Protein AF-0000000071019722 (afdb_homodimer)

Foldseek 3Di:
DVVVVVVVVVVVLLVVLCVLQVLAQLPPFFFDFDALFDKAFAPDAFFWQFEWEADPQAKIKTWGLAQDFQANLLFAPVSVVTFTWIWIAGPVCNVDHIHTAAEDPVCRVFFRWAAKYWDADPPPRWIWMWTWGDGPPFIWIFIWTADPVRSYTHTDDIDDDPPRQAWHYWYDDDSQKIKTKHQAHDRHPCGVVCSSSVWQAIFMWIDPNDDIDTQGGRHHQWAEWDAFLVRQWIWIDRFSQQKTWIWGADPPPRHTHTDDIDRQSFGWHYWDQDNPQRKIKTKTFSRNNQLSVCRRPVVRFGKIWMKIWHFPDDPVCGNPDTDIDTNGIDRRPRHGAWHTWDDDDQKMWTIHGTGTIMIGGRDD/DVVVVVVVVVVVLLVVLCVLQVLAQLPPFFFDFDALFDKAFAPDAFFWQFEWEADPQAKIKTWGLAQDAQANLLFAPVSVVTATWIWIAGPVCNVDHIHTAAEDPVCRVFFRWAAKEWDADPPPRWIWMWTWGDGPPFIWIFIWTADPVRSYTHTDDIDDDPPRQAWHYWYDDDSQKIKTKHQAHDRHPCVVVCSSSVWQAIFMWIDPNDDIDTQGGRHHQWAEWDAFLVRQWIWIDRFSQQKTWIWGADPPPRHTHTDDIDRQSFGWHYWDQDNPQRKIKTKTFSRNNQLSVCRRPVVRFGKIWMKIWHFDDDPVCGNPDTDIDINGIDRRPRHGAWHGWDDDDQKMWTIHGTGTIMIGGRDD

Organism: Stichopus japonicus (NCBI:txid307972)

Sequence (728 aa):
MILKATVLLIALFALQRVWQLSPGFGIHSKGYIHRPGPCRTVKPIQTGSEDITLTDNGIAFISSGLRLNLCKQLFDKKIQQFTGRIYKFNFNDPGHAAVEVALPRELEKDFNPHGVSHWKDASSDELWLFVVNHRKDNDNVEVMKYNHELNSLSLVRSVQSTMFTSVNDILAVGPNSFYASNDGYFHGCLRPLEVVVGLALGSVVFFDGVTASLVVQRQSDLNSMALSKDGTRLFLTKTFEQQINIFNISKENGNLMFDRAIDVGVSIDNIYADPVSDDLWLGAHSSMFLLSQHMTNLDVKAPSKVVRVHPLGLETDRFESYELHSPFGDDGRLISGSSSAVYYQEKMLVGSISDTLVFCDIIVMILKATVLLIALFALQRVWQLSPGFGIHSKGYIHRPGPCRTVKPIQTGSEDITLTDNGIAFISSGLRLNLCKQLFDKKIQQFTGRIYKFNFNDPGHAAVEVALPRELEKDFNPHGVSHWKDASSDELWLFVVNHRKDNDNVEVMKYNHELNSLSLVRSVQSTMFTSVNDILAVGPNSFYASNDGYFHGCLRPLEVVVGLALGSVVFFDGVTASLVVQRQSDLNSMALSKDGTRLFLTKTFEQQINIFNISKENGNLMFDRAIDVGVSIDNIYADPVSDDLWLGAHSSMFLLSQHMTNLDVKAPSKVVRVHPLGLETDRFESYELHSPFGDDGRLISGSSSAVYYQEKMLVGSISDTLVFCDIIV

InterPro domains:
  IPR002640 Arylesterase [PF01731] (168-249)
  IPR002640 Arylesterase [PR01785] (44-58)
  IPR002640 Arylesterase [PR01785] (133-146)
  IPR002640 Arylesterase [PR01785] (174-186)
  IPR002640 Arylesterase [PR01785] (269-290)
  IPR011042 Six-bladed beta-propeller, TolB-like [G3DSA:2.120.10.30] (21-362)
  IPR051288 Serum paraoxonase/arylesterase [PTHR11799] (5-361)

Secondary structure (DSSP, 8-state):
-HHHHHHHHHHHHHHHHHHHHHHHH-TT----BB-SS-EEE-TT--S---EEEE-TTSEEEEEE-----TTGGGS-GGGGG---EEEEEETTSTTSPPEEPBPPGGGTTS--EEEEEEEE-TTT--EEEEEEEE-SS-EEEEEEEEETTTTEEEEEEEE--TT-SSEEEEEE-SSS-EEEEE--S--STTHHHHHHHT---EEEEEE-SS-EEEEEEEESSEEEEEE-TTSSEEEEEETTTTEEEEEEEPTTT--EEEEEEEE-SSEEEEEEE-TTT--EEEEEES-HHHHHHHHH-TTS---EEEEEEEE-S-GGGTTSSEEEEEEEEE-SSS-SSEEEEEEETTEEEEEESSS--EEEE---/-HHHHHHHHHHHHHHHHHHHHHHHH-TT----BB-SS-EEE-TT--S---EEEE-TTSEEEEEE-PPP-TTGGGS-GGGGG---EEEEEETTSTTSPPEEPBPPGGGTTS--EEEEEEEE-TTT--EEEEEEEE-SS-EEEEEEEEETTTTEEEEEEEE--TT-SSEEEEEE-SSS-EEEEE--S--STTHHHHHHHT---EEEEEE-SS-EEEEEEEESSEEEEEE-TTSSEEEEEETTTTEEEEEEEPTTT--EEEEEEEE-SSEEEEEEE-TTT--EEEEEES-HHHHHHHHH-TTS---EEEEEEEE-S-GGGTTSSEEEEEEEEE-SSS-SSEEEEEE-SSEEEEEESSS--EEEE---

Nearest PDB structures (foldseek):
  6h0a-assembly1_A  TM=9.339E-01  e=4.690E-33  Homo sapiens
  3sre-assembly1_A  TM=9.383E-01  e=6.853E-33  synthetic construct
  1v04-assembly1_A  TM=9.369E-01  e=2.381E-32  Homo sapiens
  3srg-assembly1_A  TM=9.135E-01  e=5.518E-33  synthetic construct
  4hho-assembly1_A  TM=9.364E-01  e=1.276E-31  synthetic construct

Solvent-accessible surface area (backbone atoms only — not comparable to full-atom values): 35302 Å² total; per-residue (Å²): 108,67,62,59,50,48,52,49,50,50,49,51,50,49,50,50,42,48,61,70,44,47,74,41,30,19,81,67,50,61,38,39,32,35,54,32,34,66,66,44,75,38,44,81,46,57,46,11,20,34,22,66,28,71,48,96,87,39,45,31,42,29,23,15,10,41,51,71,66,63,32,48,85,66,38,26,70,69,42,73,67,44,64,39,43,41,33,35,38,47,65,89,49,65,90,56,62,48,40,75,43,44,68,33,78,89,40,68,87,60,42,25,30,41,15,39,20,56,34,70,40,86,87,78,67,46,41,34,40,39,30,30,27,54,36,96,87,45,46,31,39,40,33,25,38,53,39,79,90,74,43,30,37,41,78,72,47,77,46,72,52,91,81,46,48,32,64,41,19,35,36,48,77,42,96,55,23,33,39,34,21,14,35,27,53,54,75,28,75,54,35,64,50,32,64,69,70,61,49,38,51,5,34,29,34,38,32,73,62,82,55,75,42,78,44,41,69,64,32,56,43,34,35,20,46,35,53,41,78,86,63,48,33,38,40,35,24,19,22,69,78,12,29,37,38,34,22,41,50,38,88,86,78,65,38,53,42,82,72,52,70,45,81,67,57,44,27,36,41,28,52,32,53,37,76,82,79,63,30,37,27,22,3,16,30,55,16,43,46,41,36,53,47,17,49,42,33,73,85,42,59,8,22,17,29,34,40,34,40,40,58,70,32,52,87,92,42,36,75,78,35,68,45,50,28,36,58,34,31,23,52,15,85,87,39,31,31,24,16,16,28,48,73,57,94,56,28,35,42,38,18,4,48,60,20,32,28,35,41,31,42,45,76,88,110,68,63,58,51,47,52,48,48,50,48,50,49,48,50,52,42,47,60,70,44,46,73,42,29,19,80,66,49,61,38,40,32,33,56,31,34,66,65,44,76,37,46,80,47,57,46,10,21,33,21,67,27,71,48,97,86,38,43,30,42,29,23,16,11,42,52,74,67,57,38,48,84,64,37,27,70,69,42,73,67,44,63,38,43,40,33,35,40,47,65,88,49,65,90,55,61,47,40,75,43,43,68,35,79,91,38,67,86,59,42,26,29,42,16,39,20,56,36,70,41,87,85,78,67,45,39,33,38,38,30,31,27,54,37,97,87,46,45,31,39,40,33,25,40,54,38,79,92,75,43,30,37,41,76,73,46,76,47,72,52,92,82,46,48,34,63,41,19,35,36,47,77,42,97,56,23,30,39,34,22,16,36,28,52,55,77,20,75,53,36,63,48,32,63,70,71,60,50,39,50,5,35,29,35,39,31,73,61,83,54,77,42,79,43,43,69,64,33,55,42,34,35,19,46,34,54,42,78,85,64,50,32,39,40,36,25,20,22,69,78,11,29,36,38,33,22,39,49,38,88,87,78,64,39,53,43,82,72,53,70,46,81,67,57,46,28,34,38,27,50,31,53,38,75,82,81,63,29,36,26,24,3,17,30,54,18,44,44,41,36,53,48,17,49,41,34,73,86,42,59,8,23,17,29,33,37,34,40,39,58,67,32,51,88,94,42,37,72,78,36,65,47,51,28,37,59,33,30,23,50,14,85,86,39,28,30,24,16,15,29,48,76,57,94,57,28,34,42,38,18,4,48,60,21,32,28,35,40,30,42,46,78,88

Radius of gyration: 28.53 Å; Cα contacts (8 Å, |Δi|>4): 2039; chains: 2; bounding box: 51×84×80 Å

pLDDT: mean 92.15, std 9.33, range [60.06, 98.94]

Structure (mmCIF, N/CA/C/O backbone):
data_AF-0000000071019722-model_v1
#
loop_
_entity.id
_entity.type
_entity.pdbx_description
1 polymer Paraoxonase
#
loop_
_atom_site.group_PDB
_atom_site.id
_atom_site.type_symbol
_atom_site.label_atom_id
_atom_site.label_alt_id
_atom_site.label_comp_id
_atom_site.label_asym_id
_atom_site.label_entity_id
_atom_site.label_seq_id
_atom_site.pdbx_PDB_ins_code
_atom_site.Cartn_x
_atom_site.Cartn_y
_atom_site.Cartn_z
_atom_site.occupancy
_atom_site.B_iso_or_equiv
_atom_site.auth_seq_id
_atom_site.auth_comp_id
_atom_site.auth_asym_id
_atom_site.auth_atom_id
_atom_site.pdbx_PDB_model_num
ATOM 1 N N . MET A 1 1 ? 5.113 28.719 -39.375 1 70.25 1 MET A N 1
ATOM 2 C CA . MET A 1 1 ? 6.223 27.984 -38.781 1 70.25 1 MET A CA 1
ATOM 3 C C . MET A 1 1 ? 6.312 28.266 -37.281 1 70.25 1 MET A C 1
ATOM 5 O O . MET A 1 1 ? 6.395 27.328 -36.469 1 70.25 1 MET A O 1
ATOM 9 N N . ILE A 1 2 ? 6.203 29.469 -36.875 1 74.5 2 ILE A N 1
ATOM 10 C CA . ILE A 1 2 ? 6.324 29.859 -35.469 1 74.5 2 ILE A CA 1
ATOM 11 C C . ILE A 1 2 ? 5.121 29.328 -34.688 1 74.5 2 ILE A C 1
ATOM 13 O O . ILE A 1 2 ? 5.273 28.812 -33.594 1 74.5 2 ILE A O 1
ATOM 17 N N . LEU A 1 3 ? 4.023 29.391 -35.281 1 75.38 3 LEU A N 1
ATOM 18 C CA . LEU A 1 3 ? 2.822 28.922 -34.625 1 75.38 3 LEU A CA 1
ATOM 19 C C . LEU A 1 3 ? 2.891 27.406 -34.375 1 75.38 3 LEU A C 1
ATOM 21 O O . LEU A 1 3 ? 2.533 26.938 -33.281 1 75.38 3 LEU A O 1
ATOM 25 N N . LYS A 1 4 ? 3.27 26.781 -35.406 1 72 4 LYS A N 1
ATOM 26 C CA . LYS A 1 4 ? 3.389 25.344 -35.281 1 72 4 LYS A CA 1
ATOM 27 C C . LYS A 1 4 ? 4.418 24.969 -34.188 1 72 4 LYS A C 1
ATOM 29 O O . LYS A 1 4 ? 4.195 24.047 -33.406 1 72 4 LYS A O 1
ATOM 34 N N . ALA A 1 5 ? 5.43 25.672 -34.188 1 76.12 5 ALA A N 1
ATOM 35 C CA . ALA A 1 5 ? 6.469 25.438 -33.188 1 76.12 5 ALA A CA 1
ATOM 36 C C . ALA A 1 5 ? 5.961 25.75 -31.797 1 76.12 5 ALA A C 1
ATOM 38 O O . ALA A 1 5 ? 6.254 25.031 -30.844 1 76.12 5 ALA A O 1
ATOM 39 N N . THR A 1 6 ? 5.203 26.766 -31.75 1 75.31 6 THR A N 1
ATOM 40 C CA . THR A 1 6 ? 4.652 27.172 -30.453 1 75.31 6 THR A CA 1
ATOM 41 C C . THR A 1 6 ? 3.678 26.109 -29.938 1 75.31 6 THR A C 1
ATOM 43 O O . THR A 1 6 ? 3.719 25.75 -28.75 1 75.31 6 THR A O 1
ATOM 46 N N . VAL A 1 7 ? 2.893 25.703 -30.734 1 75.31 7 VAL A N 1
ATOM 47 C CA . VAL A 1 7 ? 1.92 24.672 -30.359 1 75.31 7 VAL A CA 1
ATOM 48 C C . VAL A 1 7 ? 2.646 23.406 -29.922 1 75.31 7 VAL A C 1
ATOM 50 O O . VAL A 1 7 ? 2.271 22.781 -28.922 1 75.31 7 VAL A O 1
ATOM 53 N N . LEU A 1 8 ? 3.629 23.125 -30.625 1 74.75 8 LEU A N 1
ATOM 54 C CA . LEU A 1 8 ? 4.414 21.938 -30.281 1 74.75 8 LEU A CA 1
ATOM 55 C C . LEU A 1 8 ? 5.09 22.109 -28.922 1 74.75 8 LEU A C 1
ATOM 57 O O . LEU A 1 8 ? 5.129 21.172 -28.125 1 74.75 8 LEU A O 1
ATOM 61 N N . LEU A 1 9 ? 5.582 23.281 -28.719 1 72.5 9 LEU A N 1
ATOM 62 C CA . LEU A 1 9 ? 6.246 23.547 -27.453 1 72.5 9 LEU A CA 1
ATOM 63 C C . LEU A 1 9 ? 5.254 23.484 -26.297 1 72.5 9 LEU A C 1
ATOM 65 O O . LEU A 1 9 ? 5.574 22.953 -25.219 1 72.5 9 LEU A O 1
ATOM 69 N N . ILE A 1 10 ? 4.113 23.984 -26.547 1 73.88 10 ILE A N 1
ATOM 70 C CA . ILE A 1 10 ? 3.074 23.953 -25.516 1 73.88 10 ILE A CA 1
ATOM 71 C C . ILE A 1 10 ? 2.656 22.5 -25.25 1 73.88 10 ILE A C 1
ATOM 73 O O . ILE A 1 10 ? 2.484 22.094 -24.109 1 73.88 10 ILE A O 1
ATOM 77 N N . ALA A 1 11 ? 2.576 21.844 -26.328 1 72.62 11 ALA A N 1
ATOM 78 C CA . ALA A 1 11 ? 2.184 20.438 -26.188 1 72.62 11 ALA A CA 1
ATOM 79 C C . ALA A 1 11 ? 3.248 19.641 -25.438 1 72.62 11 ALA A C 1
ATOM 81 O O . ALA A 1 11 ? 2.926 18.828 -24.562 1 72.62 11 ALA A O 1
ATOM 82 N N . LEU A 1 12 ? 4.43 19.906 -25.766 1 69.94 12 LEU A N 1
ATOM 83 C CA . LEU A 1 12 ? 5.52 19.219 -25.094 1 69.94 12 LEU A CA 1
ATOM 84 C C . LEU A 1 12 ? 5.566 19.594 -23.609 1 69.94 12 LEU A C 1
ATOM 86 O O . LEU A 1 12 ? 5.82 18.734 -22.766 1 69.94 12 LEU A O 1
ATOM 90 N N . PHE A 1 13 ? 5.34 20.859 -23.406 1 71.44 13 PHE A N 1
ATOM 91 C CA . PHE A 1 13 ? 5.293 21.312 -22.031 1 71.44 13 PHE A CA 1
ATOM 92 C C . PHE A 1 13 ? 4.141 20.656 -21.281 1 71.44 13 PHE A C 1
ATOM 94 O O . PHE A 1 13 ? 4.312 20.203 -20.141 1 71.44 13 PHE A O 1
ATOM 101 N N . ALA A 1 14 ? 3.098 20.609 -21.875 1 70.75 14 ALA A N 1
ATOM 102 C CA . ALA A 1 14 ? 1.942 19.969 -21.266 1 70.75 14 ALA A CA 1
ATOM 103 C C . ALA A 1 14 ? 2.219 18.484 -20.984 1 70.75 14 ALA A C 1
ATOM 105 O O . ALA A 1 14 ? 1.892 17.984 -19.906 1 70.75 14 ALA A O 1
ATOM 106 N N . LEU A 1 15 ? 2.812 17.859 -21.953 1 69.19 15 LEU A N 1
ATOM 107 C CA . LEU A 1 15 ? 3.131 16.453 -21.797 1 69.19 15 LEU A CA 1
ATOM 108 C C . LEU A 1 15 ? 4.125 16.234 -20.656 1 69.19 15 LEU A C 1
ATOM 110 O O . LEU A 1 15 ? 4.004 15.281 -19.891 1 69.19 15 LEU A O 1
ATOM 114 N N . GLN A 1 16 ? 5.043 17.125 -20.609 1 67.69 16 GLN A N 1
ATOM 115 C CA . GLN A 1 16 ? 6.023 17.062 -19.531 1 67.69 16 GLN A CA 1
ATOM 116 C C . GLN A 1 16 ? 5.359 17.234 -18.172 1 67.69 16 GLN A C 1
ATOM 118 O O . GLN A 1 16 ? 5.684 16.516 -17.219 1 67.69 16 GLN A O 1
ATOM 123 N N . ARG A 1 17 ? 4.43 18.141 -18.156 1 68.38 17 ARG A N 1
ATOM 124 C CA . ARG A 1 17 ? 3.748 18.391 -16.891 1 68.38 17 ARG A CA 1
ATOM 125 C C . ARG A 1 17 ? 2.873 17.203 -16.484 1 68.38 17 ARG A C 1
ATOM 127 O O . ARG A 1 17 ? 2.836 16.812 -15.32 1 68.38 17 ARG A O 1
ATOM 134 N N . VAL A 1 18 ? 2.25 16.719 -17.453 1 66 18 VAL A N 1
ATOM 135 C CA . VAL A 1 18 ? 1.411 15.547 -17.203 1 66 18 VAL A CA 1
ATOM 136 C C . VAL A 1 18 ? 2.273 14.391 -16.703 1 66 18 VAL A C 1
ATOM 138 O O . VAL A 1 18 ? 1.903 13.703 -15.75 1 66 18 VAL A O 1
ATOM 141 N N . TRP A 1 19 ? 3.402 14.25 -17.297 1 64.75 19 TRP A N 1
ATOM 142 C CA . TRP A 1 19 ? 4.324 13.188 -16.906 1 64.75 19 TRP A CA 1
ATOM 143 C C . TRP A 1 19 ? 4.82 13.406 -15.477 1 64.75 19 TRP A C 1
ATOM 145 O O . TRP A 1 19 ? 4.879 12.469 -14.68 1 64.75 19 TRP A O 1
ATOM 155 N N . GLN A 1 20 ? 5.094 14.625 -15.148 1 63.03 20 GLN A N 1
ATOM 156 C CA . GLN A 1 20 ? 5.641 14.961 -13.836 1 63.03 20 GLN A CA 1
ATOM 157 C C . GLN A 1 20 ? 4.586 14.781 -12.742 1 63.03 20 GLN A C 1
ATOM 159 O O . GLN A 1 20 ? 4.91 14.391 -11.617 1 63.03 20 GLN A O 1
ATOM 164 N N . LEU A 1 21 ? 3.377 15.047 -13.141 1 63.94 21 LEU A N 1
ATOM 165 C CA . LEU A 1 21 ? 2.332 15.062 -12.125 1 63.94 21 LEU A CA 1
ATOM 166 C C . LEU A 1 21 ? 1.628 13.719 -12.047 1 63.94 21 LEU A C 1
ATOM 168 O O . LEU A 1 21 ? 0.952 13.422 -11.055 1 63.94 21 LEU A O 1
ATOM 172 N N . SER A 1 22 ? 1.831 12.914 -13.094 1 66.5 22 SER A N 1
ATOM 173 C CA . SER A 1 22 ? 1.062 11.68 -13.227 1 66.5 22 SER A CA 1
ATOM 174 C C . SER A 1 22 ? 1.26 10.773 -12.016 1 66.5 22 SER A C 1
ATOM 176 O O . SER A 1 22 ? 0.294 10.227 -11.477 1 66.5 22 SER A O 1
ATOM 178 N N . PRO A 1 23 ? 2.557 10.648 -11.492 1 61.69 23 PRO A N 1
ATOM 179 C CA . PRO A 1 23 ? 2.648 9.766 -10.328 1 61.69 23 PRO A CA 1
ATOM 180 C C . PRO A 1 23 ? 1.816 10.266 -9.141 1 61.69 23 PRO A C 1
ATOM 182 O O . PRO A 1 23 ? 1.198 9.461 -8.438 1 61.69 23 PRO A O 1
ATOM 185 N N . GLY A 1 24 ? 1.784 11.492 -9.047 1 60.06 24 GLY A N 1
ATOM 186 C CA . GLY A 1 24 ? 1.104 12.094 -7.914 1 60.06 24 GLY A CA 1
ATOM 187 C C . GLY A 1 24 ? -0.409 12.023 -8.016 1 60.06 24 GLY A C 1
ATOM 188 O O . GLY A 1 24 ? -1.105 12 -7.004 1 60.06 24 GLY A O 1
ATOM 189 N N . PHE A 1 25 ? -0.807 11.898 -9.148 1 72.75 25 PHE A N 1
ATOM 190 C CA . PHE A 1 25 ? -2.256 11.953 -9.297 1 72.75 25 PHE A CA 1
ATOM 191 C C . PHE A 1 25 ? -2.883 10.594 -9.023 1 72.75 25 PHE A C 1
ATOM 193 O O . PHE A 1 25 ? -4.023 10.508 -8.562 1 72.75 25 PHE A O 1
ATOM 200 N N . GLY A 1 26 ? -2.178 9.602 -9.133 1 73.88 26 GLY A N 1
ATOM 201 C CA . GLY A 1 26 ? -2.643 8.281 -8.742 1 73.88 26 GLY A CA 1
ATOM 202 C C . GLY A 1 26 ? -3.988 7.918 -9.344 1 73.88 26 GLY A C 1
ATOM 203 O O . GLY A 1 26 ? -4.887 7.461 -8.633 1 73.88 26 GLY A O 1
ATOM 204 N N . ILE A 1 27 ? -4.191 8.117 -10.586 1 73.44 27 ILE A N 1
ATOM 205 C CA . ILE A 1 27 ? -5.48 7.906 -11.234 1 73.44 27 ILE A CA 1
ATOM 206 C C . ILE A 1 27 ? -5.867 6.434 -11.148 1 73.44 27 ILE A C 1
ATOM 208 O O . ILE A 1 27 ? -7.047 6.102 -11.008 1 73.44 27 ILE A O 1
ATOM 212 N N . HIS A 1 28 ? -4.906 5.539 -11.039 1 75.5 28 HIS A N 1
ATOM 213 C CA . HIS A 1 28 ? -5.219 4.113 -11.023 1 75.5 28 HIS A CA 1
ATOM 214 C C . HIS A 1 28 ? -4.941 3.502 -9.656 1 75.5 28 HIS A C 1
ATOM 216 O O . HIS A 1 28 ? -5.062 2.289 -9.477 1 75.5 28 HIS A O 1
ATOM 222 N N . SER A 1 29 ? -4.637 4.391 -8.781 1 82.19 29 SER A N 1
ATOM 223 C CA . SER A 1 29 ? -4.301 3.879 -7.453 1 82.19 29 SER A CA 1
ATOM 224 C C . SER A 1 29 ? -5.555 3.461 -6.688 1 82.19 29 SER A C 1
ATOM 226 O O . SER A 1 29 ? -6.621 4.051 -6.867 1 82.19 29 SER A O 1
ATOM 228 N N . LYS A 1 30 ? -5.402 2.377 -5.957 1 86.94 30 LYS A N 1
ATOM 229 C CA . LYS A 1 30 ? -6.488 1.858 -5.133 1 86.94 30 LYS A CA 1
ATOM 230 C C . LYS A 1 30 ? -6.199 2.064 -3.648 1 86.94 30 LYS A C 1
ATOM 232 O O . LYS A 1 30 ? -5.051 2.289 -3.26 1 86.94 30 LYS A O 1
ATOM 237 N N . GLY A 1 31 ? -7.289 2.1 -2.922 1 93.25 31 GLY A N 1
ATOM 238 C CA . GLY A 1 31 ? -7.148 2.043 -1.476 1 93.25 31 GLY A CA 1
ATOM 239 C C . GLY A 1 31 ? -7.238 0.633 -0.922 1 93.25 31 GLY A C 1
ATOM 240 O O . GLY A 1 31 ? -8.289 -0.008 -1.006 1 93.25 31 GLY A O 1
ATOM 241 N N . TYR A 1 32 ? -6.117 0.144 -0.416 1 97.38 32 TYR A N 1
ATOM 242 C CA . TYR A 1 32 ? -6.102 -1.179 0.199 1 97.38 32 TYR A CA 1
ATOM 243 C C . TYR A 1 32 ? -6.312 -1.083 1.705 1 97.38 32 TYR A C 1
ATOM 245 O O . TYR A 1 32 ? -5.684 -0.26 2.375 1 97.38 32 TYR A O 1
ATOM 253 N N . ILE A 1 33 ? -7.141 -1.973 2.207 1 98.44 33 ILE A N 1
ATOM 254 C CA . ILE A 1 33 ? -7.484 -1.932 3.625 1 98.44 33 ILE A CA 1
ATOM 255 C C . ILE A 1 33 ? -6.48 -2.764 4.422 1 98.44 33 ILE A C 1
ATOM 257 O O . ILE A 1 33 ? -6.215 -3.92 4.086 1 98.44 33 ILE A O 1
ATOM 261 N N . HIS A 1 34 ? -5.891 -2.213 5.391 1 98.12 34 HIS A N 1
ATOM 262 C CA . HIS A 1 34 ? -5.168 -2.896 6.457 1 98.12 34 HIS A CA 1
ATOM 263 C C . HIS A 1 34 ? -5.082 -2.029 7.707 1 98.12 34 HIS A C 1
ATOM 265 O O . HIS A 1 34 ? -5.082 -0.8 7.617 1 98.12 34 HIS A O 1
ATOM 271 N N . ARG A 1 35 ? -5.09 -2.699 8.883 1 98.31 35 ARG A N 1
ATOM 272 C CA . ARG A 1 35 ? -5.125 -2.049 10.188 1 98.31 35 ARG A CA 1
ATOM 273 C C . ARG A 1 35 ? -4.008 -2.57 11.086 1 98.31 35 ARG A C 1
ATOM 275 O O . ARG A 1 35 ? -3.654 -3.75 11.031 1 98.31 35 ARG A O 1
ATOM 282 N N . PRO A 1 36 ? -3.525 -1.691 11.914 1 98.25 36 PRO A N 1
ATOM 283 C CA . PRO A 1 36 ? -2.52 -2.154 12.875 1 98.25 36 PRO A CA 1
ATOM 284 C C . PRO A 1 36 ? -3.135 -2.854 14.086 1 98.25 36 PRO A C 1
ATOM 286 O O . PRO A 1 36 ? -2.414 -3.438 14.898 1 98.25 36 PRO A O 1
ATOM 289 N N . GLY A 1 37 ? -4.34 -2.809 14.242 1 98.12 37 GLY A N 1
ATOM 290 C CA . GLY A 1 37 ? -5.215 -3.268 15.305 1 98.12 37 GLY A CA 1
ATOM 291 C C . GLY A 1 37 ? -6.629 -2.732 15.188 1 98.12 37 GLY A C 1
ATOM 292 O O . GLY A 1 37 ? -7.027 -2.246 14.125 1 98.12 37 GLY A O 1
ATOM 293 N N . PRO A 1 38 ? -7.402 -2.863 16.281 1 97.81 38 PRO A N 1
ATOM 294 C CA . PRO A 1 38 ? -8.766 -2.326 16.219 1 97.81 38 PRO A CA 1
ATOM 295 C C . PRO A 1 38 ? -8.789 -0.815 16 1 97.81 38 PRO A C 1
ATOM 297 O O . PRO A 1 38 ? -8.023 -0.082 16.625 1 97.81 38 PRO A O 1
ATOM 300 N N . CYS A 1 39 ? -9.672 -0.388 15.109 1 98.5 39 CYS A N 1
ATOM 301 C CA . CYS A 1 39 ? -9.844 1.03 14.812 1 98.5 39 CYS A CA 1
ATOM 302 C C . CYS A 1 39 ? -11.312 1.432 14.891 1 98.5 39 CYS A C 1
ATOM 304 O O . CYS A 1 39 ? -12.195 0.617 14.625 1 98.5 39 CYS A O 1
ATOM 306 N N . ARG A 1 40 ? -11.531 2.682 15.211 1 98.56 40 ARG A N 1
ATOM 307 C CA . ARG A 1 40 ? -12.891 3.217 15.273 1 98.56 40 ARG A CA 1
ATOM 308 C C . ARG A 1 40 ? -12.898 4.719 15.016 1 98.56 40 ARG A C 1
ATOM 310 O O . ARG A 1 40 ? -11.883 5.395 15.203 1 98.56 40 ARG A O 1
ATOM 317 N N . THR A 1 41 ? -14.031 5.188 14.609 1 98.56 41 THR A N 1
ATOM 318 C CA . THR A 1 41 ? -14.188 6.633 14.492 1 98.56 41 THR A CA 1
ATOM 319 C C . THR A 1 41 ? -14.289 7.281 15.867 1 98.56 41 THR A C 1
ATOM 321 O O . THR A 1 41 ? -14.742 6.652 16.828 1 98.56 41 THR A O 1
ATOM 324 N N . VAL A 1 42 ? -13.883 8.523 15.922 1 98.69 42 VAL A N 1
ATOM 325 C CA . VAL A 1 42 ? -13.938 9.281 17.172 1 98.69 42 VAL A CA 1
ATOM 326 C C . VAL A 1 42 ? -15.055 10.32 17.094 1 98.69 42 VAL A C 1
ATOM 328 O O . VAL A 1 42 ? -14.969 11.281 16.312 1 98.69 42 VAL A O 1
ATOM 331 N N . LYS A 1 43 ? -16.031 10.148 17.828 1 97.56 43 LYS A N 1
ATOM 332 C CA . LYS A 1 43 ? -17.109 11.125 17.906 1 97.56 43 LYS A CA 1
ATOM 333 C C . LYS A 1 43 ? -16.672 12.367 18.672 1 97.56 43 LYS A C 1
ATOM 335 O O . LYS A 1 43 ? -15.789 12.297 19.531 1 97.56 43 LYS A O 1
ATOM 340 N N . PRO A 1 44 ? -17.219 13.508 18.375 1 98.25 44 PRO A N 1
ATOM 341 C CA . PRO A 1 44 ? -18.266 13.75 17.391 1 98.25 44 PRO A CA 1
ATOM 342 C C . PRO A 1 44 ? -17.719 14.242 16.047 1 98.25 44 PRO A C 1
ATOM 344 O O . PRO A 1 44 ? -18.469 14.797 15.234 1 98.25 44 PRO A O 1
ATOM 347 N N . ILE A 1 45 ? -16.5 14.102 15.828 1 98.44 45 ILE A N 1
ATOM 348 C CA . ILE A 1 45 ? -15.852 14.75 14.695 1 98.44 45 ILE A CA 1
ATOM 349 C C . ILE A 1 45 ? -16.344 14.125 13.391 1 98.44 45 ILE A C 1
ATOM 351 O O . ILE A 1 45 ? -16.156 12.93 13.156 1 98.44 45 ILE A O 1
ATOM 355 N N . GLN A 1 46 ? -16.906 15.008 12.492 1 97.69 46 GLN A N 1
ATOM 356 C CA . GLN A 1 46 ? -17.438 14.516 11.219 1 97.69 46 GLN A CA 1
ATOM 357 C C . GLN A 1 46 ? -17.125 15.484 10.086 1 97.69 46 GLN A C 1
ATOM 359 O O . GLN A 1 46 ? -17.438 15.203 8.922 1 97.69 46 GLN A O 1
ATOM 364 N N . THR A 1 47 ? -16.562 16.594 10.469 1 98 47 THR A N 1
ATOM 365 C CA . THR A 1 47 ? -16.375 17.625 9.453 1 98 47 THR A CA 1
ATOM 366 C C . THR A 1 47 ? -14.891 17.922 9.273 1 98 47 THR A C 1
ATOM 368 O O . THR A 1 47 ? -14.508 19.078 9.016 1 98 47 THR A O 1
ATOM 371 N N . GLY A 1 48 ? -14.094 16.984 9.578 1 98.31 48 GLY A N 1
ATOM 372 C CA . GLY A 1 48 ? -12.664 17.156 9.391 1 98.31 48 GLY A CA 1
ATOM 373 C C . GLY A 1 48 ? -11.883 17.125 10.688 1 98.31 48 GLY A C 1
ATOM 374 O O . GLY A 1 48 ? -12.398 17.516 11.734 1 98.31 48 GLY A O 1
ATOM 375 N N . SER A 1 49 ? -10.789 16.703 10.68 1 98.75 49 SER A N 1
ATOM 376 C CA . SER A 1 49 ? -9.727 16.656 11.68 1 98.75 49 SER A CA 1
ATOM 377 C C . SER A 1 49 ? -8.359 16.875 11.031 1 98.75 49 SER A C 1
ATOM 379 O O . SER A 1 49 ? -7.484 16 11.141 1 98.75 49 SER A O 1
ATOM 381 N N . GLU A 1 50 ? -8.234 18.016 10.461 1 98.5 50 GLU A N 1
ATOM 382 C CA . GLU A 1 50 ? -7.242 18.266 9.414 1 98.5 50 GLU A CA 1
ATOM 383 C C . GLU A 1 50 ? -5.824 18.203 9.969 1 98.5 50 GLU A C 1
ATOM 385 O O . GLU A 1 50 ? -4.934 17.609 9.344 1 98.5 50 GLU A O 1
ATOM 390 N N . ASP A 1 51 ? -5.551 18.812 11.078 1 98.88 51 ASP A N 1
ATOM 391 C CA . ASP A 1 51 ? -4.234 18.75 11.711 1 98.88 51 ASP A CA 1
ATOM 392 C C . ASP A 1 51 ? -4.352 18.406 13.188 1 98.88 51 ASP A C 1
ATOM 394 O O . ASP A 1 51 ? -5.379 18.656 13.812 1 98.88 51 ASP A O 1
ATOM 398 N N . ILE A 1 52 ? -3.307 17.781 13.727 1 98.94 52 ILE A N 1
ATOM 399 C CA . ILE A 1 52 ? -3.277 17.328 15.117 1 98.94 52 ILE A CA 1
ATOM 400 C C . ILE A 1 52 ? -1.933 17.688 15.742 1 98.94 52 ILE A C 1
ATOM 402 O O . ILE A 1 52 ? -0.877 17.391 15.18 1 98.94 52 ILE A O 1
ATOM 406 N N . THR A 1 53 ? -1.955 18.375 16.812 1 98.81 53 THR A N 1
ATOM 407 C CA . THR A 1 53 ? -0.76 18.516 17.641 1 98.81 53 THR A CA 1
ATOM 408 C C . THR A 1 53 ? -0.903 17.719 18.922 1 98.81 53 THR A C 1
ATOM 410 O O . THR A 1 53 ? -1.999 17.609 19.484 1 98.81 53 THR A O 1
ATOM 413 N N . LEU A 1 54 ? 0.145 17.078 19.344 1 98.62 54 LEU A N 1
ATOM 414 C CA . LEU A 1 54 ? 0.125 16.141 20.453 1 98.62 54 LEU A CA 1
ATOM 415 C C . LEU A 1 54 ? 1.146 16.531 21.516 1 98.62 54 LEU A C 1
ATOM 417 O O . LEU A 1 54 ? 2.344 16.625 21.234 1 98.62 54 LEU A O 1
ATOM 421 N N . THR A 1 55 ? 0.685 16.75 22.719 1 96.88 55 THR A N 1
ATOM 422 C CA . THR A 1 55 ? 1.566 17.094 23.828 1 96.88 55 THR A CA 1
ATOM 423 C C . THR A 1 55 ? 2.275 15.852 24.375 1 96.88 55 THR A C 1
ATOM 425 O O . THR A 1 55 ? 1.869 14.727 24.094 1 96.88 55 THR A O 1
ATOM 428 N N . ASP A 1 56 ? 3.283 16.062 25.172 1 93.88 56 ASP A N 1
ATOM 429 C CA . ASP A 1 56 ? 4.113 14.969 25.688 1 93.88 56 ASP A CA 1
ATOM 430 C C . ASP A 1 56 ? 3.332 14.086 26.656 1 93.88 56 ASP A C 1
ATOM 432 O O . ASP A 1 56 ? 3.695 12.93 26.875 1 93.88 56 ASP A O 1
ATOM 436 N N . ASN A 1 57 ? 2.305 14.664 27.234 1 94.31 57 ASN A N 1
ATOM 437 C CA . ASN A 1 57 ? 1.543 13.891 28.203 1 94.31 57 ASN A CA 1
ATOM 438 C C . ASN A 1 57 ? 0.318 13.234 27.562 1 94.31 57 ASN A C 1
ATOM 440 O O . ASN A 1 57 ? -0.588 12.789 28.281 1 94.31 57 ASN A O 1
ATOM 444 N N . GLY A 1 58 ? 0.175 13.25 26.266 1 97.5 58 GLY A N 1
ATOM 445 C CA . GLY A 1 58 ? -0.814 12.438 25.578 1 97.5 58 GLY A CA 1
ATOM 446 C C . GLY A 1 58 ? -2.104 13.188 25.281 1 97.5 58 GLY A C 1
ATOM 447 O O . GLY A 1 58 ? -3.148 12.57 25.062 1 97.5 58 GLY A O 1
ATOM 448 N N . ILE A 1 59 ? -2.074 14.516 25.312 1 98.12 59 ILE A N 1
ATOM 449 C CA . ILE A 1 59 ? -3.238 15.32 24.953 1 98.12 59 ILE A CA 1
ATOM 450 C C . ILE A 1 59 ? -3.088 15.82 23.516 1 98.12 59 ILE A C 1
ATOM 452 O O . ILE A 1 59 ? -2.1 16.484 23.188 1 98.12 59 ILE A O 1
ATOM 456 N N . ALA A 1 60 ? -4.07 15.477 22.734 1 98.81 60 ALA A N 1
ATOM 457 C CA . ALA A 1 60 ? -4.07 15.922 21.344 1 98.81 60 ALA A CA 1
ATOM 458 C C . ALA A 1 60 ? -5.062 17.062 21.125 1 98.81 60 ALA A C 1
ATOM 460 O O . ALA A 1 60 ? -6.176 17.031 21.656 1 98.81 60 ALA A O 1
ATOM 461 N N . PHE A 1 61 ? -4.664 18.078 20.422 1 98.94 61 PHE A N 1
ATOM 462 C CA . PHE A 1 61 ? -5.547 19.125 19.938 1 98.94 61 PHE A CA 1
ATOM 463 C C . PHE A 1 61 ? -5.73 19.031 18.422 1 98.94 61 PHE A C 1
ATOM 465 O O . PHE A 1 61 ? -4.758 18.891 17.688 1 98.94 61 PHE A O 1
ATOM 472 N N . ILE A 1 62 ? -6.977 19.062 17.984 1 98.94 62 ILE A N 1
ATOM 473 C CA . ILE A 1 62 ? -7.336 18.781 16.609 1 98.94 62 ILE A CA 1
ATOM 474 C C . ILE A 1 62 ? -8.039 19.984 15.992 1 98.94 62 ILE A C 1
ATOM 476 O O . ILE A 1 62 ? -9.031 20.469 16.531 1 98.94 62 ILE A O 1
ATOM 480 N N . SER A 1 63 ? -7.508 20.5 14.906 1 98.88 63 SER A N 1
ATOM 481 C CA . SER A 1 63 ? -8.242 21.5 14.141 1 98.88 63 SER A CA 1
ATOM 482 C C . SER A 1 63 ? -9.32 20.859 13.273 1 98.88 63 SER A C 1
ATOM 484 O O . SER A 1 63 ? -9.055 19.891 12.562 1 98.88 63 SER A O 1
ATOM 486 N N . SER A 1 64 ? -10.508 21.344 13.359 1 98.5 64 SER A N 1
ATOM 487 C CA . SER A 1 64 ? -11.656 20.75 12.672 1 98.5 64 SER A CA 1
ATOM 488 C C . SER A 1 64 ? -12.516 21.828 12.008 1 98.5 64 SER A C 1
ATOM 490 O O . SER A 1 64 ? -12.508 22.984 12.438 1 98.5 64 SER A O 1
ATOM 492 N N . GLY A 1 65 ? -13.141 21.422 10.93 1 97.94 65 GLY A N 1
ATOM 493 C CA . GLY A 1 65 ? -14.094 22.312 10.281 1 97.94 65 GLY A CA 1
ATOM 494 C C . GLY A 1 65 ? -13.445 23.266 9.297 1 97.94 65 GLY A C 1
ATOM 495 O O . GLY A 1 65 ? -13.938 24.375 9.086 1 97.94 65 GLY A O 1
ATOM 496 N N . LEU A 1 66 ? -12.383 22.891 8.75 1 97.12 66 LEU A N 1
ATOM 497 C CA . LEU A 1 66 ? -11.688 23.719 7.77 1 97.12 66 LEU A CA 1
ATOM 498 C C . LEU A 1 66 ? -12.555 23.938 6.535 1 97.12 66 LEU A C 1
ATOM 500 O O . LEU A 1 66 ? -13.039 22.984 5.93 1 97.12 66 LEU A O 1
ATOM 504 N N . ARG A 1 67 ? -12.758 25.188 6.309 1 94.38 67 ARG A N 1
ATOM 505 C CA . ARG A 1 67 ? -13.445 25.562 5.074 1 94.38 67 ARG A CA 1
ATOM 506 C C . ARG A 1 67 ? -12.453 25.969 3.992 1 94.38 67 ARG A C 1
ATOM 508 O O . ARG A 1 67 ? -11.625 26.859 4.199 1 94.38 67 ARG A O 1
ATOM 515 N N . LEU A 1 68 ? -12.422 25.219 2.928 1 84.44 68 LEU A N 1
ATOM 516 C CA . LEU A 1 68 ? -11.523 25.516 1.813 1 84.44 68 LEU A CA 1
ATOM 517 C C . LEU A 1 68 ? -12.094 26.625 0.938 1 84.44 68 LEU A C 1
ATOM 519 O O . LEU A 1 68 ? -13.172 26.469 0.355 1 84.44 68 LEU A O 1
ATOM 523 N N . ASN A 1 69 ? -11.391 27.688 0.944 1 72.88 69 ASN A N 1
ATOM 524 C CA . ASN A 1 69 ? -11.922 28.859 0.283 1 72.88 69 ASN A CA 1
ATOM 525 C C . ASN A 1 69 ? -11.148 29.188 -0.991 1 72.88 69 ASN A C 1
ATOM 527 O O . ASN A 1 69 ? -11.398 30.219 -1.626 1 72.88 69 ASN A O 1
ATOM 531 N N . LEU A 1 70 ? -10.25 28.156 -1.31 1 65.12 70 LEU A N 1
ATOM 532 C CA . LEU A 1 70 ? -9.555 28.344 -2.576 1 65.12 70 LEU A CA 1
ATOM 533 C C . LEU A 1 70 ? -10.469 28.016 -3.754 1 65.12 70 LEU A C 1
ATOM 535 O O . LEU A 1 70 ? -10.711 26.844 -4.047 1 65.12 70 LEU A O 1
ATOM 539 N N . CYS A 1 71 ? -11.133 29.031 -4.211 1 70.25 71 CYS A N 1
ATOM 540 C CA . CYS A 1 71 ? -12.125 28.875 -5.273 1 70.25 71 CYS A CA 1
ATOM 541 C C . CYS A 1 71 ? -13.289 28.016 -4.816 1 70.25 71 CYS A C 1
ATOM 543 O O . CYS A 1 71 ? -13.453 26.891 -5.277 1 70.25 71 CYS A O 1
ATOM 545 N N . LYS A 1 72 ? -14.086 28.469 -4.02 1 76 72 LYS A N 1
ATOM 546 C CA . LYS A 1 72 ? -15.117 27.781 -3.254 1 76 72 LYS A CA 1
ATOM 547 C C . LYS A 1 72 ? -16.016 26.953 -4.168 1 76 72 LYS A C 1
ATOM 549 O O . LYS A 1 72 ? -16.531 25.906 -3.768 1 76 72 LYS A O 1
ATOM 554 N N . GLN A 1 73 ? -16.062 27.391 -5.352 1 72.94 73 GLN A N 1
ATOM 555 C CA . GLN A 1 73 ? -16.984 26.734 -6.266 1 72.94 73 GLN A CA 1
ATOM 556 C C . GLN A 1 73 ? -16.469 25.359 -6.695 1 72.94 73 GLN A C 1
ATOM 558 O O . GLN A 1 73 ? -17.219 24.547 -7.219 1 72.94 73 GLN A O 1
ATOM 563 N N . LEU A 1 74 ? -15.281 25.156 -6.391 1 79.75 74 LEU A N 1
ATOM 564 C CA . LEU A 1 74 ? -14.68 23.906 -6.809 1 79.75 74 LEU A CA 1
ATOM 565 C C . LEU A 1 74 ? -14.922 22.812 -5.77 1 79.75 74 LEU A C 1
ATOM 567 O O . LEU A 1 74 ? -14.719 21.625 -6.047 1 79.75 74 LEU A O 1
ATOM 571 N N . PHE A 1 75 ? -15.445 23.203 -4.617 1 88.19 75 PHE A N 1
ATOM 572 C CA . PHE A 1 75 ? -15.594 22.25 -3.533 1 88.19 75 PHE A CA 1
ATOM 573 C C . PHE A 1 75 ? -17.062 22.016 -3.203 1 88.19 75 PHE A C 1
ATOM 575 O O . PHE A 1 75 ? -17.922 22.828 -3.564 1 88.19 75 PHE A O 1
ATOM 582 N N . ASP A 1 76 ? -17.312 20.906 -2.559 1 92.69 76 ASP A N 1
ATOM 583 C CA . ASP A 1 76 ? -18.672 20.594 -2.109 1 92.69 76 ASP A CA 1
ATOM 584 C C . ASP A 1 76 ? -19.234 21.734 -1.269 1 92.69 76 ASP A C 1
ATOM 586 O O . ASP A 1 76 ? -18.562 22.25 -0.376 1 92.69 76 ASP A O 1
ATOM 590 N N . LYS A 1 77 ? -20.484 22.109 -1.456 1 93.25 77 LYS A N 1
ATOM 591 C CA . LYS A 1 77 ? -21.141 23.203 -0.743 1 93.25 77 LYS A CA 1
ATOM 592 C C . LYS A 1 77 ? -21.203 22.906 0.754 1 93.25 77 LYS A C 1
ATOM 594 O O . LYS A 1 77 ? -21.219 23.844 1.567 1 93.25 77 LYS A O 1
ATOM 599 N N . LYS A 1 78 ? -21.25 21.625 1.109 1 95.25 78 LYS A N 1
ATOM 600 C CA . LYS A 1 78 ? -21.297 21.25 2.518 1 95.25 78 LYS A CA 1
ATOM 601 C C . LYS A 1 78 ? -20.078 21.766 3.275 1 95.25 78 LYS A C 1
ATOM 603 O O . LYS A 1 78 ? -20.172 22.078 4.465 1 95.25 78 LYS A O 1
ATOM 608 N N . ILE A 1 79 ? -18.969 21.875 2.598 1 95.5 79 ILE A N 1
ATOM 609 C CA . ILE A 1 79 ? -17.719 22.281 3.217 1 95.5 79 ILE A CA 1
ATOM 610 C C . ILE A 1 79 ? -17.828 23.734 3.697 1 95.5 79 ILE A C 1
ATOM 612 O O . ILE A 1 79 ? -17.297 24.078 4.754 1 95.5 79 ILE A O 1
ATOM 616 N N . GLN A 1 80 ? -18.609 24.516 3.008 1 91.81 80 GLN A N 1
ATOM 617 C CA . GLN A 1 80 ? -18.75 25.938 3.361 1 91.81 80 GLN A CA 1
ATOM 618 C C . GLN A 1 80 ? -19.656 26.094 4.586 1 91.81 80 GLN A C 1
ATOM 620 O O . GLN A 1 80 ? -19.703 27.172 5.184 1 91.81 80 GLN A O 1
ATOM 625 N N . GLN A 1 81 ? -20.25 25.016 4.961 1 93.94 81 GLN A N 1
ATOM 626 C CA . GLN A 1 81 ? -21.156 25.062 6.105 1 93.94 81 GLN A CA 1
ATOM 627 C C . GLN A 1 81 ? -20.469 24.562 7.371 1 93.94 81 GLN A C 1
ATOM 629 O O . GLN A 1 81 ? -21.062 24.578 8.453 1 93.94 81 GLN A O 1
ATOM 634 N N . PHE A 1 82 ? -19.234 24.188 7.238 1 96.44 82 PHE A N 1
ATOM 635 C CA . PHE A 1 82 ? -18.516 23.703 8.398 1 96.44 82 PHE A CA 1
ATOM 636 C C . PHE A 1 82 ? -18.281 24.812 9.406 1 96.44 82 PHE A C 1
ATOM 638 O O . PHE A 1 82 ? -18.172 25.984 9.031 1 96.44 82 PHE A O 1
ATOM 645 N N . THR A 1 83 ? -18.266 24.438 10.656 1 96.56 83 THR A N 1
ATOM 646 C CA . THR A 1 83 ? -17.891 25.359 11.727 1 96.56 83 THR A CA 1
ATOM 647 C C . THR A 1 83 ? -16.5 25.031 12.25 1 96.56 83 THR A C 1
ATOM 649 O O . THR A 1 83 ? -16.234 23.891 12.641 1 96.56 83 THR A O 1
ATOM 652 N N . GLY A 1 84 ? -15.648 26.016 12.195 1 97.75 84 GLY A N 1
ATOM 653 C CA . GLY A 1 84 ? -14.305 25.828 12.719 1 97.75 84 GLY A CA 1
ATOM 654 C C . GLY A 1 84 ? -14.273 25.562 14.211 1 97.75 84 GLY A C 1
ATOM 655 O O . GLY A 1 84 ? -14.922 26.281 14.984 1 97.75 84 GLY A O 1
ATOM 656 N N . ARG A 1 85 ? -13.57 24.516 14.633 1 97.94 85 ARG A N 1
ATOM 657 C CA . ARG A 1 85 ? -13.477 24.125 16.031 1 97.94 85 ARG A CA 1
ATOM 658 C C . ARG A 1 85 ? -12.086 23.578 16.359 1 97.94 85 ARG A C 1
ATOM 660 O O . ARG A 1 85 ? -11.32 23.234 15.453 1 97.94 85 ARG A O 1
ATOM 667 N N . ILE A 1 86 ? -11.781 23.625 17.625 1 98.81 86 ILE A N 1
ATOM 668 C CA . ILE A 1 86 ? -10.664 22.859 18.172 1 98.81 86 ILE A CA 1
ATOM 669 C C . ILE A 1 86 ? -11.203 21.766 19.094 1 98.81 86 ILE A C 1
ATOM 671 O O . ILE A 1 86 ? -11.992 22.031 20 1 98.81 86 ILE A O 1
ATOM 675 N N . TYR A 1 87 ? -10.82 20.547 18.812 1 98.88 87 TYR A N 1
ATOM 676 C CA . TYR A 1 87 ? -11.164 19.438 19.688 1 98.88 87 TYR A CA 1
ATOM 677 C C . TYR A 1 87 ? -9.953 18.969 20.484 1 98.88 87 TYR A C 1
ATOM 679 O O . TYR A 1 87 ? -8.812 19.172 20.062 1 98.88 87 TYR A O 1
ATOM 687 N N . LYS A 1 88 ? -10.289 18.453 21.609 1 98.81 88 LYS A N 1
ATOM 688 C CA . LYS A 1 88 ? -9.289 17.812 22.469 1 98.81 88 LYS A CA 1
ATOM 689 C C . LYS A 1 88 ? -9.57 16.328 22.625 1 98.81 88 LYS A C 1
ATOM 691 O O . LYS A 1 88 ? -10.719 15.914 22.797 1 98.81 88 LYS A O 1
ATOM 696 N N . PHE A 1 89 ? -8.516 15.484 22.469 1 98.88 89 PHE A N 1
ATOM 697 C CA . PHE A 1 89 ? -8.594 14.047 22.703 1 98.88 89 PHE A CA 1
ATOM 698 C C . PHE A 1 89 ? -7.508 13.594 23.672 1 98.88 89 PHE A C 1
ATOM 700 O O . PHE A 1 89 ? -6.348 13.984 23.547 1 98.88 89 PHE A O 1
ATOM 707 N N . ASN A 1 90 ? -7.879 12.812 24.672 1 98.5 90 ASN A N 1
ATOM 708 C CA . ASN A 1 90 ? -6.961 12.32 25.688 1 98.5 90 ASN A CA 1
ATOM 709 C C . ASN A 1 90 ? -6.562 10.867 25.438 1 98.5 90 ASN A C 1
ATOM 711 O O . ASN A 1 90 ? -7.359 9.953 25.656 1 98.5 90 ASN A O 1
ATOM 715 N N . PHE A 1 91 ? -5.324 10.617 25.078 1 98.62 91 PHE A N 1
ATOM 716 C CA . PHE A 1 91 ? -4.832 9.273 24.766 1 98.62 91 PHE A CA 1
ATOM 717 C C . PHE A 1 91 ? -4.816 8.406 26.031 1 98.62 91 PHE A C 1
ATOM 719 O O . PHE A 1 91 ? -4.77 7.18 25.938 1 98.62 91 PHE A O 1
ATOM 726 N N . ASN A 1 92 ? -4.812 9.016 27.172 1 97.94 92 ASN A N 1
ATOM 727 C CA . ASN A 1 92 ? -4.77 8.266 28.422 1 97.94 92 ASN A CA 1
ATOM 728 C C . ASN A 1 92 ? -6.152 7.738 28.797 1 97.94 92 ASN A C 1
ATOM 730 O O . ASN A 1 92 ? -6.273 6.895 29.688 1 97.94 92 ASN A O 1
ATOM 734 N N . ASP A 1 93 ? -7.164 8.258 28.156 1 96.81 93 ASP A N 1
ATOM 735 C CA . ASP A 1 93 ? -8.539 7.809 28.312 1 96.81 93 ASP A CA 1
ATOM 736 C C . ASP A 1 93 ? -9.234 7.672 26.953 1 96.81 93 ASP A C 1
ATOM 738 O O . ASP A 1 93 ? -10.211 8.375 26.688 1 96.81 93 ASP A O 1
ATOM 742 N N . PRO A 1 94 ? -8.781 6.691 26.203 1 95 94 PRO A N 1
ATOM 743 C CA . PRO A 1 94 ? -9.18 6.648 24.797 1 95 94 PRO A CA 1
ATOM 744 C C . PRO A 1 94 ? -10.641 6.23 24.609 1 95 94 PRO A C 1
ATOM 746 O O . PRO A 1 94 ? -11.188 6.367 23.5 1 95 94 PRO A O 1
ATOM 749 N N . GLY A 1 95 ? -11.266 5.691 25.578 1 94 95 GLY A N 1
ATOM 750 C CA . GLY A 1 95 ? -12.672 5.32 25.469 1 94 95 GLY A CA 1
ATOM 751 C C . GLY A 1 95 ? -13.602 6.516 25.391 1 94 95 GLY A C 1
ATOM 752 O O . GLY A 1 95 ? -14.742 6.387 24.953 1 94 95 GLY A O 1
ATOM 753 N N . HIS A 1 96 ? -13.133 7.676 25.781 1 91.81 96 HIS A N 1
ATOM 754 C CA . HIS A 1 96 ? -13.953 8.883 25.766 1 91.81 96 HIS A CA 1
ATOM 755 C C . HIS A 1 96 ? -13.883 9.578 24.406 1 91.81 96 HIS A C 1
ATOM 757 O O . HIS A 1 96 ? -12.883 9.461 23.703 1 91.81 96 HIS A O 1
ATOM 763 N N . ALA A 1 97 ? -14.891 10.281 24.109 1 97.06 97 ALA A N 1
ATOM 764 C CA . ALA A 1 97 ? -15.008 11.055 22.875 1 97.06 97 ALA A CA 1
ATOM 765 C C . ALA A 1 97 ? -14.094 12.273 22.906 1 97.06 97 ALA A C 1
ATOM 767 O O . ALA A 1 97 ? -13.539 12.617 23.953 1 97.06 97 ALA A O 1
ATOM 768 N N . ALA A 1 98 ? -13.859 12.82 21.75 1 98.56 98 ALA A N 1
ATOM 769 C CA . ALA A 1 98 ? -13.203 14.125 21.703 1 98.56 98 ALA A CA 1
ATOM 770 C C . ALA A 1 98 ? -14.102 15.219 22.266 1 98.56 98 ALA A C 1
ATOM 772 O O . ALA A 1 98 ? -15.328 15.148 22.125 1 98.56 98 ALA A O 1
ATOM 773 N N . VAL A 1 99 ? -13.484 16.188 22.875 1 98.56 99 VAL A N 1
ATOM 774 C CA . VAL A 1 99 ? -14.25 17.266 23.5 1 98.56 99 VAL A CA 1
ATOM 775 C C . VAL A 1 99 ? -13.891 18.609 22.844 1 98.56 99 VAL A C 1
ATOM 777 O O . VAL A 1 99 ? -12.719 18.875 22.578 1 98.56 99 VAL A O 1
ATOM 780 N N . GLU A 1 100 ? -14.898 19.391 22.562 1 98.25 100 GLU A N 1
ATOM 781 C CA . GLU A 1 100 ? -14.656 20.703 22 1 98.25 100 GLU A CA 1
ATOM 782 C C . GLU A 1 100 ? -13.992 21.641 23.016 1 98.25 100 GLU A C 1
ATOM 784 O O . GLU A 1 100 ? -14.375 21.641 24.188 1 98.25 100 GLU A O 1
ATOM 789 N N . VAL A 1 101 ? -13.023 22.344 22.594 1 98.75 101 VAL A N 1
ATOM 790 C CA . VAL A 1 101 ? -12.375 23.359 23.422 1 98.75 101 VAL A CA 1
ATOM 791 C C . VAL A 1 101 ? -13.039 24.719 23.188 1 98.75 101 VAL A C 1
ATOM 793 O O . VAL A 1 101 ? -13.219 25.125 22.031 1 98.75 101 VAL A O 1
ATOM 796 N N . ALA A 1 102 ? -13.336 25.375 24.266 1 98.38 102 ALA A N 1
ATOM 797 C CA . ALA A 1 102 ? -14 26.672 24.125 1 98.38 102 ALA A CA 1
ATOM 798 C C . ALA A 1 102 ? -13.062 27.703 23.5 1 98.38 102 ALA A C 1
ATOM 800 O O . ALA A 1 102 ? -11.938 27.891 23.969 1 98.38 102 ALA A O 1
ATOM 801 N N . LEU A 1 103 ? -13.57 28.375 22.516 1 98.12 103 LEU A N 1
ATOM 802 C CA . LEU A 1 103 ? -12.797 29.406 21.828 1 98.12 103 LEU A CA 1
ATOM 803 C C . LEU A 1 103 ? -13.023 30.766 22.469 1 98.12 103 LEU A C 1
ATOM 805 O O . LEU A 1 103 ? -14.062 31 23.094 1 98.12 103 LEU A O 1
ATOM 809 N N . PRO A 1 104 ? -12.031 31.641 22.266 1 97.19 104 PRO A N 1
ATOM 810 C CA . PRO A 1 104 ? -12.305 33.031 22.672 1 97.19 104 PRO A CA 1
ATOM 811 C C . PRO A 1 104 ? -13.469 33.656 21.891 1 97.19 104 PRO A C 1
ATOM 813 O O . PRO A 1 104 ? -13.633 33.375 20.703 1 97.19 104 PRO A O 1
ATOM 816 N N . ARG A 1 105 ? -14.172 34.531 22.516 1 94.38 105 ARG A N 1
ATOM 817 C CA . ARG A 1 105 ? -15.344 35.156 21.938 1 94.38 105 ARG A CA 1
ATOM 818 C C . ARG A 1 105 ? -14.969 35.906 20.656 1 94.38 105 ARG A C 1
ATOM 820 O O . ARG A 1 105 ? -15.758 35.938 19.703 1 94.38 105 ARG A O 1
ATOM 827 N N . GLU A 1 106 ? -13.781 36.406 20.594 1 93.06 106 GLU A N 1
ATOM 828 C CA . GLU A 1 106 ? -13.305 37.188 19.469 1 93.06 106 GLU A CA 1
ATOM 829 C C . GLU A 1 106 ? -13.18 36.344 18.203 1 93.06 106 GLU A C 1
ATOM 831 O O . GLU A 1 106 ? -13.18 36.875 17.094 1 93.06 106 GLU A O 1
ATOM 836 N N . LEU A 1 107 ? -13.078 35.094 18.391 1 94.69 107 LEU A N 1
ATOM 837 C CA . LEU A 1 107 ? -12.805 34.219 17.25 1 94.69 107 LEU A CA 1
ATOM 838 C C . LEU A 1 107 ? -14.031 33.406 16.875 1 94.69 107 LEU A C 1
ATOM 840 O O . LEU A 1 107 ? -14.055 32.75 15.836 1 94.69 107 LEU A O 1
ATOM 844 N N . GLU A 1 108 ? -15.031 33.469 17.562 1 88.88 108 GLU A N 1
ATOM 845 C CA . GLU A 1 108 ? -16.172 32.562 17.422 1 88.88 108 GLU A CA 1
ATOM 846 C C . GLU A 1 108 ? -16.844 32.719 16.062 1 88.88 108 GLU A C 1
ATOM 848 O O . GLU A 1 108 ? -17.266 31.719 15.453 1 88.88 108 GLU A O 1
ATOM 853 N N . LYS A 1 109 ? -16.891 33.875 15.586 1 86.88 109 LYS A N 1
ATOM 854 C CA . LYS A 1 109 ? -17.641 34.125 14.352 1 86.88 109 LYS A CA 1
ATOM 855 C C . LYS A 1 109 ? -16.734 33.969 13.133 1 86.88 109 LYS A C 1
ATOM 857 O O . LYS A 1 109 ? -17.219 33.812 12.008 1 86.88 109 LYS A O 1
ATOM 862 N N . ASP A 1 110 ? -15.484 34.062 13.305 1 91.5 110 ASP A N 1
ATOM 863 C CA . ASP A 1 110 ? -14.562 34.062 12.172 1 91.5 110 ASP A CA 1
ATOM 864 C C . ASP A 1 110 ? -13.398 33.094 12.414 1 91.5 110 ASP A C 1
ATOM 866 O O . ASP A 1 110 ? -12.234 33.5 12.406 1 91.5 110 ASP A O 1
ATOM 870 N N . PHE A 1 111 ? -13.719 31.875 12.68 1 96.81 111 PHE A N 1
ATOM 871 C CA . PHE A 1 111 ? -12.695 30.875 12.969 1 96.81 111 PHE A CA 1
ATOM 872 C C . PHE A 1 111 ? -12.688 29.781 11.906 1 96.81 111 PHE A C 1
ATOM 874 O O . PHE A 1 111 ? -13.656 29.031 11.781 1 96.81 111 PHE A O 1
ATOM 881 N N . ASN A 1 112 ? -11.68 29.75 11.07 1 97 112 ASN A N 1
ATOM 882 C CA . ASN A 1 112 ? -11.43 28.75 10.039 1 97 112 ASN A CA 1
ATOM 883 C C . ASN A 1 112 ? -10.055 28.109 10.195 1 97 112 ASN A C 1
ATOM 885 O O . ASN A 1 112 ? -9.125 28.453 9.453 1 97 112 ASN A O 1
ATOM 889 N N . PRO A 1 113 ? -9.984 27.156 11.18 1 98.19 113 PRO A N 1
ATOM 890 C CA . PRO A 1 113 ? -8.68 26.641 11.57 1 98.19 113 PRO A CA 1
ATOM 891 C C . PRO A 1 113 ? -8.094 25.656 10.547 1 98.19 113 PRO A C 1
ATOM 893 O O . PRO A 1 113 ? -8.836 24.891 9.938 1 98.19 113 PRO A O 1
ATOM 896 N N . HIS A 1 114 ? -6.805 25.75 10.312 1 98.12 114 HIS A N 1
ATOM 897 C CA . HIS A 1 114 ? -6.008 24.859 9.461 1 98.12 114 HIS A CA 1
ATOM 898 C C . HIS A 1 114 ? -4.863 24.234 10.25 1 98.12 114 HIS A C 1
ATOM 900 O O . HIS A 1 114 ? -5.094 23.438 11.164 1 98.12 114 HIS A O 1
ATOM 906 N N . GLY A 1 115 ? -3.654 24.578 10.07 1 98.75 115 GLY A N 1
ATOM 907 C CA . GLY A 1 115 ? -2.527 24.047 10.828 1 98.75 115 GLY A CA 1
ATOM 908 C C . GLY A 1 115 ? -2.576 24.406 12.297 1 98.75 115 GLY A C 1
ATOM 909 O O . GLY A 1 115 ? -2.975 25.516 12.656 1 98.75 115 GLY A O 1
ATOM 910 N N . VAL A 1 116 ? -2.131 23.516 13.156 1 98.88 116 VAL A N 1
ATOM 911 C CA . VAL A 1 116 ? -2.115 23.75 14.602 1 98.88 116 VAL A CA 1
ATOM 912 C C . VAL A 1 116 ? -0.811 23.219 15.195 1 98.88 116 VAL A C 1
ATOM 914 O O . VAL A 1 116 ? -0.274 22.203 14.734 1 98.88 116 VAL A O 1
ATOM 917 N N . SER A 1 117 ? -0.277 23.922 16.109 1 98.75 117 SER A N 1
ATOM 918 C CA . SER A 1 117 ? 0.92 23.562 16.859 1 98.75 117 SER A CA 1
ATOM 919 C C . SER A 1 117 ? 0.817 24.016 18.312 1 98.75 117 SER A C 1
ATOM 921 O O . SER A 1 117 ? -0.024 24.859 18.656 1 98.75 117 SER A O 1
ATOM 923 N N . HIS A 1 118 ? 1.596 23.422 19.172 1 98.19 118 HIS A N 1
ATOM 924 C CA . HIS A 1 118 ? 1.585 23.844 20.562 1 98.19 118 HIS A CA 1
ATOM 925 C C . HIS A 1 118 ? 2.992 24.188 21.047 1 98.19 118 HIS A C 1
ATOM 927 O O . HIS A 1 118 ? 3.979 23.781 20.438 1 98.19 118 HIS A O 1
ATOM 933 N N . TRP A 1 119 ? 3.053 25 22.016 1 96.5 119 TRP A N 1
ATOM 934 C CA . TRP A 1 119 ? 4.266 25.312 22.766 1 96.5 119 TRP A CA 1
ATOM 935 C C . TRP A 1 119 ? 4.02 25.188 24.266 1 96.5 119 TRP A C 1
ATOM 937 O O . TRP A 1 119 ? 3.055 25.75 24.797 1 96.5 119 TRP A O 1
ATOM 947 N N . LYS A 1 120 ? 4.84 24.422 24.844 1 94.38 120 LYS A N 1
ATOM 948 C CA . LYS A 1 120 ? 4.77 24.281 26.281 1 94.38 120 LYS A CA 1
ATOM 949 C C . LYS A 1 120 ? 5.957 24.953 26.969 1 94.38 120 LYS A C 1
ATOM 951 O O . LYS A 1 120 ? 7.109 24.656 26.641 1 94.38 120 LYS A O 1
ATOM 956 N N . ASP A 1 121 ? 5.574 25.766 27.891 1 89.12 121 ASP A N 1
ATOM 957 C CA . ASP A 1 121 ? 6.625 26.375 28.688 1 89.12 121 ASP A CA 1
ATOM 958 C C . ASP A 1 121 ? 7.188 25.391 29.719 1 89.12 121 ASP A C 1
ATOM 960 O O . ASP A 1 121 ? 6.449 24.875 30.562 1 89.12 121 ASP A O 1
ATOM 964 N N . ALA A 1 122 ? 8.445 25.203 29.688 1 84 122 ALA A N 1
ATOM 965 C CA . ALA A 1 122 ? 9.062 24.188 30.547 1 84 122 ALA A CA 1
ATOM 966 C C . ALA A 1 122 ? 9.008 24.594 32 1 84 122 ALA A C 1
ATOM 968 O O . ALA A 1 122 ? 8.922 23.75 32.906 1 84 122 ALA A O 1
ATOM 969 N N . SER A 1 123 ? 9.023 25.844 32.281 1 85.94 123 SER A N 1
ATOM 970 C CA . SER A 1 123 ? 9.086 26.344 33.656 1 85.94 123 SER A CA 1
ATOM 971 C C . SER A 1 123 ? 7.699 26.438 34.281 1 85.94 123 SER A C 1
ATOM 973 O O . SER A 1 123 ? 7.492 26 35.406 1 85.94 123 SER A O 1
ATOM 975 N N . SER A 1 124 ? 6.699 26.906 33.625 1 84.88 124 SER A N 1
ATOM 976 C CA . SER A 1 124 ? 5.375 27.172 34.156 1 84.88 124 SER A CA 1
ATOM 977 C C . SER A 1 124 ? 4.383 26.078 33.781 1 84.88 124 SER A C 1
ATOM 979 O O . SER A 1 124 ? 3.297 26 34.375 1 84.88 124 SER A O 1
ATOM 981 N N . ASP A 1 125 ? 4.68 25.266 32.875 1 85.62 125 ASP A N 1
ATOM 982 C CA . ASP A 1 125 ? 3.826 24.188 32.375 1 85.62 125 ASP A CA 1
ATOM 983 C C . ASP A 1 125 ? 2.625 24.766 31.609 1 85.62 125 ASP A C 1
ATOM 985 O O . ASP A 1 125 ? 1.652 24.047 31.359 1 85.62 125 ASP A O 1
ATOM 989 N N . GLU A 1 126 ? 2.713 26.047 31.391 1 92.19 126 GLU A N 1
ATOM 990 C CA . GLU A 1 126 ? 1.673 26.672 30.578 1 92.19 126 GLU A CA 1
ATOM 991 C C . GLU A 1 126 ? 1.729 26.188 29.125 1 92.19 126 GLU A C 1
ATOM 993 O O . GLU A 1 126 ? 2.811 25.938 28.594 1 92.19 126 GLU A O 1
ATOM 998 N N . LEU A 1 127 ? 0.513 26.062 28.562 1 96.38 127 LEU A N 1
ATOM 999 C CA . LEU A 1 127 ? 0.401 25.531 27.203 1 96.38 127 LEU A CA 1
ATOM 1000 C C . LEU A 1 127 ? -0.214 26.562 26.266 1 96.38 127 LEU A C 1
ATOM 1002 O O . LEU A 1 127 ? -1.242 27.172 26.594 1 96.38 127 LEU A O 1
ATOM 1006 N N . TRP A 1 128 ? 0.482 26.828 25.188 1 96.69 128 TRP A N 1
ATOM 1007 C CA . TRP A 1 128 ? -0.01 27.703 24.125 1 96.69 128 TRP A CA 1
ATOM 1008 C C . TRP A 1 128 ? -0.378 26.891 22.875 1 96.69 128 TRP A C 1
ATOM 1010 O O . TRP A 1 128 ? 0.297 25.922 22.547 1 96.69 128 TRP A O 1
ATOM 1020 N N . LEU A 1 129 ? -1.431 27.344 22.234 1 98.19 129 LEU A N 1
ATOM 1021 C CA . LEU A 1 129 ? -1.79 26.812 20.922 1 98.19 129 LEU A CA 1
ATOM 1022 C C . LEU A 1 129 ? -1.649 27.875 19.844 1 98.19 129 LEU A C 1
ATOM 1024 O O . LEU A 1 129 ? -2.096 29 20.016 1 98.19 129 LEU A O 1
ATOM 1028 N N . PHE A 1 130 ? -0.936 27.547 18.859 1 98.75 130 PHE A N 1
ATOM 1029 C CA . PHE A 1 130 ? -0.824 28.328 17.641 1 98.75 130 PHE A CA 1
ATOM 1030 C C . PHE A 1 130 ? -1.682 27.734 16.531 1 98.75 130 PHE A C 1
ATOM 1032 O O . PHE A 1 130 ? -1.54 26.562 16.188 1 98.75 130 PHE A O 1
ATOM 1039 N N . VAL A 1 131 ? -2.596 28.562 15.945 1 98.75 131 VAL A N 1
ATOM 1040 C CA . VAL A 1 131 ? -3.533 28.031 14.969 1 98.75 131 VAL A CA 1
ATOM 1041 C C . VAL A 1 131 ? -3.586 28.938 13.75 1 98.75 131 VAL A C 1
ATOM 1043 O O . VAL A 1 131 ? -3.744 30.156 13.883 1 98.75 131 VAL A O 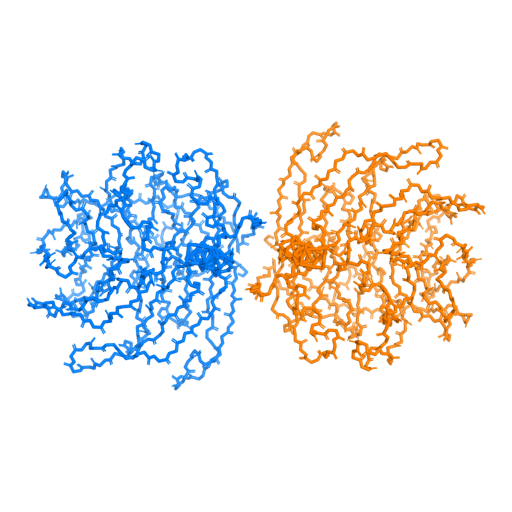1
ATOM 1046 N N . VAL A 1 132 ? -3.396 28.359 12.609 1 98.44 132 VAL A N 1
ATOM 1047 C CA . VAL A 1 132 ? -3.684 29.109 11.391 1 98.44 132 VAL A CA 1
ATOM 1048 C C . VAL A 1 132 ? -5.184 29.359 11.281 1 98.44 132 VAL A C 1
ATOM 1050 O O . VAL A 1 132 ? -5.992 28.453 11.445 1 98.44 132 VAL A O 1
ATOM 1053 N N . ASN A 1 133 ? -5.562 30.562 11.07 1 97.56 133 ASN A N 1
ATOM 1054 C CA . ASN A 1 133 ? -6.953 30.984 10.906 1 97.56 133 ASN A CA 1
ATOM 1055 C C . ASN A 1 133 ? -7.164 31.719 9.586 1 97.56 133 ASN A C 1
ATOM 1057 O O . ASN A 1 133 ? -6.648 32.812 9.398 1 97.56 133 ASN A O 1
ATOM 1061 N N . HIS A 1 134 ? -7.852 31.047 8.719 1 94.75 134 HIS A N 1
ATOM 1062 C CA . HIS A 1 134 ? -8.211 31.719 7.469 1 94.75 134 HIS A CA 1
ATOM 1063 C C . HIS A 1 134 ? -9.398 32.656 7.66 1 94.75 134 HIS A C 1
ATOM 1065 O O . HIS A 1 134 ? -10.539 32.25 7.387 1 94.75 134 HIS A O 1
ATOM 1071 N N . ARG A 1 135 ? -9.109 33.812 7.984 1 91.25 135 ARG A N 1
ATOM 1072 C CA . ARG A 1 135 ? -10.18 34.812 8.141 1 91.25 135 ARG A CA 1
ATOM 1073 C C . ARG A 1 135 ? -10.719 35.25 6.785 1 91.25 135 ARG A C 1
ATOM 1075 O O . ARG A 1 135 ? -10.227 34.812 5.742 1 91.25 135 ARG A O 1
ATOM 1082 N N . LYS A 1 136 ? -11.758 36.031 6.785 1 83.62 136 LYS A N 1
ATOM 1083 C CA . LYS A 1 136 ? -12.422 36.469 5.555 1 83.62 136 LYS A CA 1
ATOM 1084 C C . LYS A 1 136 ? -11.445 37.156 4.609 1 83.62 136 LYS A C 1
ATOM 1086 O O . LYS A 1 136 ? -11.477 36.938 3.4 1 83.62 136 LYS A O 1
ATOM 1091 N N . ASP A 1 137 ? -10.562 37.969 5.191 1 81.62 137 ASP A N 1
ATOM 1092 C CA . ASP A 1 137 ? -9.773 38.812 4.312 1 81.62 137 ASP A CA 1
ATOM 1093 C C . ASP A 1 137 ? -8.297 38.406 4.34 1 81.62 137 ASP A C 1
ATOM 1095 O O . ASP A 1 137 ? -7.531 38.781 3.451 1 81.62 137 ASP A O 1
ATOM 1099 N N . ASN A 1 138 ? -7.938 37.688 5.348 1 87.62 138 ASN A N 1
ATOM 1100 C CA . ASN A 1 138 ? -6.516 37.406 5.484 1 87.62 138 ASN A CA 1
ATOM 1101 C C . ASN A 1 138 ? -6.281 36.125 6.281 1 87.62 138 ASN A C 1
ATOM 1103 O O . ASN A 1 138 ? -7.164 35.688 7.02 1 87.62 138 ASN A O 1
ATOM 1107 N N . ASP A 1 139 ? -5.062 35.594 6.055 1 93.12 139 ASP A N 1
ATOM 1108 C CA . ASP A 1 139 ? -4.598 34.5 6.926 1 93.12 139 ASP A CA 1
ATOM 1109 C C . ASP A 1 139 ? -3.932 35.062 8.18 1 93.12 139 ASP A C 1
ATOM 1111 O O . ASP A 1 139 ? -3.135 36 8.102 1 93.12 139 ASP A O 1
ATOM 1115 N N . ASN A 1 140 ? -4.328 34.562 9.312 1 96.5 140 ASN A N 1
ATOM 1116 C CA . ASN A 1 140 ? -3.742 34.938 10.594 1 96.5 140 ASN A CA 1
ATOM 1117 C C . ASN A 1 140 ? -3.232 33.719 11.352 1 96.5 140 ASN A C 1
ATOM 1119 O O . ASN A 1 140 ? -3.609 32.594 11.047 1 96.5 140 ASN A O 1
ATOM 1123 N N . VAL A 1 141 ? -2.326 33.969 12.234 1 98.25 141 VAL A N 1
ATOM 1124 C CA . VAL A 1 141 ? -1.96 33 13.242 1 98.25 141 VAL A CA 1
ATOM 1125 C C . VAL A 1 141 ? -2.482 33.438 14.609 1 98.25 141 VAL A C 1
ATOM 1127 O O . VAL A 1 141 ? -2.088 34.469 15.125 1 98.25 141 VAL A O 1
ATOM 1130 N N . GLU A 1 142 ? -3.391 32.656 15.141 1 98.25 142 GLU A N 1
ATOM 1131 C CA . GLU A 1 142 ? -3.928 32.938 16.469 1 98.25 142 GLU A CA 1
ATOM 1132 C C . GLU A 1 142 ? -3.09 32.281 17.562 1 98.25 142 GLU A C 1
ATOM 1134 O O . GLU A 1 142 ? -2.959 31.047 17.578 1 98.25 142 GLU A O 1
ATOM 1139 N N . VAL A 1 143 ? -2.516 33.062 18.375 1 97.94 143 VAL A N 1
ATOM 1140 C CA . VAL A 1 143 ? -1.768 32.594 19.531 1 97.94 143 VAL A CA 1
ATOM 1141 C C . VAL A 1 143 ? -2.652 32.625 20.781 1 97.94 143 VAL A C 1
ATOM 1143 O O . VAL A 1 143 ? -3.092 33.688 21.203 1 97.94 143 VAL A O 1
ATOM 1146 N N . MET A 1 144 ? -2.865 31.453 21.359 1 97.94 144 MET A N 1
ATOM 1147 C CA . MET A 1 144 ? -3.828 31.344 22.453 1 97.94 144 MET A CA 1
ATOM 1148 C C . MET A 1 144 ? -3.244 30.562 23.609 1 97.94 144 MET A C 1
ATOM 1150 O O . MET A 1 144 ? -2.42 29.656 23.422 1 97.94 144 MET A O 1
ATOM 1154 N N . LYS A 1 145 ? -3.684 30.922 24.781 1 96.75 145 LYS A N 1
ATOM 1155 C CA . LYS A 1 145 ? -3.324 30.172 25.984 1 96.75 145 LYS A CA 1
ATOM 1156 C C . LYS A 1 145 ? -4.418 29.172 26.344 1 96.75 145 LYS A C 1
ATOM 1158 O O . LYS A 1 145 ? -5.605 29.5 26.297 1 96.75 145 LYS A O 1
ATOM 1163 N N . TYR A 1 146 ? -4.023 27.984 26.656 1 97.69 146 TYR A N 1
ATOM 1164 C CA . TYR A 1 146 ? -4.973 26.938 27.016 1 97.69 146 TYR A CA 1
ATOM 1165 C C . TYR A 1 146 ? -5.152 26.859 28.531 1 97.69 146 TYR A C 1
ATOM 1167 O O . TYR A 1 146 ? -4.172 26.797 29.266 1 97.69 146 TYR A O 1
ATOM 1175 N N . ASN A 1 147 ? -6.371 26.875 29 1 97 147 ASN A N 1
ATOM 1176 C CA . ASN A 1 147 ? -6.738 26.656 30.391 1 97 147 ASN A CA 1
ATOM 1177 C C . ASN A 1 147 ? -7.27 25.234 30.609 1 97 147 ASN A C 1
ATOM 1179 O O . ASN A 1 147 ? -8.391 24.922 30.203 1 97 147 ASN A O 1
ATOM 1183 N N . HIS A 1 148 ? -6.531 24.438 31.312 1 94.69 148 HIS A N 1
ATOM 1184 C CA . HIS A 1 148 ? -6.859 23.031 31.484 1 94.69 148 HIS A CA 1
ATOM 1185 C C . HIS A 1 148 ? -8.133 22.859 32.312 1 94.69 148 HIS A C 1
ATOM 1187 O O . HIS A 1 148 ? -8.938 21.969 32.062 1 94.69 148 HIS A O 1
ATOM 1193 N N . GLU A 1 149 ? -8.32 23.625 33.312 1 95.06 149 GLU A N 1
ATOM 1194 C CA . GLU A 1 149 ? -9.453 23.5 34.219 1 95.06 149 GLU A CA 1
ATOM 1195 C C . GLU A 1 149 ? -10.766 23.828 33.5 1 95.06 149 GLU A C 1
ATOM 1197 O O . GLU A 1 149 ? -11.766 23.125 33.688 1 95.06 149 GLU A O 1
ATOM 1202 N N . LEU A 1 150 ? -10.719 24.797 32.656 1 97.12 150 LEU A N 1
ATOM 1203 C CA . LEU A 1 150 ? -11.938 25.266 32 1 97.12 150 LEU A CA 1
ATOM 1204 C C . LEU A 1 150 ? -12.07 24.656 30.625 1 97.12 150 LEU A C 1
ATOM 1206 O O . LEU A 1 150 ? -13.109 24.797 29.969 1 97.12 150 LEU A O 1
ATOM 1210 N N . ASN A 1 151 ? -11 23.953 30.141 1 97.88 151 ASN A N 1
ATOM 1211 C CA . ASN A 1 151 ? -10.945 23.469 28.766 1 97.88 151 ASN A CA 1
ATOM 1212 C C . ASN A 1 151 ? -11.312 24.578 27.781 1 97.88 151 ASN A C 1
ATOM 1214 O O . ASN A 1 151 ? -12.234 24.406 26.969 1 97.88 151 ASN A O 1
ATOM 1218 N N . SER A 1 152 ? -10.531 25.594 27.859 1 98.31 152 SER A N 1
ATOM 1219 C CA . SER A 1 152 ? -10.805 26.766 27.047 1 98.31 152 SER A CA 1
ATOM 1220 C C . SER A 1 152 ? -9.516 27.438 26.594 1 98.31 152 SER A C 1
ATOM 1222 O O . SER A 1 152 ? -8.445 27.188 27.156 1 98.31 152 SER A O 1
ATOM 1224 N N . LEU A 1 153 ? -9.719 28.203 25.547 1 98.31 153 LEU A N 1
ATOM 1225 C CA . LEU A 1 153 ? -8.609 28.984 25 1 98.31 153 LEU A CA 1
ATOM 1226 C C . LEU A 1 153 ? -8.844 30.484 25.203 1 98.31 153 LEU A C 1
ATOM 1228 O O . LEU A 1 153 ? -9.977 30.953 25.078 1 98.31 153 LEU A O 1
ATOM 1232 N N . SER A 1 154 ? -7.785 31.188 25.562 1 97.62 154 SER A N 1
ATOM 1233 C CA . SER A 1 154 ? -7.793 32.625 25.609 1 97.62 154 SER A CA 1
ATOM 1234 C C . SER A 1 154 ? -6.844 33.25 24.578 1 97.62 154 SER A C 1
ATOM 1236 O O . SER A 1 154 ? -5.691 32.812 24.469 1 97.62 154 SER A O 1
ATOM 1238 N N . LEU A 1 155 ? -7.363 34.25 23.875 1 97.38 155 LEU A N 1
ATOM 1239 C CA . LEU A 1 155 ? -6.551 34.844 22.828 1 97.38 155 LEU A CA 1
ATOM 1240 C C . LEU A 1 155 ? -5.453 35.719 23.422 1 97.38 155 LEU A C 1
ATOM 1242 O O . LEU A 1 155 ? -5.73 36.594 24.25 1 97.38 155 LEU A O 1
ATOM 1246 N N . VAL A 1 156 ? -4.27 35.438 23.094 1 96.12 156 VAL A N 1
ATOM 1247 C CA . VAL A 1 156 ? -3.133 36.25 23.531 1 96.12 156 VAL A CA 1
ATOM 1248 C C . VAL A 1 156 ? -2.787 37.25 22.438 1 96.12 156 VAL A C 1
ATOM 1250 O O . VAL A 1 156 ? -2.604 38.438 22.734 1 96.12 156 VAL A O 1
ATOM 1253 N N . ARG A 1 157 ? -2.656 36.781 21.219 1 95.44 157 ARG A N 1
ATOM 1254 C CA . ARG A 1 157 ? -2.355 37.688 20.094 1 95.44 157 ARG A CA 1
ATOM 1255 C C . ARG A 1 157 ? -2.812 37.062 18.766 1 95.44 157 ARG A C 1
ATOM 1257 O O . ARG A 1 157 ? -2.828 35.844 18.625 1 95.44 157 ARG A O 1
ATOM 1264 N N . SER A 1 158 ? -3.219 37.875 17.875 1 96.44 158 SER A N 1
ATOM 1265 C CA . SER A 1 158 ? -3.473 37.531 16.469 1 96.44 158 SER A CA 1
ATOM 1266 C C . SER A 1 158 ? -2.412 38.125 15.555 1 96.44 158 SER A C 1
ATOM 1268 O O . SER A 1 158 ? -2.332 39.344 15.406 1 96.44 158 SER A O 1
ATOM 1270 N N . VAL A 1 159 ? -1.613 37.281 14.984 1 97.69 159 VAL A N 1
ATOM 1271 C CA . VAL A 1 159 ? -0.491 37.75 14.18 1 97.69 159 VAL A CA 1
ATOM 1272 C C . VAL A 1 159 ? -0.882 37.781 12.703 1 97.69 159 VAL A C 1
ATOM 1274 O O . VAL A 1 159 ? -1.411 36.812 12.18 1 97.69 159 VAL A O 1
ATOM 1277 N N . GLN A 1 160 ? -0.655 38.875 12.117 1 95.62 160 GLN A N 1
ATOM 1278 C CA . GLN A 1 160 ? -0.84 39.062 10.68 1 95.62 160 GLN A CA 1
ATOM 1279 C C . GLN A 1 160 ? 0.429 39.594 10.023 1 95.62 160 GLN A C 1
ATOM 1281 O O . GLN A 1 160 ? 1.204 40.312 10.664 1 95.62 160 GLN A O 1
ATOM 1286 N N . SER A 1 161 ? 0.603 39.219 8.844 1 95.25 161 SER A N 1
ATOM 1287 C CA . SER A 1 161 ? 1.768 39.656 8.094 1 95.25 161 SER A CA 1
ATOM 1288 C C . SER A 1 161 ? 1.492 39.656 6.59 1 95.25 161 SER A C 1
ATOM 1290 O O . SER A 1 161 ? 0.717 38.844 6.094 1 95.25 161 SER A O 1
ATOM 1292 N N . THR A 1 162 ? 2.176 40.562 5.871 1 93.38 162 THR A N 1
ATOM 1293 C CA . THR A 1 162 ? 2.08 40.594 4.414 1 93.38 162 THR A CA 1
ATOM 1294 C C . THR A 1 162 ? 2.74 39.375 3.812 1 93.38 162 THR A C 1
ATOM 1296 O O . THR A 1 162 ? 2.512 39.031 2.646 1 93.38 162 THR A O 1
ATOM 1299 N N . MET A 1 163 ? 3.473 38.688 4.605 1 94.19 163 MET A N 1
ATOM 1300 C CA . MET A 1 163 ? 4.172 37.5 4.121 1 94.19 163 MET A CA 1
ATOM 1301 C C . MET A 1 163 ? 3.285 36.25 4.227 1 94.19 163 MET A C 1
ATOM 1303 O O . MET A 1 163 ? 3.615 35.219 3.684 1 94.19 163 MET A O 1
ATOM 1307 N N . PHE A 1 164 ? 2.195 36.406 4.902 1 95.06 164 PHE A N 1
ATOM 1308 C CA . PHE A 1 164 ? 1.214 35.344 4.949 1 95.06 164 PHE A CA 1
ATOM 1309 C C . PHE A 1 164 ? 0.351 35.312 3.691 1 95.06 164 PHE A C 1
ATOM 1311 O O . PHE A 1 164 ? -0.655 36.031 3.621 1 95.06 164 PHE A O 1
ATOM 1318 N N . THR A 1 165 ? 0.673 34.562 2.756 1 90.19 165 THR A N 1
ATOM 1319 C CA . THR A 1 165 ? -0.038 34.562 1.483 1 90.19 165 THR A CA 1
ATOM 1320 C C . THR A 1 165 ? -1.072 33.438 1.44 1 90.19 165 THR A C 1
ATOM 1322 O O . THR A 1 165 ? -2.209 33.656 1.017 1 90.19 165 THR A O 1
ATOM 1325 N N . SER A 1 166 ? -0.734 32.281 1.83 1 90.94 166 SER A N 1
ATOM 1326 C CA . SER A 1 166 ? -1.559 31.094 1.937 1 90.94 166 SER A CA 1
ATOM 1327 C C . SER A 1 166 ? -1.008 30.125 2.986 1 90.94 166 SER A C 1
ATOM 1329 O O . SER A 1 166 ? -0.453 29.078 2.648 1 90.94 166 SER A O 1
ATOM 1331 N N . VAL A 1 167 ? -1.291 30.5 4.191 1 95.25 167 VAL A N 1
ATOM 1332 C CA . VAL A 1 167 ? -0.651 29.781 5.289 1 95.25 167 VAL A CA 1
ATOM 1333 C C . VAL A 1 167 ? -1.319 28.422 5.469 1 95.25 167 VAL A C 1
ATOM 1335 O O . VAL A 1 167 ? -2.531 28.344 5.684 1 95.25 167 VAL A O 1
ATOM 1338 N N . ASN A 1 168 ? -0.54 27.406 5.328 1 95.75 168 ASN A N 1
ATOM 1339 C CA . ASN A 1 168 ? -1.043 26.047 5.438 1 95.75 168 ASN A CA 1
ATOM 1340 C C . ASN A 1 168 ? -0.814 25.484 6.836 1 95.75 168 ASN A C 1
ATOM 1342 O O . ASN A 1 168 ? -1.729 24.906 7.438 1 95.75 168 ASN A O 1
ATOM 1346 N N . ASP A 1 169 ? 0.38 25.641 7.293 1 98.44 169 ASP A N 1
ATOM 1347 C CA . ASP A 1 169 ? 0.752 25.047 8.57 1 98.44 169 ASP A CA 1
ATOM 1348 C C . ASP A 1 169 ? 1.577 26.016 9.414 1 98.44 169 ASP A C 1
ATOM 1350 O O . ASP A 1 169 ? 2.051 27.031 8.906 1 98.44 169 ASP A O 1
ATOM 1354 N N . ILE A 1 170 ? 1.653 25.641 10.719 1 98.56 170 ILE A N 1
ATOM 1355 C CA . ILE A 1 170 ? 2.379 26.438 11.703 1 98.56 170 ILE A CA 1
ATOM 1356 C C . ILE A 1 170 ? 3.172 25.516 12.633 1 98.56 170 ILE A C 1
ATOM 1358 O O . ILE A 1 170 ? 2.711 24.422 12.977 1 98.56 170 ILE A O 1
ATOM 1362 N N . LEU A 1 171 ? 4.375 25.922 12.961 1 98.69 171 LEU A N 1
ATOM 1363 C CA . LEU A 1 171 ? 5.23 25.219 13.922 1 98.69 171 LEU A CA 1
ATOM 1364 C C . LEU A 1 171 ? 5.746 26.188 14.984 1 98.69 171 LEU A C 1
ATOM 1366 O O . LEU A 1 171 ? 6.617 27.016 14.711 1 98.69 171 LEU A O 1
ATOM 1370 N N . ALA A 1 172 ? 5.199 26.062 16.172 1 97.94 172 ALA A N 1
ATOM 1371 C CA . ALA A 1 172 ? 5.648 26.891 17.281 1 97.94 172 ALA A CA 1
ATOM 1372 C C . ALA A 1 172 ? 7.043 26.484 17.75 1 97.94 172 ALA A C 1
ATOM 1374 O O . ALA A 1 172 ? 7.328 25.297 17.922 1 97.94 172 ALA A O 1
ATOM 1375 N N . VAL A 1 173 ? 7.918 27.5 17.953 1 95.31 173 VAL A N 1
ATOM 1376 C CA . VAL A 1 173 ? 9.266 27.188 18.422 1 95.31 173 VAL A CA 1
ATOM 1377 C C . VAL A 1 173 ? 9.594 28.031 19.656 1 95.31 173 VAL A C 1
ATOM 1379 O O . VAL A 1 173 ? 10.727 28.016 20.141 1 95.31 173 VAL A O 1
ATOM 1382 N N . GLY A 1 174 ? 8.703 28.719 20.109 1 91.31 174 GLY A N 1
ATOM 1383 C CA . GLY A 1 174 ? 8.75 29.531 21.312 1 91.31 174 GLY A CA 1
ATOM 1384 C C . GLY A 1 174 ? 7.406 30.109 21.703 1 91.31 174 GLY A C 1
ATOM 1385 O O . GLY A 1 174 ? 6.402 29.875 21.016 1 91.31 174 GLY A O 1
ATOM 1386 N N . PRO A 1 175 ? 7.398 30.844 22.75 1 88.69 175 PRO A N 1
ATOM 1387 C CA . PRO A 1 175 ? 6.121 31.406 23.203 1 88.69 175 PRO A CA 1
ATOM 1388 C C . PRO A 1 175 ? 5.551 32.438 22.234 1 88.69 175 PRO A C 1
ATOM 1390 O O . PRO A 1 175 ? 4.34 32.656 22.203 1 88.69 175 PRO A O 1
ATOM 1393 N N . ASN A 1 176 ? 6.469 33.062 21.484 1 90.88 176 ASN A N 1
ATOM 1394 C CA . ASN A 1 176 ? 6 34.062 20.547 1 90.88 176 ASN A CA 1
ATOM 1395 C C . ASN A 1 176 ? 6.688 33.938 19.188 1 90.88 176 ASN A C 1
ATOM 1397 O O . ASN A 1 176 ? 6.848 34.906 18.453 1 90.88 176 ASN A O 1
ATOM 1401 N N . SER A 1 177 ? 7.199 32.812 18.953 1 95.75 177 SER A N 1
ATOM 1402 C CA . SER A 1 177 ? 7.91 32.594 17.688 1 95.75 177 SER A CA 1
ATOM 1403 C C . SER A 1 177 ? 7.438 31.312 17.016 1 95.75 177 SER A C 1
ATOM 1405 O O . SER A 1 177 ? 7.109 30.328 17.688 1 95.75 177 SER A O 1
ATOM 1407 N N . PHE A 1 178 ? 7.426 31.344 15.727 1 98.25 178 PHE A N 1
ATOM 1408 C CA . PHE A 1 178 ? 6.941 30.188 14.984 1 98.25 178 PHE A CA 1
ATOM 1409 C C . PHE A 1 178 ? 7.387 30.25 13.523 1 98.25 178 PHE A C 1
ATOM 1411 O O . PHE A 1 178 ? 7.801 31.312 13.047 1 98.25 178 PHE A O 1
ATOM 1418 N N . TYR A 1 179 ? 7.406 29.109 12.914 1 98.69 179 TYR A N 1
ATOM 1419 C CA . TYR A 1 179 ? 7.469 29 11.461 1 98.69 179 TYR A CA 1
ATOM 1420 C C . TYR A 1 179 ? 6.078 28.812 10.867 1 98.69 179 TYR A C 1
ATOM 1422 O O . TYR A 1 179 ? 5.23 28.141 11.461 1 98.69 179 TYR A O 1
ATOM 1430 N N . ALA A 1 180 ? 5.848 29.406 9.719 1 98.38 180 ALA A N 1
ATOM 1431 C CA . ALA A 1 180 ? 4.613 29.234 8.961 1 98.38 180 ALA A CA 1
ATOM 1432 C C . ALA A 1 180 ? 4.906 28.875 7.512 1 98.38 180 ALA A C 1
ATOM 1434 O O . ALA A 1 180 ? 5.805 29.453 6.891 1 98.38 180 ALA A O 1
ATOM 1435 N N . SER A 1 181 ? 4.219 27.875 7 1 97.81 181 SER A N 1
ATOM 1436 C CA . SER A 1 181 ? 4.398 27.5 5.602 1 97.81 181 SER A CA 1
ATOM 1437 C C . SER A 1 181 ? 3.285 28.062 4.73 1 97.81 181 SER A C 1
ATOM 1439 O O . SER A 1 181 ? 2.104 27.938 5.059 1 97.81 181 SER A O 1
ATOM 1441 N N . ASN A 1 182 ? 3.682 28.75 3.664 1 94.69 182 ASN A N 1
ATOM 1442 C CA . ASN A 1 182 ? 2.771 29.141 2.59 1 94.69 182 ASN A CA 1
ATOM 1443 C C . ASN A 1 182 ? 2.744 28.094 1.478 1 94.69 182 ASN A C 1
ATOM 1445 O O . ASN A 1 182 ? 3.781 27.781 0.885 1 94.69 182 ASN A O 1
ATOM 1449 N N . ASP A 1 183 ? 1.586 27.562 1.22 1 90.19 183 ASP A N 1
ATOM 1450 C CA . ASP A 1 183 ? 1.535 26.516 0.196 1 90.19 183 ASP A CA 1
ATOM 1451 C C . ASP A 1 183 ? 1.396 27.125 -1.198 1 90.19 183 ASP A C 1
ATOM 1453 O O . ASP A 1 183 ? 1.392 26.406 -2.197 1 90.19 183 ASP A O 1
ATOM 1457 N N . GLY A 1 184 ? 1.361 28.359 -1.351 1 84.19 184 GLY A N 1
ATOM 1458 C CA . GLY A 1 184 ? 1.295 29.109 -2.596 1 84.19 184 GLY A CA 1
ATOM 1459 C C . GLY A 1 184 ? 1.275 30.609 -2.393 1 84.19 184 GLY A C 1
ATOM 1460 O O . GLY A 1 184 ? 1.508 31.094 -1.282 1 84.19 184 GLY A O 1
ATOM 1461 N N . TYR A 1 185 ? 1.09 31.234 -3.561 1 79.62 185 TYR A N 1
ATOM 1462 C CA . TYR A 1 185 ? 1.076 32.688 -3.516 1 79.62 185 TYR A CA 1
ATOM 1463 C C . TYR A 1 185 ? -0.333 33.219 -3.736 1 79.62 185 TYR A C 1
ATOM 1465 O O . TYR A 1 185 ? -0.778 34.125 -3.021 1 79.62 185 TYR A O 1
ATOM 1473 N N . PHE A 1 186 ? -0.92 32.719 -4.676 1 75.56 186 PHE A N 1
ATOM 1474 C CA . PHE A 1 186 ? -2.232 33.25 -5.027 1 75.56 186 PHE A CA 1
ATOM 1475 C C . PHE A 1 186 ? -3.301 32.719 -4.078 1 75.56 186 PHE A C 1
ATOM 1477 O O . PHE A 1 186 ? -3.209 31.578 -3.6 1 75.56 186 PHE A O 1
ATOM 1484 N N . HIS A 1 187 ? -4.137 33.812 -3.824 1 69.94 187 HIS A N 1
ATOM 1485 C CA . HIS A 1 187 ? -5.324 33.469 -3.051 1 69.94 187 HIS A CA 1
ATOM 1486 C C . HIS A 1 187 ? -6.516 33.219 -3.963 1 69.94 187 HIS A C 1
ATOM 1488 O O . HIS A 1 187 ? -6.625 33.812 -5.039 1 69.94 187 HIS A O 1
ATOM 1494 N N . GLY A 1 188 ? -6.922 32 -4.133 1 65.88 188 GLY A N 1
ATOM 1495 C CA . GLY A 1 188 ? -8.141 31.797 -4.898 1 65.88 188 GLY A CA 1
ATOM 1496 C C . GLY A 1 188 ? -7.949 30.844 -6.066 1 65.88 188 GLY A C 1
ATOM 1497 O O . GLY A 1 188 ? -7.172 29.891 -5.984 1 65.88 188 GLY A O 1
ATOM 1498 N N . CYS A 1 189 ? -8.648 31.297 -7.156 1 71 189 CYS A N 1
ATOM 1499 C CA . CYS A 1 189 ? -8.82 30.344 -8.242 1 71 189 CYS A CA 1
ATOM 1500 C C . CYS A 1 189 ? -7.562 30.25 -9.086 1 71 189 CYS A C 1
ATOM 1502 O O . CYS A 1 189 ? -7.449 29.359 -9.938 1 71 189 CYS A O 1
ATOM 1504 N N . LEU A 1 190 ? -6.613 30.953 -8.742 1 72.81 190 LEU A N 1
ATOM 1505 C CA . LEU A 1 190 ? -5.359 30.891 -9.484 1 72.81 190 LEU A CA 1
ATOM 1506 C C . LEU A 1 190 ? -4.402 29.891 -8.844 1 72.81 190 LEU A C 1
ATOM 1508 O O . LEU A 1 190 ? -3.404 29.5 -9.453 1 72.81 190 LEU A O 1
ATOM 1512 N N . ARG A 1 191 ? -4.773 29.422 -7.723 1 74.31 191 ARG A N 1
ATOM 1513 C CA . ARG A 1 191 ? -3.893 28.531 -6.984 1 74.31 191 ARG A CA 1
ATOM 1514 C C . ARG A 1 191 ? -3.68 27.219 -7.738 1 74.31 191 ARG A C 1
ATOM 1516 O O . ARG A 1 191 ? -2.547 26.766 -7.879 1 74.31 191 ARG A O 1
ATOM 1523 N N . PRO A 1 192 ? -4.738 26.672 -8.266 1 68.81 192 PRO A N 1
ATOM 1524 C CA . PRO A 1 192 ? -4.516 25.438 -9 1 68.81 192 PRO A CA 1
ATOM 1525 C C . PRO A 1 192 ? -3.592 25.625 -10.203 1 68.81 192 PRO A C 1
ATOM 1527 O O . PRO A 1 192 ? -2.877 24.688 -10.586 1 68.81 192 PRO A O 1
ATOM 1530 N N . LEU A 1 193 ? -3.578 26.797 -10.641 1 69.69 193 LEU A N 1
ATOM 1531 C CA . LEU A 1 193 ? -2.73 27.078 -11.789 1 69.69 193 LEU A CA 1
ATOM 1532 C C . LEU A 1 193 ? -1.256 27.047 -11.398 1 69.69 193 LEU A C 1
ATOM 1534 O O . LEU A 1 193 ? -0.409 26.656 -12.203 1 69.69 193 LEU A O 1
ATOM 1538 N N . GLU A 1 194 ? -1.072 27.422 -10.148 1 74.69 194 GLU A N 1
ATOM 1539 C CA . GLU A 1 194 ? 0.307 27.359 -9.68 1 74.69 194 GLU A CA 1
ATOM 1540 C C . GLU A 1 194 ? 0.849 25.922 -9.742 1 74.69 194 GLU A C 1
ATOM 1542 O O . GLU A 1 194 ? 1.993 25.719 -10.148 1 74.69 194 GLU A O 1
ATOM 1547 N N . VAL A 1 195 ? 0.006 25.062 -9.43 1 66.81 195 VAL A N 1
ATOM 1548 C CA . VAL A 1 195 ? 0.421 23.656 -9.375 1 66.81 195 VAL A CA 1
ATOM 1549 C C . VAL A 1 195 ? 0.544 23.109 -10.789 1 66.81 195 VAL A C 1
ATOM 1551 O O . VAL A 1 195 ? 1.539 22.453 -11.125 1 66.81 195 VAL A O 1
ATOM 1554 N N . VAL A 1 196 ? -0.425 23.438 -11.609 1 67 196 VAL A N 1
ATOM 1555 C CA . VAL A 1 196 ? -0.496 22.875 -12.953 1 67 196 VAL A CA 1
ATOM 1556 C C . VAL A 1 196 ? 0.654 23.406 -13.797 1 67 196 VAL A C 1
ATOM 1558 O O . VAL A 1 196 ? 1.254 22.672 -14.586 1 67 196 VAL A O 1
ATOM 1561 N N . VAL A 1 197 ? 0.967 24.672 -13.523 1 71 197 VAL A N 1
ATOM 1562 C CA . VAL A 1 197 ? 1.993 25.281 -14.367 1 71 197 VAL A CA 1
ATOM 1563 C C . VAL A 1 197 ? 3.361 25.141 -13.703 1 71 197 VAL A C 1
ATOM 1565 O O . VAL A 1 197 ? 4.391 25.406 -14.32 1 71 197 VAL A O 1
ATOM 1568 N N . GLY A 1 198 ? 3.35 24.656 -12.555 1 71.25 198 GLY A N 1
ATOM 1569 C CA . GLY A 1 198 ? 4.605 24.359 -11.883 1 71.25 198 GLY A CA 1
ATOM 1570 C C . GLY A 1 198 ? 5.285 25.578 -11.305 1 71.25 198 GLY A C 1
ATOM 1571 O O . GLY A 1 198 ? 6.512 25.672 -11.289 1 71.25 198 GLY A O 1
ATOM 1572 N N . LEU A 1 199 ? 4.5 26.516 -10.945 1 75.5 199 LEU A N 1
ATOM 1573 C CA . LEU A 1 199 ? 5.082 27.703 -10.32 1 75.5 199 LEU A CA 1
ATOM 1574 C C . LEU A 1 199 ? 5.434 27.422 -8.859 1 75.5 199 LEU A C 1
ATOM 1576 O O . LEU A 1 199 ? 4.594 26.953 -8.094 1 75.5 199 LEU A O 1
ATOM 1580 N N . ALA A 1 200 ? 6.648 27.562 -8.539 1 78.06 200 ALA A N 1
ATOM 1581 C CA . ALA A 1 200 ? 7.141 27.375 -7.18 1 78.06 200 ALA A CA 1
ATOM 1582 C C . ALA A 1 200 ? 7.02 28.656 -6.367 1 78.06 200 ALA A C 1
ATOM 1584 O O . ALA A 1 200 ? 8.008 29.359 -6.156 1 78.06 200 ALA A O 1
ATOM 1585 N N . LEU A 1 201 ? 5.805 28.953 -5.832 1 84.38 201 LEU A N 1
ATOM 1586 C CA . LEU A 1 201 ? 5.566 30.234 -5.172 1 84.38 201 LEU A CA 1
ATOM 1587 C C . LEU A 1 201 ? 5.289 30.031 -3.686 1 84.38 201 LEU A C 1
ATOM 1589 O O . LEU A 1 201 ? 4.859 30.969 -3.002 1 84.38 201 LEU A O 1
ATOM 1593 N N . GLY A 1 202 ? 5.512 28.922 -3.191 1 90 202 GLY A N 1
ATOM 1594 C CA . GLY A 1 202 ? 5.426 28.672 -1.76 1 90 202 GLY A CA 1
ATOM 1595 C C . GLY A 1 202 ? 6.637 29.188 -0.997 1 90 202 GLY A C 1
ATOM 1596 O O . GLY A 1 202 ? 7.68 29.469 -1.593 1 90 202 GLY A O 1
ATOM 1597 N N . SER A 1 203 ? 6.426 29.359 0.313 1 94.81 203 SER A N 1
ATOM 1598 C CA . SER A 1 203 ? 7.492 29.891 1.161 1 94.81 203 SER A CA 1
ATOM 1599 C C . SER A 1 203 ? 7.285 29.5 2.619 1 94.81 203 SER A C 1
ATOM 1601 O O . SER A 1 203 ? 6.227 28.984 2.982 1 94.81 203 SER A O 1
ATOM 1603 N N . VAL A 1 204 ? 8.367 29.625 3.35 1 98 204 VAL A N 1
ATOM 1604 C CA . VAL A 1 204 ? 8.281 29.5 4.801 1 98 204 VAL A CA 1
ATOM 1605 C C . VAL A 1 204 ? 8.633 30.828 5.461 1 98 204 VAL A C 1
ATOM 1607 O O . VAL A 1 204 ? 9.633 31.453 5.109 1 98 204 VAL A O 1
ATOM 1610 N N . VAL A 1 205 ? 7.773 31.219 6.379 1 98.06 205 VAL A N 1
ATOM 1611 C CA . VAL A 1 205 ? 7.961 32.438 7.137 1 98.06 205 VAL A CA 1
ATOM 1612 C C . VAL A 1 205 ? 8.414 32.125 8.555 1 98.06 205 VAL A C 1
ATOM 1614 O O . VAL A 1 205 ? 7.891 31.188 9.188 1 98.06 205 VAL A O 1
ATOM 1617 N N . PHE A 1 206 ? 9.438 32.844 8.977 1 98.31 206 PHE A N 1
ATOM 1618 C CA . PHE A 1 206 ? 9.797 32.812 10.383 1 98.31 206 PHE A CA 1
ATOM 1619 C C . PHE A 1 206 ? 9.375 34.094 11.086 1 98.31 206 PHE A C 1
ATOM 1621 O O . PHE A 1 206 ? 9.703 35.188 10.633 1 98.31 206 PHE A O 1
ATOM 1628 N N . PHE A 1 207 ? 8.555 33.938 12.094 1 98.12 207 PHE A N 1
ATOM 1629 C CA . PHE A 1 207 ? 8.172 35.031 12.969 1 98.12 207 PHE A CA 1
ATOM 1630 C C . PHE A 1 207 ? 8.898 34.938 14.305 1 98.12 207 PHE A C 1
ATOM 1632 O O . PHE A 1 207 ? 8.727 33.969 15.047 1 98.12 207 PHE A O 1
ATOM 1639 N N . ASP A 1 208 ? 9.648 35.969 14.703 1 95.88 208 ASP A N 1
ATOM 1640 C CA . ASP A 1 208 ? 10.508 35.906 15.883 1 95.88 208 ASP A CA 1
ATOM 1641 C C . ASP A 1 208 ? 9.82 36.562 17.094 1 95.88 208 ASP A C 1
ATOM 1643 O O . ASP A 1 208 ? 10.461 36.781 18.125 1 95.88 208 ASP A O 1
ATOM 1647 N N . GLY A 1 209 ? 8.617 36.875 16.984 1 95.38 209 GLY A N 1
ATOM 1648 C CA . GLY A 1 209 ? 7.883 37.531 18.047 1 95.38 209 GLY A CA 1
ATOM 1649 C C . GLY A 1 209 ? 7.621 39 17.75 1 95.38 209 GLY A C 1
ATOM 1650 O O . GLY A 1 209 ? 6.746 39.625 18.359 1 95.38 209 GLY A O 1
ATOM 1651 N N . VAL A 1 210 ? 8.375 39.469 16.797 1 94.88 210 VAL A N 1
ATOM 1652 C CA . VAL A 1 210 ? 8.25 40.875 16.469 1 94.88 210 VAL A CA 1
ATOM 1653 C C . VAL A 1 210 ? 8.133 41.062 14.953 1 94.88 210 VAL A C 1
ATOM 1655 O O . VAL A 1 210 ? 7.227 41.719 14.461 1 94.88 210 VAL A O 1
ATOM 1658 N N . THR A 1 211 ? 8.977 40.406 14.258 1 95.19 211 THR A N 1
ATOM 1659 C CA . THR A 1 211 ? 9.062 40.594 12.805 1 95.19 211 THR A CA 1
ATOM 1660 C C . THR A 1 211 ? 8.953 39.25 12.102 1 95.19 211 THR A C 1
ATOM 1662 O O . THR A 1 211 ? 9.359 38.219 12.648 1 95.19 211 THR A O 1
ATOM 1665 N N . ALA A 1 212 ? 8.375 39.312 10.898 1 96.62 212 ALA A N 1
ATOM 1666 C CA . ALA A 1 212 ? 8.297 38.125 10.023 1 96.62 212 ALA A CA 1
ATOM 1667 C C . ALA A 1 212 ? 9.312 38.25 8.883 1 96.62 212 ALA A C 1
ATOM 1669 O O . ALA A 1 212 ? 9.547 39.312 8.344 1 96.62 212 ALA A O 1
ATOM 1670 N N . SER A 1 213 ? 9.961 37.125 8.578 1 96.62 213 SER A N 1
ATOM 1671 C CA . SER A 1 213 ? 10.906 37.062 7.473 1 96.62 213 SER A CA 1
ATOM 1672 C C . SER A 1 213 ? 10.75 35.75 6.688 1 96.62 213 SER A C 1
ATOM 1674 O O . SER A 1 213 ? 10.383 34.719 7.25 1 96.62 213 SER A O 1
ATOM 1676 N N . LEU A 1 214 ? 11.031 35.812 5.402 1 96.56 214 LEU A N 1
ATOM 1677 C CA . LEU A 1 214 ? 11.047 34.625 4.578 1 96.56 214 LEU A CA 1
ATOM 1678 C C . LEU A 1 214 ? 12.344 33.844 4.781 1 96.56 214 LEU A C 1
ATOM 1680 O O . LEU A 1 214 ? 13.438 34.375 4.594 1 96.56 214 LEU A O 1
ATOM 1684 N N . VAL A 1 215 ? 12.172 32.562 5.105 1 97.5 215 VAL A N 1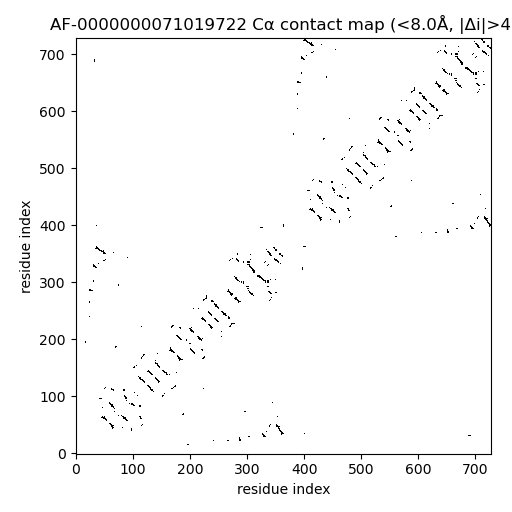
ATOM 1685 C CA . VAL A 1 215 ? 13.375 31.797 5.375 1 97.5 215 VAL A CA 1
ATOM 1686 C C . VAL A 1 215 ? 13.531 30.703 4.332 1 97.5 215 VAL A C 1
ATOM 1688 O O . VAL A 1 215 ? 14.609 30.125 4.184 1 97.5 215 VAL A O 1
ATOM 1691 N N . VAL A 1 216 ? 12.555 30.297 3.678 1 94.62 216 VAL A N 1
ATOM 1692 C CA . VAL A 1 216 ? 12.531 29.453 2.48 1 94.62 216 VAL A CA 1
ATOM 1693 C C . VAL A 1 216 ? 11.648 30.109 1.415 1 94.62 216 VAL A C 1
ATOM 1695 O O . VAL A 1 216 ? 10.578 30.641 1.723 1 94.62 216 VAL A O 1
ATOM 1698 N N . GLN A 1 217 ? 12.172 30.094 0.167 1 92.19 217 GLN A N 1
ATOM 1699 C CA . GLN A 1 217 ? 11.398 30.688 -0.919 1 92.19 217 GLN A CA 1
ATOM 1700 C C . GLN A 1 217 ? 11.414 29.781 -2.154 1 92.19 217 GLN A C 1
ATOM 1702 O O . GLN A 1 217 ? 12.203 28.844 -2.23 1 92.19 217 GLN A O 1
ATOM 1707 N N . ARG A 1 218 ? 10.461 30.062 -3 1 86.38 218 ARG A N 1
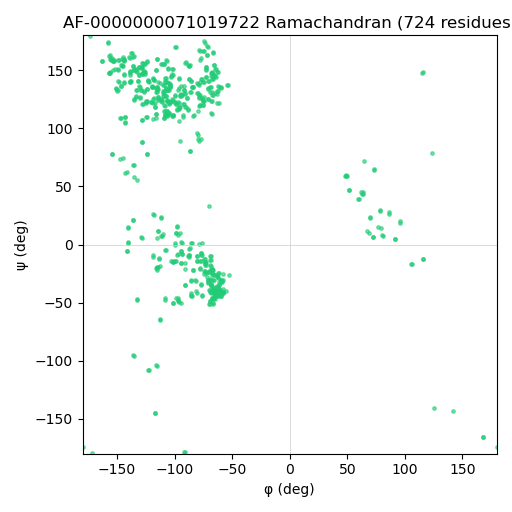ATOM 1708 C CA . ARG A 1 218 ? 10.422 29.438 -4.324 1 86.38 218 ARG A CA 1
ATOM 1709 C C . ARG A 1 218 ? 10.289 27.922 -4.227 1 86.38 218 ARG A C 1
ATOM 1711 O O . ARG A 1 218 ? 11.062 27.188 -4.836 1 86.38 218 ARG A O 1
ATOM 1718 N N . GLN A 1 219 ? 9.453 27.531 -3.428 1 86.12 219 GLN A N 1
ATOM 1719 C CA . GLN A 1 219 ? 9.133 26.109 -3.297 1 86.12 219 GLN A CA 1
ATOM 1720 C C . GLN A 1 219 ? 7.691 25.828 -3.693 1 86.12 219 GLN A C 1
ATOM 1722 O O . GLN A 1 219 ? 6.832 26.719 -3.598 1 86.12 219 GLN A O 1
ATOM 1727 N N . SER A 1 220 ? 7.508 24.703 -4.164 1 81.62 220 SER A N 1
ATOM 1728 C CA . SER A 1 220 ? 6.148 24.328 -4.531 1 81.62 220 SER A CA 1
ATOM 1729 C C . SER A 1 220 ? 5.535 23.391 -3.496 1 81.62 220 SER A C 1
ATOM 1731 O O . SER A 1 220 ? 6.25 22.625 -2.846 1 81.62 220 SER A O 1
ATOM 1733 N N . ASP A 1 221 ? 4.199 23.547 -3.273 1 83.94 221 ASP A N 1
ATOM 1734 C CA . ASP A 1 221 ? 3.299 22.609 -2.617 1 83.94 221 ASP A CA 1
ATOM 1735 C C . ASP A 1 221 ? 3.748 22.328 -1.185 1 83.94 221 ASP A C 1
ATOM 1737 O O . ASP A 1 221 ? 3.736 21.172 -0.739 1 83.94 221 ASP A O 1
ATOM 1741 N N . LEU A 1 222 ? 4.227 23.344 -0.466 1 92.56 222 LEU A N 1
ATOM 1742 C CA . LEU A 1 222 ? 4.602 23.219 0.938 1 92.56 222 LEU A CA 1
ATOM 1743 C C . LEU A 1 222 ? 3.375 22.969 1.809 1 92.56 222 LEU A C 1
ATOM 1745 O O . LEU A 1 222 ? 2.305 23.531 1.56 1 92.56 222 LEU A O 1
ATOM 1749 N N . ASN A 1 223 ? 3.6 22.141 2.795 1 95.62 223 ASN A N 1
ATOM 1750 C CA . ASN A 1 223 ? 2.461 21.75 3.615 1 95.62 223 ASN A CA 1
ATOM 1751 C C . ASN A 1 223 ? 2.801 21.781 5.102 1 95.62 223 ASN A C 1
ATOM 1753 O O . ASN A 1 223 ? 2.961 22.859 5.68 1 95.62 223 ASN A O 1
ATOM 1757 N N . SER A 1 224 ? 3.168 20.781 5.727 1 98.69 224 SER A N 1
ATOM 1758 C CA . SER A 1 224 ? 3.268 20.672 7.18 1 98.69 224 SER A CA 1
ATOM 1759 C C . SER A 1 224 ? 4.723 20.672 7.633 1 98.69 224 SER A C 1
ATOM 1761 O O . SER A 1 224 ? 5.625 20.375 6.844 1 98.69 224 SER A O 1
ATOM 1763 N N . MET A 1 225 ? 4.91 21.016 8.922 1 98.81 225 MET A N 1
ATOM 1764 C CA . MET A 1 225 ? 6.254 21.094 9.484 1 98.81 225 MET A CA 1
ATOM 1765 C C . MET A 1 225 ? 6.32 20.406 10.844 1 98.81 225 MET A C 1
ATOM 1767 O O . MET A 1 225 ? 5.328 20.359 11.57 1 98.81 225 MET A O 1
ATOM 1771 N N . ALA A 1 226 ? 7.465 19.891 11.172 1 98.62 226 ALA A N 1
ATOM 1772 C CA . ALA A 1 226 ? 7.781 19.328 12.477 1 98.62 226 ALA A CA 1
ATOM 1773 C C . ALA A 1 226 ? 9.25 19.516 12.82 1 98.62 226 ALA A C 1
ATOM 1775 O O . ALA A 1 226 ? 10.07 19.797 11.945 1 98.62 226 ALA A O 1
ATOM 1776 N N . LEU A 1 227 ? 9.539 19.453 14.07 1 96.94 227 LEU A N 1
ATOM 1777 C CA . LEU A 1 227 ? 10.906 19.578 14.562 1 96.94 227 LEU A CA 1
ATOM 1778 C C . LEU A 1 227 ? 11.492 18.219 14.906 1 96.94 227 LEU A C 1
ATOM 1780 O O . LEU A 1 227 ? 10.781 17.344 15.406 1 96.94 227 LEU A O 1
ATOM 1784 N N . SER A 1 228 ? 12.789 18.141 14.656 1 95 228 SER A N 1
ATOM 1785 C CA . SER A 1 228 ? 13.484 16.969 15.188 1 95 228 SER A CA 1
ATOM 1786 C C . SER A 1 228 ? 13.508 16.984 16.719 1 95 228 SER A C 1
ATOM 1788 O O . SER A 1 228 ? 13.297 18.031 17.328 1 95 228 SER A O 1
ATOM 1790 N N . LYS A 1 229 ? 13.82 15.875 17.234 1 90.69 229 LYS A N 1
ATOM 1791 C CA . LYS A 1 229 ? 13.828 15.703 18.688 1 90.69 229 LYS A CA 1
ATOM 1792 C C . LYS A 1 229 ? 14.773 16.703 19.359 1 90.69 229 LYS A C 1
ATOM 1794 O O . LYS A 1 229 ? 14.445 17.266 20.406 1 90.69 229 LYS A O 1
ATOM 1799 N N . ASP A 1 230 ? 15.93 16.953 18.781 1 89.19 230 ASP A N 1
ATOM 1800 C CA . ASP A 1 230 ? 16.938 17.844 19.375 1 89.19 230 ASP A CA 1
ATOM 1801 C C . ASP A 1 230 ? 16.688 19.297 18.969 1 89.19 230 ASP A C 1
ATOM 1803 O O . ASP A 1 230 ? 17.438 20.188 19.359 1 89.19 230 ASP A O 1
ATOM 1807 N N . GLY A 1 231 ? 15.695 19.516 18.125 1 92.31 231 GLY A N 1
ATOM 1808 C CA . GLY A 1 231 ? 15.305 20.875 17.766 1 92.31 231 GLY A CA 1
ATOM 1809 C C . GLY A 1 231 ? 16.234 21.484 16.734 1 92.31 231 GLY A C 1
ATOM 1810 O O . GLY A 1 231 ? 16.141 22.688 16.453 1 92.31 231 GLY A O 1
ATOM 1811 N N . THR A 1 232 ? 17.078 20.688 16.078 1 93.62 232 THR A N 1
ATOM 1812 C CA . THR A 1 232 ? 18.109 21.25 15.211 1 93.62 232 THR A CA 1
ATOM 1813 C C . THR A 1 232 ? 17.688 21.156 13.75 1 93.62 232 THR A C 1
ATOM 1815 O O . THR A 1 232 ? 18.281 21.797 12.883 1 93.62 232 THR A O 1
ATOM 1818 N N . ARG A 1 233 ? 16.672 20.328 13.508 1 96.19 233 ARG A N 1
ATOM 1819 C CA . ARG A 1 233 ? 16.219 20.141 12.125 1 96.19 233 ARG A CA 1
ATOM 1820 C C . ARG A 1 233 ? 14.727 20.375 12 1 96.19 233 ARG A C 1
ATOM 1822 O O . ARG A 1 233 ? 13.969 20.094 12.93 1 96.19 233 ARG A O 1
ATOM 1829 N N . LEU A 1 234 ? 14.367 20.875 10.867 1 98 234 LEU A N 1
ATOM 1830 C CA . LEU A 1 234 ? 12.969 21.062 10.508 1 98 234 LEU A CA 1
ATOM 1831 C C . LEU A 1 234 ? 12.578 20.172 9.336 1 98 234 LEU A C 1
ATOM 1833 O O . LEU A 1 234 ? 13.289 20.125 8.328 1 98 234 LEU A O 1
ATOM 1837 N N . PHE A 1 235 ? 11.562 19.375 9.531 1 98.69 235 PHE A N 1
ATOM 1838 C CA . PHE A 1 235 ? 10.961 18.578 8.461 1 98.69 235 PHE A CA 1
ATOM 1839 C C . PHE A 1 235 ? 9.828 19.359 7.789 1 98.69 235 PHE A C 1
ATOM 1841 O O . PHE A 1 235 ? 8.977 19.938 8.461 1 98.69 235 PHE A O 1
ATOM 1848 N N . LEU A 1 236 ? 9.844 19.422 6.504 1 98.56 236 LEU A N 1
ATOM 1849 C CA . LEU A 1 236 ? 8.828 20.125 5.723 1 98.56 236 LEU A CA 1
ATOM 1850 C C . LEU A 1 236 ? 8.258 19.219 4.637 1 98.56 236 LEU A C 1
ATOM 1852 O O . LEU A 1 236 ? 8.992 18.734 3.773 1 98.56 236 LEU A O 1
ATOM 1856 N N . THR A 1 237 ? 6.973 19 4.672 1 98.19 237 THR A N 1
ATOM 1857 C CA . THR A 1 237 ? 6.359 18.094 3.705 1 98.19 237 THR A CA 1
ATOM 1858 C C . THR A 1 237 ? 6.023 18.828 2.41 1 98.19 237 THR A C 1
ATOM 1860 O O . THR A 1 237 ? 5.602 19.984 2.439 1 98.19 237 THR A O 1
ATOM 1863 N N . LYS A 1 238 ? 6.242 18.172 1.353 1 93 238 LYS A N 1
ATOM 1864 C CA . LYS A 1 238 ? 5.793 18.562 0.02 1 93 238 LYS A CA 1
ATOM 1865 C C . LYS A 1 238 ? 4.805 17.547 -0.55 1 93 238 LYS A C 1
ATOM 1867 O O . LYS A 1 238 ? 5.188 16.438 -0.918 1 93 238 LYS A O 1
ATOM 1872 N N . THR A 1 239 ? 3.584 17.953 -0.704 1 91.38 239 THR A N 1
ATOM 1873 C CA . THR A 1 239 ? 2.488 17.031 -0.939 1 91.38 239 THR A CA 1
ATOM 1874 C C . THR A 1 239 ? 2.592 16.406 -2.332 1 91.38 239 THR A C 1
ATOM 1876 O O . THR A 1 239 ? 2.727 15.195 -2.473 1 91.38 239 THR A O 1
ATOM 1879 N N . PHE A 1 240 ? 2.742 17.172 -3.32 1 84.44 240 PHE A N 1
ATOM 1880 C CA . PHE A 1 240 ? 2.682 16.656 -4.688 1 84.44 240 PHE A CA 1
ATOM 1881 C C . PHE A 1 240 ? 4.016 16.047 -5.098 1 84.44 240 PHE A C 1
ATOM 1883 O O . PHE A 1 240 ? 4.055 15.102 -5.883 1 84.44 240 PHE A O 1
ATOM 1890 N N . GLU A 1 241 ? 5.086 16.609 -4.52 1 85.56 241 GLU A N 1
ATOM 1891 C CA . GLU A 1 241 ? 6.402 16.062 -4.828 1 85.56 241 GLU A CA 1
ATOM 1892 C C . GLU A 1 241 ? 6.652 14.773 -4.051 1 85.56 241 GLU A C 1
ATOM 1894 O O . GLU A 1 241 ? 7.59 14.031 -4.355 1 85.56 241 GLU A O 1
ATOM 1899 N N . GLN A 1 242 ? 5.805 14.523 -3.039 1 92.44 242 GLN A N 1
ATOM 1900 C CA . GLN A 1 242 ? 5.852 13.281 -2.27 1 92.44 242 GLN A CA 1
ATOM 1901 C C . GLN A 1 242 ? 7.18 13.141 -1.529 1 92.44 242 GLN A C 1
ATOM 1903 O O . GLN A 1 242 ? 7.781 12.062 -1.524 1 92.44 242 GLN A O 1
ATOM 1908 N N . GLN A 1 243 ? 7.598 14.32 -0.911 1 94.88 243 GLN A N 1
ATOM 1909 C CA . GLN A 1 243 ? 8.891 14.352 -0.241 1 94.88 243 GLN A CA 1
ATOM 1910 C C . GLN A 1 243 ? 8.797 15.055 1.108 1 94.88 243 GLN A C 1
ATOM 1912 O O . GLN A 1 243 ? 7.898 15.867 1.328 1 94.88 243 GLN A O 1
ATOM 1917 N N . ILE A 1 244 ? 9.664 14.703 1.957 1 98.19 244 ILE A N 1
ATOM 1918 C CA . ILE A 1 244 ? 9.969 15.469 3.158 1 98.19 244 ILE A CA 1
ATOM 1919 C C . ILE A 1 244 ? 11.32 16.156 3.006 1 98.19 244 ILE A C 1
ATOM 1921 O O . ILE A 1 244 ? 12.352 15.484 2.879 1 98.19 244 ILE A O 1
ATOM 1925 N N . ASN A 1 245 ? 11.32 17.438 2.977 1 97.88 245 ASN A N 1
ATOM 1926 C CA . ASN A 1 245 ? 12.586 18.172 3.014 1 97.88 245 ASN A CA 1
ATOM 1927 C C . ASN A 1 245 ? 13.086 18.359 4.441 1 97.88 245 ASN A C 1
ATOM 1929 O O . ASN A 1 245 ? 12.312 18.703 5.336 1 97.88 245 ASN A O 1
ATOM 1933 N N . ILE A 1 246 ? 14.352 18.125 4.566 1 97.88 246 ILE A N 1
ATOM 1934 C CA . ILE A 1 246 ? 15 18.328 5.859 1 97.88 246 ILE A CA 1
ATOM 1935 C C . ILE A 1 246 ? 15.883 19.578 5.805 1 97.88 246 ILE A C 1
ATOM 1937 O O . ILE A 1 246 ? 16.703 19.719 4.902 1 97.88 246 ILE A O 1
ATOM 1941 N N . PHE A 1 247 ? 15.672 20.438 6.762 1 97.81 247 PHE A N 1
ATOM 1942 C CA . PHE A 1 247 ? 16.453 21.656 6.871 1 97.81 247 PHE A CA 1
ATOM 1943 C C . PHE A 1 247 ? 17.219 21.688 8.195 1 97.81 247 PHE A C 1
ATOM 1945 O O . PHE A 1 247 ? 16.672 21.297 9.234 1 97.81 247 PHE A O 1
ATOM 1952 N N . ASN A 1 248 ? 18.422 22.219 8.141 1 97.06 248 ASN A N 1
ATOM 1953 C CA . ASN A 1 248 ? 19.109 22.609 9.359 1 97.06 248 ASN A CA 1
ATOM 1954 C C . ASN A 1 248 ? 18.703 24 9.82 1 97.06 248 ASN A C 1
ATOM 1956 O O . ASN A 1 248 ? 18.578 24.922 9 1 97.06 248 ASN A O 1
ATOM 1960 N N . ILE A 1 249 ? 18.469 24.109 11.094 1 97.06 249 ILE A N 1
ATOM 1961 C CA . ILE A 1 249 ? 18.031 25.391 11.641 1 97.06 249 ILE A CA 1
ATOM 1962 C C . ILE A 1 249 ? 19.234 26.172 12.164 1 97.06 249 ILE A C 1
ATOM 1964 O O . ILE A 1 249 ? 20.016 25.672 12.961 1 97.06 249 ILE A O 1
ATOM 1968 N N . SER A 1 250 ? 19.312 27.375 11.719 1 94.88 250 SER A N 1
ATOM 1969 C CA . SER A 1 250 ? 20.312 28.281 12.305 1 94.88 250 SER A CA 1
ATOM 1970 C C . SER A 1 250 ? 19.875 28.781 13.672 1 94.88 250 SER A C 1
ATOM 1972 O O . SER A 1 250 ? 18.844 29.438 13.797 1 94.88 250 SER A O 1
ATOM 1974 N N . LYS A 1 251 ? 20.703 28.609 14.656 1 88.19 251 LYS A N 1
ATOM 1975 C CA . LYS A 1 251 ? 20.375 29.031 16.016 1 88.19 251 LYS A CA 1
ATOM 1976 C C . LYS A 1 251 ? 20.438 30.562 16.125 1 88.19 251 LYS A C 1
ATOM 1978 O O . LYS A 1 251 ? 19.781 31.141 17 1 88.19 251 LYS A O 1
ATOM 1983 N N . GLU A 1 252 ? 21.047 31.156 15.242 1 88.31 252 GLU A N 1
ATOM 1984 C CA . GLU A 1 252 ? 21.266 32.594 15.32 1 88.31 252 GLU A CA 1
ATOM 1985 C C . GLU A 1 252 ? 20.047 33.375 14.859 1 88.31 252 GLU A C 1
ATOM 1987 O O . GLU A 1 252 ? 19.672 34.375 15.484 1 88.31 252 GLU A O 1
ATOM 1992 N N . ASN A 1 253 ? 19.438 32.906 13.836 1 90 253 ASN A N 1
ATOM 1993 C CA . ASN A 1 253 ? 18.406 33.75 13.258 1 90 253 ASN A CA 1
ATOM 1994 C C . ASN A 1 253 ? 17.188 32.938 12.805 1 90 253 ASN A C 1
ATOM 1996 O O . ASN A 1 253 ? 16.25 33.5 12.219 1 90 253 ASN A O 1
ATOM 2000 N N . GLY A 1 254 ? 17.203 31.641 13 1 92.12 254 GLY A N 1
ATOM 2001 C CA . GLY A 1 254 ? 16.062 30.797 12.633 1 92.12 254 GLY A CA 1
ATOM 2002 C C . GLY A 1 254 ? 16.031 30.438 11.164 1 92.12 254 GLY A C 1
ATOM 2003 O O . GLY A 1 254 ? 15.109 29.766 10.703 1 92.12 254 GLY A O 1
ATOM 2004 N N . ASN A 1 255 ? 17.078 30.781 10.445 1 95.75 255 ASN A N 1
ATOM 2005 C CA . ASN A 1 255 ? 17.156 30.453 9.023 1 95.75 255 ASN A CA 1
ATOM 2006 C C . ASN A 1 255 ? 17.188 28.953 8.781 1 95.75 255 ASN A C 1
ATOM 2008 O O . ASN A 1 255 ? 17.688 28.203 9.625 1 95.75 255 ASN A O 1
ATOM 2012 N N . LEU A 1 256 ? 16.656 28.594 7.621 1 97.88 256 LEU A N 1
ATOM 2013 C CA . LEU A 1 256 ? 16.609 27.188 7.266 1 97.88 256 LEU A CA 1
ATOM 2014 C C . LEU A 1 256 ? 17.547 26.875 6.109 1 97.88 256 LEU A C 1
ATOM 2016 O O . LEU A 1 256 ? 17.453 27.484 5.047 1 97.88 256 LEU A O 1
ATOM 2020 N N . MET A 1 257 ? 18.469 25.938 6.355 1 97 257 MET A N 1
ATOM 2021 C CA . MET A 1 257 ? 19.391 25.469 5.324 1 97 257 MET A CA 1
ATOM 2022 C C . MET A 1 257 ? 19.047 24.062 4.867 1 97 257 MET A C 1
ATOM 2024 O O . MET A 1 257 ? 19.094 23.125 5.66 1 97 257 MET A O 1
ATOM 2028 N N . PHE A 1 258 ? 18.75 23.969 3.584 1 96.56 258 PHE A N 1
ATOM 2029 C CA . PHE A 1 258 ? 18.359 22.672 3.045 1 96.56 258 PHE A CA 1
ATOM 2030 C C . PHE A 1 258 ? 19.484 21.656 3.24 1 96.56 258 PHE A C 1
ATOM 2032 O O . PHE A 1 258 ? 20.656 21.938 2.984 1 96.56 258 PHE A O 1
ATOM 2039 N N . ASP A 1 259 ? 19.109 20.484 3.668 1 96.06 259 ASP A N 1
ATOM 2040 C CA . ASP A 1 259 ? 20.062 19.406 3.855 1 96.06 259 ASP A CA 1
ATOM 2041 C C . ASP A 1 259 ? 19.812 18.281 2.852 1 96.06 259 ASP A C 1
ATOM 2043 O O . ASP A 1 259 ? 20.594 18.094 1.918 1 96.06 259 ASP A O 1
ATOM 2047 N N . ARG A 1 260 ? 18.641 17.625 2.957 1 96.44 260 ARG A N 1
ATOM 2048 C CA . ARG A 1 260 ? 18.281 16.531 2.068 1 96.44 260 ARG A CA 1
ATOM 2049 C C . ARG A 1 260 ? 16.766 16.328 2.01 1 96.44 260 ARG A C 1
ATOM 2051 O O . ARG A 1 260 ? 16.031 17 2.73 1 96.44 260 ARG A O 1
ATOM 2058 N N . ALA A 1 261 ? 16.391 15.438 1.121 1 96.44 261 ALA A N 1
ATOM 2059 C CA . ALA A 1 261 ? 14.977 15.094 0.989 1 96.44 261 ALA A CA 1
ATOM 2060 C C . ALA A 1 261 ? 14.758 13.594 1.185 1 96.44 261 ALA A C 1
ATOM 2062 O O . ALA A 1 261 ? 15.609 12.781 0.821 1 96.44 261 ALA A O 1
ATOM 2063 N N . ILE A 1 262 ? 13.719 13.242 1.815 1 96.88 262 ILE A N 1
ATOM 2064 C CA . ILE A 1 262 ? 13.227 11.867 1.886 1 96.88 262 ILE A CA 1
ATOM 2065 C C . ILE A 1 262 ? 12.141 11.656 0.836 1 96.88 262 ILE A C 1
ATOM 2067 O O . ILE A 1 262 ? 11.141 12.367 0.819 1 96.88 262 ILE A O 1
ATOM 2071 N N . ASP A 1 263 ? 12.328 10.703 -0.048 1 94.31 263 ASP A N 1
ATOM 2072 C CA . ASP A 1 263 ? 11.312 10.336 -1.024 1 94.31 263 ASP A CA 1
ATOM 2073 C C . ASP A 1 263 ? 10.305 9.352 -0.427 1 94.31 263 ASP A C 1
ATOM 2075 O O . ASP A 1 263 ? 10.633 8.188 -0.207 1 94.31 263 ASP A O 1
ATOM 2079 N N . VAL A 1 264 ? 9.109 9.812 -0.23 1 95.38 264 VAL A N 1
ATOM 2080 C CA . VAL A 1 264 ? 8.125 8.992 0.467 1 95.38 264 VAL A CA 1
ATOM 2081 C C . VAL A 1 264 ? 7.336 8.156 -0.542 1 95.38 264 VAL A C 1
ATOM 2083 O O . VAL A 1 264 ? 6.895 7.047 -0.23 1 95.38 264 VAL A O 1
ATOM 2086 N N . GLY A 1 265 ? 7.066 8.68 -1.754 1 91.06 265 GLY A N 1
ATOM 2087 C CA . GLY A 1 265 ? 6.465 7.902 -2.826 1 91.06 265 GLY A CA 1
ATOM 2088 C C . GLY A 1 265 ? 4.953 7.973 -2.84 1 91.06 265 GLY A C 1
ATOM 2089 O O . GLY A 1 265 ? 4.297 7.219 -3.564 1 91.06 265 GLY A O 1
ATOM 2090 N N . VAL A 1 266 ? 4.379 8.734 -2.027 1 93.38 266 VAL A N 1
ATOM 2091 C CA . VAL A 1 266 ? 2.943 8.984 -1.99 1 93.38 266 VAL A CA 1
ATOM 2092 C C . VAL A 1 266 ? 2.68 10.43 -1.565 1 93.38 266 VAL A C 1
ATOM 2094 O O . VAL A 1 266 ? 3.525 11.055 -0.928 1 93.38 266 VAL A O 1
ATOM 2097 N N . SER A 1 267 ? 1.546 10.977 -1.955 1 94.25 267 SER A N 1
ATOM 2098 C CA . SER A 1 267 ? 1.229 12.352 -1.598 1 94.25 267 SER A CA 1
ATOM 2099 C C . SER A 1 267 ? 0.985 12.492 -0.099 1 94.25 267 SER A C 1
ATOM 2101 O O . SER A 1 267 ? -0.024 12.016 0.419 1 94.25 267 SER A O 1
ATOM 2103 N N . ILE A 1 268 ? 1.897 13.203 0.517 1 96.94 268 ILE A N 1
ATOM 2104 C CA . ILE A 1 268 ? 1.836 13.336 1.969 1 96.94 268 ILE A CA 1
ATOM 2105 C C . ILE A 1 268 ? 1.253 14.695 2.344 1 96.94 268 ILE A C 1
ATOM 2107 O O . ILE A 1 268 ? 1.368 15.656 1.583 1 96.94 268 ILE A O 1
ATOM 2111 N N . ASP A 1 269 ? 0.594 14.734 3.527 1 97.94 269 ASP A N 1
ATOM 2112 C CA . ASP A 1 269 ? -0.059 15.938 4.031 1 97.94 269 ASP A CA 1
ATOM 2113 C C . ASP A 1 269 ? 0.594 16.422 5.328 1 97.94 269 ASP A C 1
ATOM 2115 O O . ASP A 1 269 ? 1.752 16.844 5.324 1 97.94 269 ASP A O 1
ATOM 2119 N N . ASN A 1 270 ? 0.008 16.219 6.5 1 98.88 270 ASN A N 1
ATOM 2120 C CA . ASN A 1 270 ? 0.609 16.703 7.734 1 98.88 270 ASN A CA 1
ATOM 2121 C C . ASN A 1 270 ? 1.583 15.688 8.328 1 98.88 270 ASN A C 1
ATOM 2123 O O . ASN A 1 270 ? 1.442 14.484 8.102 1 98.88 270 ASN A O 1
ATOM 2127 N N . ILE A 1 271 ? 2.543 16.234 9.102 1 98.88 271 ILE A N 1
ATOM 2128 C CA . ILE A 1 271 ? 3.627 15.422 9.648 1 98.88 271 ILE A CA 1
ATOM 2129 C C . ILE A 1 271 ? 3.639 15.539 11.172 1 98.88 271 ILE A C 1
ATOM 2131 O O . ILE A 1 271 ? 3.387 16.609 11.719 1 98.88 271 ILE A O 1
ATOM 2135 N N . TYR A 1 272 ? 3.881 14.453 11.828 1 98.81 272 TYR A N 1
ATOM 2136 C CA . TYR A 1 272 ? 4.152 14.375 13.258 1 98.81 272 TYR A CA 1
ATOM 2137 C C . TYR A 1 272 ? 5.484 13.688 13.523 1 98.81 272 TYR A C 1
ATOM 2139 O O . TYR A 1 272 ? 5.723 12.57 13.047 1 98.81 272 TYR A O 1
ATOM 2147 N N . ALA A 1 273 ? 6.34 14.359 14.211 1 98.5 273 ALA A N 1
ATOM 2148 C CA . ALA A 1 273 ? 7.609 13.781 14.633 1 98.5 273 ALA A CA 1
ATOM 2149 C C . ALA A 1 273 ? 7.52 13.234 16.062 1 98.5 273 ALA A C 1
ATOM 2151 O O . ALA A 1 273 ? 7.328 14 17.016 1 98.5 273 ALA A O 1
ATOM 2152 N N . ASP A 1 274 ? 7.691 11.945 16.188 1 97.69 274 ASP A N 1
ATOM 2153 C CA . ASP A 1 274 ? 7.637 11.305 17.5 1 97.69 274 ASP A CA 1
ATOM 2154 C C . ASP A 1 274 ? 8.859 11.664 18.344 1 97.69 274 ASP A C 1
ATOM 2156 O O . ASP A 1 274 ? 9.992 11.359 17.969 1 97.69 274 ASP A O 1
ATOM 2160 N N . PRO A 1 275 ? 8.602 12.164 19.5 1 95.38 275 PRO A N 1
ATOM 2161 C CA . PRO A 1 275 ? 9.734 12.633 20.312 1 95.38 275 PRO A CA 1
ATOM 2162 C C . PRO A 1 275 ? 10.5 11.484 20.969 1 95.38 275 PRO A C 1
ATOM 2164 O O . PRO A 1 275 ? 11.586 11.703 21.516 1 95.38 275 PRO A O 1
ATOM 2167 N N . VAL A 1 276 ? 10.016 10.328 20.875 1 94.62 276 VAL A N 1
ATOM 2168 C CA . VAL A 1 276 ? 10.656 9.195 21.531 1 94.62 276 VAL A CA 1
ATOM 2169 C C . VAL A 1 276 ? 11.461 8.391 20.516 1 94.62 276 VAL A C 1
ATOM 2171 O O . VAL A 1 276 ? 12.672 8.203 20.688 1 94.62 276 VAL A O 1
ATOM 2174 N N . SER A 1 277 ? 10.914 8.016 19.391 1 94.19 277 SER A N 1
ATOM 2175 C CA . SER A 1 277 ? 11.539 7.086 18.453 1 94.19 277 SER A CA 1
ATOM 2176 C C . SER A 1 277 ? 12.203 7.828 17.297 1 94.19 277 SER A C 1
ATOM 2178 O O . SER A 1 277 ? 12.984 7.238 16.547 1 94.19 277 SER A O 1
ATOM 2180 N N . ASP A 1 278 ? 11.922 9.094 17.109 1 95.06 278 ASP A N 1
ATOM 2181 C CA . ASP A 1 278 ? 12.367 9.898 15.969 1 95.06 278 ASP A CA 1
ATOM 2182 C C . ASP A 1 278 ? 11.617 9.516 14.695 1 95.06 278 ASP A C 1
ATOM 2184 O O . ASP A 1 278 ? 11.945 9.984 13.609 1 95.06 278 ASP A O 1
ATOM 2188 N N . ASP A 1 279 ? 10.641 8.664 14.844 1 98.12 279 ASP A N 1
ATOM 2189 C CA . ASP A 1 279 ? 9.828 8.32 13.68 1 98.12 279 ASP A CA 1
ATOM 2190 C C . ASP A 1 279 ? 9.023 9.523 13.195 1 98.12 279 ASP A C 1
ATOM 2192 O O . ASP A 1 279 ? 8.594 10.352 13.992 1 98.12 279 ASP A O 1
ATOM 2196 N N . LEU A 1 280 ? 8.844 9.594 11.914 1 98.81 280 LEU A N 1
ATOM 2197 C CA . LEU A 1 280 ? 7.949 10.578 11.32 1 98.81 280 LEU A CA 1
ATOM 2198 C C . LEU A 1 280 ? 6.645 9.922 10.867 1 98.81 280 LEU A C 1
ATOM 2200 O O . LEU A 1 280 ? 6.664 8.945 10.117 1 98.81 280 LEU A O 1
ATOM 2204 N N . TRP A 1 281 ? 5.562 10.398 11.359 1 98.94 281 TRP A N 1
ATOM 2205 C CA . TRP A 1 281 ? 4.238 9.898 11.016 1 98.94 281 TRP A CA 1
ATOM 2206 C C . TRP A 1 281 ? 3.504 10.883 10.109 1 98.94 281 TRP A C 1
ATOM 2208 O O . TRP A 1 281 ? 3.465 12.086 10.383 1 98.94 281 TRP A O 1
ATOM 2218 N N . LEU A 1 282 ? 2.908 10.352 9.016 1 98.88 282 LEU A N 1
ATOM 2219 C CA . LEU A 1 282 ? 2.312 11.211 8 1 98.88 282 LEU A CA 1
ATOM 2220 C C . LEU A 1 282 ? 0.92 10.719 7.617 1 98.88 282 LEU A C 1
ATOM 2222 O O . LEU A 1 282 ? 0.704 9.516 7.461 1 98.88 282 LEU A O 1
ATOM 2226 N N . GLY A 1 283 ? -0.029 11.641 7.562 1 98.88 283 GLY A N 1
ATOM 2227 C CA . GLY A 1 283 ? -1.187 11.359 6.727 1 98.88 283 GLY A CA 1
ATOM 2228 C C . GLY A 1 283 ? -0.885 11.438 5.242 1 98.88 283 GLY A C 1
ATOM 2229 O O . GLY A 1 283 ? -0.094 12.273 4.809 1 98.88 283 GLY A O 1
ATOM 2230 N N . ALA A 1 284 ? -1.552 10.539 4.473 1 97.88 284 ALA A N 1
ATOM 2231 C CA . ALA A 1 284 ? -1.222 10.5 3.051 1 97.88 284 ALA A CA 1
ATOM 2232 C C . ALA A 1 284 ? -2.455 10.18 2.211 1 97.88 284 ALA A C 1
ATOM 2234 O O . ALA A 1 284 ? -3.406 9.562 2.699 1 97.88 284 ALA A O 1
ATOM 2235 N N . HIS A 1 285 ? -2.363 10.68 0.954 1 95.88 285 HIS A N 1
ATOM 2236 C CA . HIS A 1 285 ? -3.406 10.453 -0.041 1 95.88 285 HIS A CA 1
ATOM 2237 C C . HIS A 1 285 ? -2.932 9.492 -1.125 1 95.88 285 HIS A C 1
ATOM 2239 O O . HIS A 1 285 ? -2.16 9.875 -2.008 1 95.88 285 HIS A O 1
ATOM 2245 N N . SER A 1 286 ? -3.512 8.266 -1.09 1 91.06 286 SER A N 1
ATOM 2246 C CA . SER A 1 286 ? -3.107 7.254 -2.061 1 91.06 286 SER A CA 1
ATOM 2247 C C . SER A 1 286 ? -3.48 7.668 -3.479 1 91.06 286 SER A C 1
ATOM 2249 O O . SER A 1 286 ? -2.852 7.234 -4.445 1 91.06 286 SER A O 1
ATOM 2251 N N . SER A 1 287 ? -4.516 8.492 -3.57 1 91.5 287 SER A N 1
ATOM 2252 C CA . SER A 1 287 ? -4.973 8.984 -4.867 1 91.5 287 SER A CA 1
ATOM 2253 C C . SER A 1 287 ? -5.438 10.438 -4.777 1 91.5 287 SER A C 1
ATOM 2255 O O . SER A 1 287 ? -6.52 10.719 -4.25 1 91.5 287 SER A O 1
ATOM 2257 N N . MET A 1 288 ? -4.59 11.273 -5.41 1 90.69 288 MET A N 1
ATOM 2258 C CA . MET A 1 288 ? -4.977 12.688 -5.441 1 90.69 288 MET A CA 1
ATOM 2259 C C . MET A 1 288 ? -6.18 12.898 -6.352 1 90.69 288 MET A C 1
ATOM 2261 O O . MET A 1 288 ? -6.992 13.797 -6.113 1 90.69 288 MET A O 1
ATOM 2265 N N . PHE A 1 289 ? -6.359 11.992 -7.285 1 90.06 289 PHE A N 1
ATOM 2266 C CA . PHE A 1 289 ? -7.512 12.055 -8.18 1 90.06 289 PHE A CA 1
ATOM 2267 C C . PHE A 1 289 ? -8.805 11.812 -7.406 1 90.06 289 PHE A C 1
ATOM 2269 O O . PHE A 1 289 ? -9.742 12.617 -7.48 1 90.06 289 PHE A O 1
ATOM 2276 N N . LEU A 1 290 ? -8.773 10.758 -6.68 1 92.69 290 LEU A N 1
ATOM 2277 C CA . LEU A 1 290 ? -9.977 10.43 -5.918 1 92.69 290 LEU A CA 1
ATOM 2278 C C . LEU A 1 290 ? -10.211 11.453 -4.809 1 92.69 290 LEU A C 1
ATOM 2280 O O . LEU A 1 290 ? -11.352 11.758 -4.473 1 92.69 290 LEU A O 1
ATOM 2284 N N . LEU A 1 291 ? -9.148 11.977 -4.234 1 95.06 291 LEU A N 1
ATOM 2285 C CA . LEU A 1 291 ? -9.289 13.031 -3.238 1 95.06 291 LEU A CA 1
ATOM 2286 C C . LEU A 1 291 ? -9.992 14.25 -3.834 1 95.06 291 LEU A C 1
ATOM 2288 O O . LEU A 1 291 ? -10.883 14.828 -3.203 1 95.06 291 LEU A O 1
ATOM 2292 N N . SER A 1 292 ? -9.586 14.602 -5.02 1 91.56 292 SER A N 1
ATOM 2293 C CA . SER A 1 292 ? -10.211 15.75 -5.676 1 91.56 292 SER A CA 1
ATOM 2294 C C . SER A 1 292 ? -11.703 15.5 -5.902 1 91.56 292 SER A C 1
ATOM 2296 O O . SER A 1 292 ? -12.516 16.422 -5.742 1 91.56 292 SER A O 1
ATOM 2298 N N . GLN A 1 293 ? -12.016 14.312 -6.262 1 93.31 293 GLN A N 1
ATOM 2299 C CA . GLN A 1 293 ? -13.422 13.977 -6.422 1 93.31 293 GLN A CA 1
ATOM 2300 C C . GLN A 1 293 ? -14.164 14.055 -5.094 1 93.31 293 GLN A C 1
ATOM 2302 O O . GLN A 1 293 ? -15.289 14.57 -5.031 1 93.31 293 GLN A O 1
ATOM 2307 N N . HIS A 1 294 ? -13.555 13.562 -4.066 1 96.38 294 HIS A N 1
ATOM 2308 C CA . HIS A 1 294 ? -14.141 13.617 -2.732 1 96.38 294 HIS A CA 1
ATOM 2309 C C . HIS A 1 294 ? -14.398 15.062 -2.301 1 96.38 294 HIS A C 1
ATOM 2311 O O . HIS A 1 294 ? -15.453 15.367 -1.744 1 96.38 294 HIS A O 1
ATOM 2317 N N . MET A 1 295 ? -13.5 15.969 -2.607 1 93.75 295 MET A N 1
ATOM 2318 C CA . MET A 1 295 ? -13.609 17.359 -2.18 1 93.75 295 MET A CA 1
ATOM 2319 C C . MET A 1 295 ? -14.703 18.094 -2.953 1 93.75 295 MET A C 1
ATOM 2321 O O . MET A 1 295 ? -15.281 19.062 -2.459 1 93.75 295 MET A O 1
ATOM 2325 N N . THR A 1 296 ? -15.023 17.594 -4.129 1 93.5 296 THR A N 1
ATOM 2326 C CA . THR A 1 296 ? -16.094 18.188 -4.926 1 93.5 296 THR A CA 1
ATOM 2327 C C . THR A 1 296 ? -17.453 17.625 -4.535 1 93.5 296 THR A C 1
ATOM 2329 O O . THR A 1 296 ? -18.484 18.266 -4.727 1 93.5 296 THR A O 1
ATOM 2332 N N . ASN A 1 297 ? -17.406 16.422 -4.125 1 96 297 ASN A N 1
ATOM 2333 C CA . ASN A 1 297 ? -18.578 15.703 -3.65 1 96 297 ASN A CA 1
ATOM 2334 C C . ASN A 1 297 ? -18.234 14.781 -2.48 1 96 297 ASN A C 1
ATOM 2336 O O . ASN A 1 297 ? -17.719 13.68 -2.682 1 96 297 ASN A O 1
ATOM 2340 N N . LEU A 1 298 ? -18.609 15.18 -1.291 1 96.81 298 LEU A N 1
ATOM 2341 C CA . LEU A 1 298 ? -18.172 14.5 -0.076 1 96.81 298 LEU A CA 1
ATOM 2342 C C . LEU A 1 298 ? -18.781 13.109 0.023 1 96.81 298 LEU A C 1
ATOM 2344 O O . LEU A 1 298 ? -18.359 12.289 0.842 1 96.81 298 LEU A O 1
ATOM 2348 N N . ASP A 1 299 ? -19.719 12.766 -0.819 1 95.75 299 ASP A N 1
ATOM 2349 C CA . ASP A 1 299 ? -20.281 11.422 -0.839 1 95.75 299 ASP A CA 1
ATOM 2350 C C . ASP A 1 299 ? -19.344 10.438 -1.535 1 95.75 299 ASP A C 1
ATOM 2352 O O . ASP A 1 299 ? -19.5 9.219 -1.382 1 95.75 299 ASP A O 1
ATOM 2356 N N . VAL A 1 300 ? -18.5 10.977 -2.297 1 95.75 300 VAL A N 1
ATOM 2357 C CA . VAL A 1 300 ? -17.484 10.141 -2.93 1 95.75 300 VAL A CA 1
ATOM 2358 C C . VAL A 1 300 ? -16.359 9.859 -1.936 1 95.75 300 VAL A C 1
ATOM 2360 O O . VAL A 1 300 ? -15.844 10.773 -1.296 1 95.75 300 VAL A O 1
ATOM 2363 N N . LYS A 1 301 ? -16 8.586 -1.817 1 96.44 301 LYS A N 1
ATOM 2364 C CA . LYS A 1 301 ? -14.969 8.195 -0.865 1 96.44 301 LYS A CA 1
ATOM 2365 C C . LYS A 1 301 ? -13.578 8.297 -1.489 1 96.44 301 LYS A C 1
ATOM 2367 O O . LYS A 1 301 ? -13.406 8.039 -2.684 1 96.44 301 LYS A O 1
ATOM 2372 N N . ALA A 1 302 ? -12.641 8.719 -0.723 1 97.25 302 ALA A N 1
ATOM 2373 C CA . ALA A 1 302 ? -11.234 8.75 -1.115 1 97.25 302 ALA A CA 1
ATOM 2374 C C . ALA A 1 302 ? -10.398 7.852 -0.209 1 97.25 302 ALA A C 1
ATOM 2376 O O . ALA A 1 302 ? -10.625 7.793 1.001 1 97.25 302 ALA A O 1
ATOM 2377 N N . PRO A 1 303 ? -9.43 7.176 -0.821 1 97.38 303 PRO A N 1
ATOM 2378 C CA . PRO A 1 303 ? -8.57 6.328 0.01 1 97.38 303 PRO A CA 1
ATOM 2379 C C . PRO A 1 303 ? -7.715 7.133 0.987 1 97.38 303 PRO A C 1
ATOM 2381 O O . PRO A 1 303 ? -7.488 8.328 0.774 1 97.38 303 PRO A O 1
ATOM 2384 N N . SER A 1 304 ? -7.348 6.469 2.086 1 98.44 304 SER A N 1
ATOM 2385 C CA . SER A 1 304 ? -6.488 7.023 3.125 1 98.44 304 SER A CA 1
ATOM 2386 C C . SER A 1 304 ? -5.301 6.109 3.408 1 98.44 304 SER A C 1
ATOM 2388 O O . SER A 1 304 ? -5.398 4.891 3.252 1 98.44 304 SER A O 1
ATOM 2390 N N . LYS A 1 305 ? -4.223 6.719 3.768 1 98.31 305 LYS A N 1
ATOM 2391 C CA . LYS A 1 305 ? -3 5.988 4.082 1 98.31 305 LYS A CA 1
ATOM 2392 C C . LYS A 1 305 ? -2.188 6.715 5.152 1 98.31 305 LYS A C 1
ATOM 2394 O O . LYS A 1 305 ? -2.16 7.945 5.191 1 98.31 305 LYS A O 1
ATOM 2399 N N . VAL A 1 306 ? -1.612 5.938 6.07 1 98.88 306 VAL A N 1
ATOM 2400 C CA . VAL A 1 306 ? -0.604 6.473 6.98 1 98.88 306 VAL A CA 1
ATOM 2401 C C . VAL A 1 306 ? 0.768 5.906 6.621 1 98.88 306 VAL A C 1
ATOM 2403 O O . VAL A 1 306 ? 0.908 4.707 6.367 1 98.88 306 VAL A O 1
ATOM 2406 N N . VAL A 1 307 ? 1.722 6.762 6.539 1 98.81 307 VAL A N 1
ATOM 2407 C CA . VAL A 1 307 ? 3.104 6.355 6.316 1 98.81 307 VAL A CA 1
ATOM 2408 C C . VAL A 1 307 ? 3.953 6.711 7.535 1 98.81 307 VAL A C 1
ATOM 2410 O O . VAL A 1 307 ? 3.809 7.793 8.102 1 98.81 307 VAL A O 1
ATOM 2413 N N . ARG A 1 308 ? 4.766 5.832 7.949 1 98.88 308 ARG A N 1
ATOM 2414 C CA . ARG A 1 308 ? 5.754 6.035 9.008 1 98.88 308 ARG A CA 1
ATOM 2415 C C . ARG A 1 308 ? 7.172 5.887 8.469 1 98.88 308 ARG A C 1
ATOM 2417 O O . ARG A 1 308 ? 7.527 4.844 7.918 1 98.88 308 ARG A O 1
ATOM 2424 N N . VAL A 1 309 ? 7.918 6.914 8.555 1 98.69 309 VAL A N 1
ATOM 2425 C CA . VAL A 1 309 ? 9.336 6.875 8.211 1 98.69 309 VAL A CA 1
ATOM 2426 C C . VAL A 1 309 ? 10.156 6.527 9.453 1 98.69 309 VAL A C 1
ATOM 2428 O O . VAL A 1 309 ? 10.148 7.266 10.438 1 98.69 309 VAL A O 1
ATOM 2431 N N . HIS A 1 310 ? 10.844 5.445 9.406 1 98.06 310 HIS A N 1
ATOM 2432 C CA . HIS A 1 310 ? 11.703 5.008 10.508 1 98.06 310 HIS A CA 1
ATOM 2433 C C . HIS A 1 310 ? 13.18 5.211 10.172 1 98.06 310 HIS A C 1
ATOM 2435 O O . HIS A 1 310 ? 13.727 4.508 9.32 1 98.06 310 HIS A O 1
ATOM 2441 N N . PRO A 1 311 ? 13.812 6.152 10.859 1 96.75 311 PRO A N 1
ATOM 2442 C CA . PRO A 1 311 ? 15.219 6.383 10.547 1 96.75 311 PRO A CA 1
ATOM 2443 C C . PRO A 1 311 ? 16.125 5.234 11 1 96.75 311 PRO A C 1
ATOM 2445 O O . PRO A 1 311 ? 15.898 4.652 12.062 1 96.75 311 PRO A O 1
ATOM 2448 N N . LEU A 1 312 ? 17.094 4.91 10.188 1 95 312 LEU A N 1
ATOM 2449 C CA . LEU A 1 312 ? 18.047 3.844 10.477 1 95 312 LEU A CA 1
ATOM 2450 C C . LEU A 1 312 ? 19.453 4.41 10.68 1 95 312 LEU A C 1
ATOM 2452 O O . LEU A 1 312 ? 20.359 3.697 11.133 1 95 312 LEU A O 1
ATOM 2456 N N . GLY A 1 313 ? 19.609 5.672 10.312 1 89.75 313 GLY A N 1
ATOM 2457 C CA . GLY A 1 313 ? 20.922 6.273 10.406 1 89.75 313 GLY A CA 1
ATOM 2458 C C . GLY A 1 313 ? 21.359 6.531 11.828 1 89.75 313 GLY A C 1
ATOM 2459 O O . GLY A 1 313 ? 20.547 6.48 12.758 1 89.75 313 GLY A O 1
ATOM 2460 N N . LEU A 1 314 ? 22.672 6.883 11.938 1 84.62 314 LEU A N 1
ATOM 2461 C CA . LEU A 1 314 ? 23.25 7.215 13.227 1 84.62 314 LEU A CA 1
ATOM 2462 C C . LEU A 1 314 ? 22.797 8.594 13.695 1 84.62 314 LEU A C 1
ATOM 2464 O O . LEU A 1 314 ? 22.266 9.383 12.898 1 84.62 314 LEU A O 1
ATOM 2468 N N . GLU A 1 315 ? 23.016 8.859 14.867 1 80.44 315 GLU A N 1
ATOM 2469 C CA . GLU A 1 315 ? 22.594 10.125 15.469 1 80.44 315 GLU A CA 1
ATOM 2470 C C . GLU A 1 315 ? 23.203 11.312 14.727 1 80.44 315 GLU A C 1
ATOM 2472 O O . GLU A 1 315 ? 22.562 12.352 14.586 1 80.44 315 GLU A O 1
ATOM 2477 N N . THR A 1 316 ? 24.391 11.086 14.18 1 77.44 316 THR A N 1
ATOM 2478 C CA . THR A 1 316 ? 25.078 12.172 13.492 1 77.44 316 THR A CA 1
ATOM 2479 C C . THR A 1 316 ? 24.438 12.453 12.141 1 77.44 316 THR A C 1
ATOM 2481 O O . THR A 1 316 ? 24.531 13.57 11.625 1 77.44 316 THR A O 1
ATOM 2484 N N . ASP A 1 317 ? 23.797 11.383 11.641 1 85 317 ASP A N 1
ATOM 2485 C CA . ASP A 1 317 ? 23.078 11.5 10.375 1 85 317 ASP A CA 1
ATOM 2486 C C . ASP A 1 317 ? 21.844 10.594 10.367 1 85 317 ASP A C 1
ATOM 2488 O O . ASP A 1 317 ? 21.812 9.602 9.633 1 85 317 ASP A O 1
ATOM 2492 N N . ARG A 1 318 ? 20.906 11.023 11.078 1 88 318 ARG A N 1
ATOM 2493 C CA . ARG A 1 318 ? 19.812 10.172 11.523 1 88 318 ARG A CA 1
ATOM 2494 C C . ARG A 1 318 ? 19 9.656 10.336 1 88 318 ARG A C 1
ATOM 2496 O O . ARG A 1 318 ? 18.547 8.516 10.344 1 88 318 ARG A O 1
ATOM 2503 N N . PHE A 1 319 ? 18.828 10.477 9.273 1 91.88 319 PHE A N 1
ATOM 2504 C CA . PHE A 1 319 ? 17.922 10.117 8.188 1 91.88 319 PHE A CA 1
ATOM 2505 C C . PHE A 1 319 ? 18.703 9.828 6.91 1 91.88 319 PHE A C 1
ATOM 2507 O O . PHE A 1 319 ? 18.156 9.914 5.809 1 91.88 319 PHE A O 1
ATOM 2514 N N . GLU A 1 320 ? 19.969 9.477 7.082 1 91.19 320 GLU A N 1
ATOM 2515 C CA . GLU A 1 320 ? 20.766 9.031 5.949 1 91.19 320 GLU A CA 1
ATOM 2516 C C . GLU A 1 320 ? 20.188 7.766 5.324 1 91.19 320 GLU A C 1
ATOM 2518 O O . GLU A 1 320 ? 20.312 7.547 4.117 1 91.19 320 GLU A O 1
ATOM 2523 N N . SER A 1 321 ? 19.594 6.969 6.137 1 94.5 321 SER A N 1
ATOM 2524 C CA . SER A 1 321 ? 18.859 5.781 5.727 1 94.5 321 SER A CA 1
ATOM 2525 C C . SER A 1 321 ? 17.562 5.625 6.527 1 94.5 321 SER A C 1
ATOM 2527 O O . SER A 1 321 ? 17.469 6.109 7.656 1 94.5 321 SER A O 1
ATOM 2529 N N . TYR A 1 322 ? 16.609 5.09 5.879 1 96.5 322 TYR A N 1
ATOM 2530 C CA . TYR A 1 322 ? 15.312 4.98 6.543 1 96.5 322 TYR A CA 1
ATOM 2531 C C . TYR A 1 322 ? 14.484 3.85 5.941 1 96.5 322 TYR A C 1
ATOM 2533 O O . TYR A 1 322 ? 14.773 3.381 4.836 1 96.5 322 TYR A O 1
ATOM 2541 N N . GLU A 1 323 ? 13.5 3.379 6.695 1 97.38 323 GLU A N 1
ATOM 2542 C CA . GLU A 1 323 ? 12.453 2.467 6.246 1 97.38 323 GLU A CA 1
ATOM 2543 C C . GLU A 1 323 ? 11.117 3.188 6.109 1 97.38 323 GLU A C 1
ATOM 2545 O O . GLU A 1 323 ? 10.789 4.062 6.91 1 97.38 323 GLU A O 1
ATOM 2550 N N . LEU A 1 324 ? 10.406 2.857 5.082 1 98.19 324 LEU A N 1
ATOM 2551 C CA . LEU A 1 324 ? 9.031 3.32 4.926 1 98.19 324 LEU A CA 1
ATOM 2552 C C . LEU A 1 324 ? 8.047 2.242 5.359 1 98.19 324 LEU A C 1
ATOM 2554 O O . LEU A 1 324 ? 8.062 1.132 4.82 1 98.19 324 LEU A O 1
ATOM 2558 N N . HIS A 1 325 ? 7.234 2.572 6.332 1 98.62 325 HIS A N 1
ATOM 2559 C CA . HIS A 1 325 ? 6.172 1.692 6.805 1 98.62 325 HIS A CA 1
ATOM 2560 C C . HIS A 1 325 ? 4.797 2.254 6.457 1 98.62 325 HIS A C 1
ATOM 2562 O O . HIS A 1 325 ? 4.652 3.457 6.227 1 98.62 325 HIS A O 1
ATOM 2568 N N . SER A 1 326 ? 3.801 1.393 6.352 1 98.25 326 SER A N 1
ATOM 2569 C CA . SER A 1 326 ? 2.402 1.785 6.211 1 98.25 326 SER A CA 1
ATOM 2570 C C . SER A 1 326 ? 1.523 1.084 7.242 1 98.25 326 SER A C 1
ATOM 2572 O O . SER A 1 326 ? 0.894 0.068 6.938 1 98.25 326 SER A O 1
ATOM 2574 N N . PRO A 1 327 ? 1.362 1.623 8.375 1 98.25 327 PRO A N 1
ATOM 2575 C CA . PRO A 1 327 ? 0.607 0.955 9.438 1 98.25 327 PRO A CA 1
ATOM 2576 C C . PRO A 1 327 ? -0.899 0.961 9.188 1 98.25 327 PRO A C 1
ATOM 2578 O O . PRO A 1 327 ? -1.638 0.2 9.82 1 98.25 327 PRO A O 1
ATOM 2581 N N . PHE A 1 328 ? -1.336 1.758 8.328 1 98.69 328 PHE A N 1
ATOM 2582 C CA . PHE A 1 328 ? -2.771 1.936 8.148 1 98.69 328 PHE A CA 1
ATOM 2583 C C . PHE A 1 328 ? -3.104 2.227 6.688 1 98.69 328 PHE A C 1
ATOM 2585 O O . PHE A 1 328 ? -2.395 2.986 6.027 1 98.69 328 PHE A O 1
ATOM 2592 N N . GLY A 1 329 ? -4.16 1.575 6.195 1 98.62 329 GLY A N 1
ATOM 2593 C CA . GLY A 1 329 ? -4.773 1.833 4.902 1 98.62 329 GLY A CA 1
ATOM 2594 C C . GLY A 1 329 ? -6.281 1.674 4.918 1 98.62 329 GLY A C 1
ATOM 2595 O O . GLY A 1 329 ? -6.812 0.806 5.613 1 98.62 329 GLY A O 1
ATOM 2596 N N . ASP A 1 330 ? -6.91 2.52 4.09 1 98.5 330 ASP A N 1
ATOM 2597 C CA . ASP A 1 330 ? -8.367 2.492 4.016 1 98.5 330 ASP A CA 1
ATOM 2598 C C . ASP A 1 330 ? -8.859 2.879 2.621 1 98.5 330 ASP A C 1
ATOM 2600 O O . ASP A 1 330 ? -8.203 3.664 1.927 1 98.5 330 ASP A O 1
ATOM 2604 N N . ASP A 1 331 ? -9.984 2.35 2.229 1 97.12 331 ASP A N 1
ATOM 2605 C CA . ASP A 1 331 ? -10.508 2.631 0.894 1 97.12 331 ASP A CA 1
ATOM 2606 C C . ASP A 1 331 ? -11.484 3.807 0.922 1 97.12 331 ASP A C 1
ATOM 2608 O O . ASP A 1 331 ? -12.094 4.137 -0.096 1 97.12 331 ASP A O 1
ATOM 2612 N N . GLY A 1 332 ? -11.672 4.371 2.043 1 97.81 332 GLY A N 1
ATOM 2613 C CA . GLY A 1 332 ? -12.508 5.555 2.17 1 97.81 332 GLY A CA 1
ATOM 2614 C C . GLY A 1 332 ? -13.742 5.328 3.025 1 97.81 332 GLY A C 1
ATOM 2615 O O . GLY A 1 332 ? -14.398 6.285 3.443 1 97.81 332 GLY A O 1
ATOM 2616 N N . ARG A 1 333 ? -14.102 4.07 3.359 1 96.75 333 ARG A N 1
ATOM 2617 C CA . ARG A 1 333 ? -15.344 3.771 4.066 1 96.75 333 ARG A CA 1
ATOM 2618 C C . ARG A 1 333 ? -15.227 4.109 5.547 1 96.75 333 ARG A C 1
ATOM 2620 O O . ARG A 1 333 ? -16.188 4.566 6.164 1 96.75 333 ARG A O 1
ATOM 2627 N N . LEU A 1 334 ? -14.008 3.91 6.105 1 98.38 334 LEU A N 1
ATOM 2628 C CA . LEU A 1 334 ? -13.797 4.285 7.5 1 98.38 334 LEU A CA 1
ATOM 2629 C C . LEU A 1 334 ? -13.422 5.758 7.617 1 98.38 334 LEU A C 1
ATOM 2631 O O . LEU A 1 334 ? -13.977 6.477 8.453 1 98.38 334 LEU A O 1
ATOM 2635 N N . ILE A 1 335 ? -12.555 6.18 6.777 1 98.69 335 ILE A N 1
ATOM 2636 C CA . ILE A 1 335 ? -12.117 7.57 6.754 1 98.69 335 ILE A CA 1
ATOM 2637 C C . ILE A 1 335 ? -11.703 7.961 5.336 1 98.69 335 ILE A C 1
ATOM 2639 O O . ILE A 1 335 ? -11.008 7.207 4.656 1 98.69 335 ILE A O 1
ATOM 2643 N N . SER A 1 336 ? -12.133 9.086 4.859 1 98.56 336 SER A N 1
ATOM 2644 C CA . SER A 1 336 ? -11.789 9.57 3.529 1 98.56 336 SER A CA 1
ATOM 2645 C C . SER A 1 336 ? -10.789 10.719 3.602 1 98.56 336 SER A C 1
ATOM 2647 O O . SER A 1 336 ? -11.031 11.719 4.277 1 98.56 336 SER A O 1
ATOM 2649 N N . GLY A 1 337 ? -9.648 10.508 2.881 1 98 337 GLY A N 1
ATOM 2650 C CA . GLY A 1 337 ? -8.703 11.602 2.74 1 98 337 GLY A CA 1
ATOM 2651 C C . GLY A 1 337 ? -7.934 11.891 4.016 1 98 337 GLY A C 1
ATOM 2652 O O . GLY A 1 337 ? -8.039 12.984 4.574 1 98 337 GLY A O 1
ATOM 2653 N N . SER A 1 338 ? -7.113 10.914 4.453 1 98.75 338 SER A N 1
ATOM 2654 C CA . 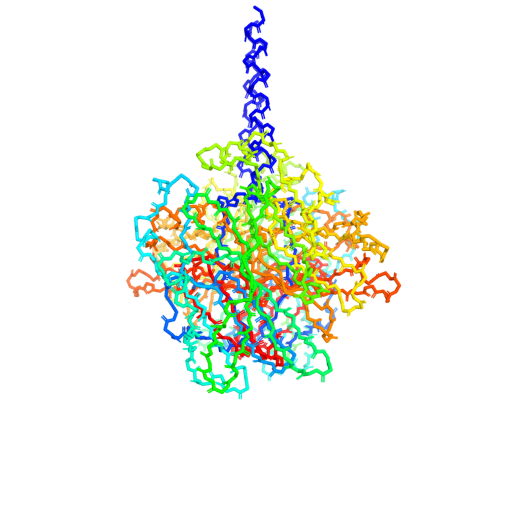SER A 1 338 ? -6.312 11.102 5.66 1 98.75 338 SER A CA 1
ATOM 2655 C C . SER A 1 338 ? -5.316 12.242 5.488 1 98.75 338 SER A C 1
ATOM 2657 O O . SER A 1 338 ? -4.598 12.305 4.488 1 98.75 338 SER A O 1
ATOM 2659 N N . SER A 1 339 ? -5.312 13.117 6.523 1 98.75 339 SER A N 1
ATOM 2660 C CA . SER A 1 339 ? -4.473 14.305 6.422 1 98.75 339 SER A CA 1
ATOM 2661 C C . SER A 1 339 ? -3.373 14.297 7.48 1 98.75 339 SER A C 1
ATOM 2663 O O . SER A 1 339 ? -2.4 15.047 7.379 1 98.75 339 SER A O 1
ATOM 2665 N N . SER A 1 340 ? -3.496 13.531 8.531 1 98.88 340 SER A N 1
ATOM 2666 C CA . SER A 1 340 ? -2.551 13.539 9.648 1 98.88 340 SER A CA 1
ATOM 2667 C C . SER A 1 340 ? -2.525 12.188 10.359 1 98.88 340 SER A C 1
ATOM 2669 O O . SER A 1 340 ? -3.439 11.383 10.195 1 98.88 340 SER A O 1
ATOM 2671 N N . ALA A 1 341 ? -1.46 11.945 11.031 1 98.94 341 ALA A N 1
ATOM 2672 C CA . ALA A 1 341 ? -1.319 10.797 11.922 1 98.94 341 ALA A CA 1
ATOM 2673 C C . ALA A 1 341 ? -0.386 11.109 13.086 1 98.94 341 ALA A C 1
ATOM 2675 O O . ALA A 1 341 ? 0.688 11.68 12.891 1 98.94 341 ALA A O 1
ATOM 2676 N N . VAL A 1 342 ? -0.824 10.766 14.273 1 98.88 342 VAL A N 1
ATOM 2677 C CA . VAL A 1 342 ? 0.036 10.898 15.445 1 98.88 342 VAL A CA 1
ATOM 2678 C C . VAL A 1 342 ? 0.06 9.578 16.219 1 98.88 342 VAL A C 1
ATOM 2680 O O . VAL A 1 342 ? -0.903 8.812 16.172 1 98.88 342 VAL A O 1
ATOM 2683 N N . TYR A 1 343 ? 1.143 9.398 16.875 1 98.81 343 TYR A N 1
ATOM 2684 C CA . TYR A 1 343 ? 1.393 8.156 17.609 1 98.81 343 TYR A CA 1
ATOM 2685 C C . TYR A 1 343 ? 1.682 8.438 19.078 1 98.81 343 TYR A C 1
ATOM 2687 O O . TYR A 1 343 ? 2.436 9.352 19.406 1 98.81 343 TYR A O 1
ATOM 2695 N N . TYR A 1 344 ? 1.034 7.664 19.938 1 98.56 344 TYR A N 1
ATOM 2696 C CA . TYR A 1 344 ? 1.272 7.766 21.375 1 98.56 344 TYR A CA 1
ATOM 2697 C C . TYR A 1 344 ? 1.12 6.406 22.047 1 98.56 344 TYR A C 1
ATOM 2699 O O . TYR A 1 344 ? 0.01 5.883 22.156 1 98.56 344 TYR A O 1
ATOM 2707 N N . GLN A 1 345 ? 2.184 5.805 22.484 1 97.75 345 GLN A N 1
ATOM 2708 C CA . GLN A 1 345 ? 2.205 4.582 23.297 1 97.75 345 GLN A CA 1
ATOM 2709 C C . GLN A 1 345 ? 1.325 3.502 22.672 1 97.75 345 GLN A C 1
ATOM 2711 O O . GLN A 1 345 ? 0.406 2.994 23.312 1 97.75 345 GLN A O 1
ATOM 2716 N N . GLU A 1 346 ? 1.597 3.119 21.484 1 97.88 346 GLU A N 1
ATOM 2717 C CA . GLU A 1 346 ? 0.978 2.016 20.75 1 97.88 346 GLU A CA 1
ATOM 2718 C C . GLU A 1 346 ? -0.468 2.338 20.391 1 97.88 346 GLU A C 1
ATOM 2720 O O . GLU A 1 346 ? -1.299 1.436 20.266 1 97.88 346 GLU A O 1
ATOM 2725 N N . LYS A 1 347 ? -0.765 3.586 20.328 1 98.75 347 LYS A N 1
ATOM 2726 C CA . LYS A 1 347 ? -2.033 4.105 19.828 1 98.75 347 LYS A CA 1
ATOM 2727 C C . LYS A 1 347 ? -1.81 5.168 18.766 1 98.75 347 LYS A C 1
ATOM 2729 O O . LYS A 1 347 ? -0.724 5.746 18.672 1 98.75 347 LYS A O 1
ATOM 2734 N N . MET A 1 348 ? -2.848 5.312 17.938 1 98.81 348 MET A N 1
ATOM 2735 C CA . MET A 1 348 ? -2.693 6.258 16.844 1 98.81 348 MET A CA 1
ATOM 2736 C C . MET A 1 348 ? -4.004 6.984 16.562 1 98.81 348 MET A C 1
ATOM 2738 O O . MET A 1 348 ? -5.082 6.402 16.688 1 98.81 348 MET A O 1
ATOM 2742 N N . LEU A 1 349 ? -3.941 8.25 16.297 1 98.94 349 LEU A N 1
ATOM 2743 C CA . LEU A 1 349 ? -5.031 9 15.688 1 98.94 349 LEU A CA 1
ATOM 2744 C C . LEU A 1 349 ? -4.738 9.281 14.219 1 98.94 349 LEU A C 1
ATOM 2746 O O . LEU A 1 349 ? -3.605 9.609 13.859 1 98.94 349 LEU A O 1
ATOM 2750 N N . VAL A 1 350 ? -5.715 9.117 13.414 1 98.94 350 VAL A N 1
ATOM 2751 C CA . VAL A 1 350 ? -5.648 9.461 12 1 98.94 350 VAL A CA 1
ATOM 2752 C C . VAL A 1 350 ? -6.684 10.539 11.68 1 98.94 350 VAL A C 1
ATOM 2754 O O . VAL A 1 350 ? -7.883 10.344 11.891 1 98.94 350 VAL A O 1
ATOM 2757 N N . GLY A 1 351 ? -6.199 11.68 11.156 1 98.94 351 GLY A N 1
ATOM 2758 C CA . GLY A 1 351 ? -7.086 12.781 10.82 1 98.94 351 GLY A CA 1
ATOM 2759 C C . GLY A 1 351 ? -7.43 12.836 9.344 1 98.94 351 GLY A C 1
ATOM 2760 O O . GLY A 1 351 ? -6.836 12.109 8.531 1 98.94 351 GLY A O 1
ATOM 2761 N N . SER A 1 352 ? -8.391 13.672 9 1 98.81 352 SER A N 1
ATOM 2762 C CA . SER A 1 352 ? -8.852 13.852 7.633 1 98.81 352 SER A CA 1
ATOM 2763 C C . SER A 1 352 ? -9.102 15.328 7.324 1 98.81 352 SER A C 1
ATOM 2765 O O . SER A 1 352 ? -9.266 16.141 8.234 1 98.81 352 SER A O 1
ATOM 2767 N N . ILE A 1 353 ? -9.133 15.625 6.074 1 98.12 353 ILE A N 1
ATOM 2768 C CA . ILE A 1 353 ? -9.352 17 5.66 1 98.12 353 ILE A CA 1
ATOM 2769 C C . ILE A 1 353 ? -10.789 17.422 5.98 1 98.12 353 ILE A C 1
ATOM 2771 O O . ILE A 1 353 ? -11.016 18.469 6.602 1 98.12 353 ILE A O 1
ATOM 2775 N N . SER A 1 354 ? -11.789 16.609 5.621 1 97.94 354 SER A N 1
ATOM 2776 C CA . SER A 1 354 ? -13.188 17.016 5.723 1 97.94 354 SER A CA 1
ATOM 2777 C C . SER A 1 354 ? -14.062 15.867 6.207 1 97.94 354 SER A C 1
ATOM 2779 O O . SER A 1 354 ? -15.281 15.883 6.02 1 97.94 354 SER A O 1
ATOM 2781 N N . ASP A 1 355 ? -13.453 14.859 6.711 1 98.19 355 ASP A N 1
ATOM 2782 C CA . ASP A 1 355 ? -14.164 13.664 7.16 1 98.19 355 ASP A CA 1
ATOM 2783 C C . ASP A 1 355 ? -13.992 13.461 8.664 1 98.19 355 ASP A C 1
ATOM 2785 O O . ASP A 1 355 ? -14.055 14.414 9.438 1 98.19 355 ASP A O 1
ATOM 2789 N N . THR A 1 356 ? -13.914 12.25 9.133 1 98.62 356 THR A N 1
ATOM 2790 C CA . THR A 1 356 ? -13.93 11.93 10.555 1 98.62 356 THR A CA 1
ATOM 2791 C C . THR A 1 356 ? -12.516 11.875 11.117 1 98.62 356 THR A C 1
ATOM 2793 O O . THR A 1 356 ? -11.57 12.328 10.469 1 98.62 356 THR A O 1
ATOM 2796 N N . LEU A 1 357 ? -12.422 11.562 12.375 1 98.88 357 LEU A N 1
ATOM 2797 C CA . LEU A 1 357 ? -11.219 11.18 13.102 1 98.88 357 LEU A CA 1
ATOM 2798 C C . LEU A 1 357 ? -11.25 9.695 13.469 1 98.88 357 LEU A C 1
ATOM 2800 O O . LEU A 1 357 ? -12.297 9.172 13.867 1 98.88 357 LEU A O 1
ATOM 2804 N N . VAL A 1 358 ? -10.102 9.031 13.289 1 98.94 358 VAL A N 1
ATOM 2805 C CA . VAL A 1 358 ? -10.055 7.605 13.586 1 98.94 358 VAL A CA 1
ATOM 2806 C C . VAL A 1 358 ? -9.016 7.34 14.672 1 98.94 358 VAL A C 1
ATOM 2808 O O . VAL A 1 358 ? -7.93 7.922 14.656 1 98.94 358 VAL A O 1
ATOM 2811 N N . PHE A 1 359 ? -9.367 6.539 15.617 1 98.94 359 PHE A N 1
ATOM 2812 C CA . PHE A 1 359 ? -8.477 6.02 16.656 1 98.94 359 PHE A CA 1
ATOM 2813 C C . PHE A 1 359 ? -8.172 4.543 16.422 1 98.94 359 PHE A C 1
ATOM 2815 O O . PHE A 1 359 ? -9.078 3.758 16.125 1 98.94 359 PHE A O 1
ATOM 2822 N N . CYS A 1 360 ? -6.891 4.145 16.547 1 98.75 360 CYS A N 1
ATOM 2823 C CA . CYS A 1 360 ? -6.5 2.746 16.391 1 98.75 360 CYS A CA 1
ATOM 2824 C C . CYS A 1 360 ? -5.598 2.309 17.547 1 98.75 360 CYS A C 1
ATOM 2826 O O . CYS A 1 360 ? -4.723 3.062 17.969 1 98.75 360 CYS A O 1
ATOM 2828 N N . ASP A 1 361 ? -5.797 1.12 18 1 98.44 361 ASP A N 1
ATOM 2829 C CA . ASP A 1 361 ? -4.77 0.421 18.766 1 98.44 361 ASP A CA 1
ATOM 2830 C C . ASP A 1 361 ? -3.723 -0.198 17.844 1 98.44 361 ASP A C 1
ATOM 2832 O O . ASP A 1 361 ? -4.059 -0.719 16.781 1 98.44 361 ASP A O 1
ATOM 2836 N N . ILE A 1 362 ? -2.496 -0.1 18.219 1 98 362 ILE A N 1
ATOM 2837 C CA . ILE A 1 362 ? -1.436 -0.708 17.422 1 98 362 ILE A CA 1
ATOM 2838 C C . ILE A 1 362 ? -0.933 -1.974 18.109 1 98 362 ILE A C 1
ATOM 2840 O O . ILE A 1 362 ? -0.29 -1.901 19.172 1 98 362 ILE A O 1
ATOM 2844 N N . ILE A 1 363 ? -1.161 -3.076 17.516 1 96.25 363 ILE A N 1
ATOM 2845 C CA . ILE A 1 363 ? -0.741 -4.312 18.156 1 96.25 363 ILE A CA 1
ATOM 2846 C C . ILE A 1 363 ? 0.274 -5.039 17.281 1 96.25 363 ILE A C 1
ATOM 2848 O O . ILE A 1 363 ? 0.786 -6.098 17.656 1 96.25 363 ILE A O 1
ATOM 2852 N N . VAL A 1 364 ? 0.453 -4.559 16.047 1 92.31 364 VAL A N 1
ATOM 2853 C CA . VAL A 1 364 ? 1.468 -5.113 15.148 1 92.31 364 VAL A CA 1
ATOM 2854 C C . VAL A 1 364 ? 2.361 -3.992 14.625 1 92.31 364 VAL A C 1
ATOM 2856 O O . VAL A 1 364 ? 1.947 -2.832 14.57 1 92.31 364 VAL A O 1
ATOM 2859 N N . MET B 1 1 ? 6.254 13 -46.938 1 70.5 1 MET B N 1
ATOM 2860 C CA . MET B 1 1 ? 4.977 13.109 -46.219 1 70.5 1 MET B CA 1
ATOM 2861 C C . MET B 1 1 ? 4.609 11.797 -45.562 1 70.5 1 MET B C 1
ATOM 2863 O O . MET B 1 1 ? 4.27 11.773 -44.375 1 70.5 1 MET B O 1
ATOM 2867 N N . ILE B 1 2 ? 4.758 10.711 -46.188 1 75.19 2 ILE B N 1
ATOM 2868 C CA . ILE B 1 2 ? 4.391 9.398 -45.688 1 75.19 2 ILE B CA 1
ATOM 2869 C C . ILE B 1 2 ? 5.344 9.008 -44.562 1 75.19 2 ILE B C 1
ATOM 2871 O O . ILE B 1 2 ? 4.914 8.5 -43.5 1 75.19 2 ILE B O 1
ATOM 2875 N N . LEU B 1 3 ? 6.547 9.32 -44.719 1 75.56 3 LEU B N 1
ATOM 2876 C CA . LEU B 1 3 ? 7.527 8.969 -43.688 1 75.56 3 LEU B CA 1
ATOM 2877 C C . LEU B 1 3 ? 7.262 9.727 -42.406 1 75.56 3 LEU B C 1
ATOM 2879 O O . LEU B 1 3 ? 7.34 9.148 -41.312 1 75.56 3 LEU B O 1
ATOM 2883 N N . LYS B 1 4 ? 7.039 10.953 -42.625 1 72.38 4 LYS B N 1
ATOM 2884 C CA . LYS B 1 4 ? 6.754 11.766 -41.438 1 72.38 4 LYS B CA 1
ATOM 2885 C C . LYS B 1 4 ? 5.492 11.281 -40.719 1 72.38 4 LYS B C 1
ATOM 2887 O O . LYS B 1 4 ? 5.453 11.219 -39.5 1 72.38 4 LYS B O 1
ATOM 2892 N N . ALA B 1 5 ? 4.578 10.945 -41.469 1 76.31 5 ALA B N 1
ATOM 2893 C CA . ALA B 1 5 ? 3.336 10.43 -40.906 1 76.31 5 ALA B CA 1
ATOM 2894 C C . ALA B 1 5 ? 3.57 9.094 -40.219 1 76.31 5 ALA B C 1
ATOM 2896 O O . ALA B 1 5 ? 3.016 8.844 -39.125 1 76.31 5 ALA B O 1
ATOM 2897 N N . THR B 1 6 ? 4.398 8.344 -40.781 1 75.81 6 THR B N 1
ATOM 2898 C CA . THR B 1 6 ? 4.699 7.039 -40.219 1 75.81 6 THR B CA 1
ATOM 2899 C C . THR B 1 6 ? 5.438 7.195 -38.875 1 75.81 6 THR B C 1
ATOM 2901 O O . THR B 1 6 ? 5.117 6.52 -37.906 1 75.81 6 THR B O 1
ATOM 2904 N N . VAL B 1 7 ? 6.34 7.988 -38.875 1 75.38 7 VAL B N 1
ATOM 2905 C CA . VAL B 1 7 ? 7.102 8.234 -37.656 1 75.38 7 VAL B CA 1
ATOM 2906 C C . VAL B 1 7 ? 6.18 8.766 -36.562 1 75.38 7 VAL B C 1
ATOM 2908 O O . VAL B 1 7 ? 6.273 8.352 -35.406 1 75.38 7 VAL B O 1
ATOM 2911 N N . LEU B 1 8 ? 5.34 9.602 -36.969 1 74.81 8 LEU B N 1
ATOM 2912 C CA . LEU B 1 8 ? 4.387 10.156 -36.031 1 74.81 8 LEU B CA 1
ATOM 2913 C C . LEU B 1 8 ? 3.465 9.07 -35.5 1 74.81 8 LEU B C 1
ATOM 2915 O O . LEU B 1 8 ? 3.166 9.039 -34.281 1 74.81 8 LEU B O 1
ATOM 2919 N N . LEU B 1 9 ? 3.062 8.242 -36.375 1 72.81 9 LEU B N 1
ATOM 2920 C CA . LEU B 1 9 ? 2.178 7.156 -35.938 1 72.81 9 LEU B CA 1
ATOM 2921 C C . LEU B 1 9 ? 2.895 6.203 -35 1 72.81 9 LEU B C 1
ATOM 2923 O O . LEU B 1 9 ? 2.305 5.742 -34.031 1 72.81 9 LEU B O 1
ATOM 2927 N N . ILE B 1 10 ? 4.098 5.957 -35.312 1 73.88 10 ILE B N 1
ATOM 2928 C CA . ILE B 1 10 ? 4.891 5.086 -34.438 1 73.88 10 ILE B CA 1
ATOM 2929 C C . ILE B 1 10 ? 5.098 5.742 -33.094 1 73.88 10 ILE B C 1
ATOM 2931 O O . ILE B 1 10 ? 4.984 5.086 -32.031 1 73.88 10 ILE B O 1
ATOM 2935 N N . ALA B 1 11 ? 5.332 6.965 -33.188 1 72.5 11 ALA B N 1
ATOM 2936 C CA . ALA B 1 11 ? 5.543 7.695 -31.938 1 72.5 11 ALA B CA 1
ATOM 2937 C C . ALA B 1 11 ? 4.273 7.723 -31.094 1 72.5 11 ALA B C 1
ATOM 2939 O O . ALA B 1 11 ? 4.324 7.527 -29.875 1 72.5 11 ALA B O 1
ATOM 2940 N N . LEU B 1 12 ? 3.223 7.938 -31.734 1 70.44 12 LEU B N 1
ATOM 2941 C CA . LEU B 1 12 ? 1.951 7.957 -31.031 1 70.44 12 LEU B CA 1
ATOM 2942 C C . LEU B 1 12 ? 1.634 6.586 -30.438 1 70.44 12 LEU B C 1
ATOM 2944 O O . LEU B 1 12 ? 1.124 6.484 -29.328 1 70.44 12 LEU B O 1
ATOM 2948 N N . PHE B 1 13 ? 1.932 5.602 -31.25 1 71.69 13 PHE B N 1
ATOM 2949 C CA . PHE B 1 13 ? 1.732 4.242 -30.75 1 71.69 13 PHE B CA 1
ATOM 2950 C C . PHE B 1 13 ? 2.627 3.963 -29.562 1 71.69 13 PHE B C 1
ATOM 2952 O O . PHE B 1 13 ? 2.178 3.389 -28.562 1 71.69 13 PHE B O 1
ATOM 2959 N N . ALA B 1 14 ? 3.771 4.355 -29.672 1 70.88 14 ALA B N 1
ATOM 2960 C CA . ALA B 1 14 ? 4.703 4.164 -28.562 1 70.88 14 ALA B CA 1
ATOM 2961 C C . ALA B 1 14 ? 4.23 4.906 -27.312 1 70.88 14 ALA B C 1
ATOM 2963 O O . ALA B 1 14 ? 4.273 4.359 -26.219 1 70.88 14 ALA B O 1
ATOM 2964 N N . LEU B 1 15 ? 3.795 6.109 -27.547 1 69.19 15 LEU B N 1
ATOM 2965 C CA . LEU B 1 15 ? 3.312 6.906 -26.422 1 69.19 15 LEU B CA 1
ATOM 2966 C C . LEU B 1 15 ? 2.088 6.266 -25.781 1 69.19 15 LEU B C 1
ATOM 2968 O O . LEU B 1 15 ? 1.952 6.258 -24.562 1 69.19 15 LEU B O 1
ATOM 2972 N N . GLN B 1 16 ? 1.262 5.77 -26.625 1 68.12 16 GLN B N 1
ATOM 2973 C CA . GLN B 1 16 ? 0.074 5.082 -26.125 1 68.12 16 GLN B CA 1
ATOM 2974 C C . GLN B 1 16 ? 0.453 3.854 -25.312 1 68.12 16 GLN B C 1
ATOM 2976 O O . GLN B 1 16 ? -0.13 3.602 -24.25 1 68.12 16 GLN B O 1
ATOM 2981 N N . ARG B 1 17 ? 1.44 3.166 -25.797 1 68.44 17 ARG B N 1
ATOM 2982 C CA . ARG B 1 17 ? 1.864 1.96 -25.094 1 68.44 17 ARG B CA 1
ATOM 2983 C C . ARG B 1 17 ? 2.518 2.305 -23.766 1 68.44 17 ARG B C 1
ATOM 2985 O O . ARG B 1 17 ? 2.271 1.639 -22.75 1 68.44 17 ARG B O 1
ATOM 2992 N N . VAL B 1 18 ? 3.279 3.295 -23.828 1 66.06 18 VAL B N 1
ATOM 2993 C CA . VAL B 1 18 ? 3.93 3.746 -22.609 1 66.06 18 VAL B CA 1
ATOM 2994 C C . VAL B 1 18 ? 2.875 4.172 -21.594 1 66.06 18 VAL B C 1
ATOM 2996 O O . VAL B 1 18 ? 2.969 3.828 -20.406 1 66.06 18 VAL B O 1
ATOM 2999 N N . TRP B 1 19 ? 1.889 4.832 -22.062 1 64.75 19 TRP B N 1
ATOM 3000 C CA . TRP B 1 19 ? 0.806 5.285 -21.203 1 64.75 19 TRP B CA 1
ATOM 3001 C C . TRP B 1 19 ? 0.044 4.102 -20.609 1 64.75 19 TRP B C 1
ATOM 3003 O O . TRP B 1 19 ? -0.267 4.082 -19.422 1 64.75 19 TRP B O 1
ATOM 3013 N N . GLN B 1 20 ? -0.17 3.115 -21.422 1 63.41 20 GLN B N 1
ATOM 3014 C CA . GLN B 1 20 ? -0.942 1.951 -21 1 63.41 20 GLN B CA 1
ATOM 3015 C C . GLN B 1 20 ? -0.163 1.106 -19.984 1 63.41 20 GLN B C 1
ATOM 3017 O O . GLN B 1 20 ? -0.749 0.517 -19.078 1 63.41 20 GLN B O 1
ATOM 3022 N N . LEU B 1 21 ? 1.124 1.133 -20.188 1 64.06 21 LEU B N 1
ATOM 3023 C CA . LEU B 1 21 ? 1.933 0.226 -19.375 1 64.06 21 LEU B CA 1
ATOM 3024 C C . LEU B 1 21 ? 2.467 0.932 -18.141 1 64.06 21 LEU B C 1
ATOM 3026 O O . LEU B 1 21 ? 2.885 0.28 -17.188 1 64.06 21 LEU B O 1
ATOM 3030 N N . SER B 1 22 ? 2.406 2.262 -18.188 1 66.56 22 SER B N 1
ATOM 3031 C CA . SER B 1 22 ? 3.061 3.051 -17.141 1 66.56 22 SER B CA 1
ATOM 3032 C C . SER B 1 22 ? 2.521 2.697 -15.766 1 66.56 22 SER B C 1
ATOM 3034 O O . SER B 1 22 ? 3.293 2.521 -14.82 1 66.56 22 SER B O 1
ATOM 3036 N N . PRO B 1 23 ? 1.141 2.506 -15.625 1 61.75 23 PRO B N 1
ATOM 3037 C CA . PRO B 1 23 ? 0.717 2.162 -14.266 1 61.75 23 PRO B CA 1
ATOM 3038 C C . PRO B 1 23 ? 1.321 0.848 -13.773 1 61.75 23 PRO B C 1
ATOM 3040 O O . PRO B 1 23 ? 1.69 0.735 -12.602 1 61.75 23 PRO B O 1
ATOM 3043 N N . GLY B 1 24 ? 1.453 0.008 -14.672 1 60.22 24 GLY B N 1
ATOM 3044 C CA . GLY B 1 24 ? 1.933 -1.319 -14.32 1 60.22 24 GLY B CA 1
ATOM 3045 C C . GLY B 1 24 ? 3.416 -1.354 -14 1 60.22 24 GLY B C 1
ATOM 3046 O O . GLY B 1 24 ? 3.871 -2.205 -13.234 1 60.22 24 GLY B O 1
ATOM 3047 N N . PHE B 1 25 ? 4.039 -0.434 -14.484 1 73 25 PHE B N 1
ATOM 3048 C CA . PHE B 1 25 ? 5.484 -0.504 -14.305 1 73 25 PHE B CA 1
ATOM 3049 C C . PHE B 1 25 ? 5.891 0.065 -12.953 1 73 25 PHE B C 1
ATOM 3051 O O . PHE B 1 25 ? 6.895 -0.352 -12.375 1 73 25 PHE B O 1
ATOM 3058 N N . GLY B 1 26 ? 5.121 0.84 -12.406 1 74.44 26 GLY B N 1
ATOM 3059 C CA . GLY B 1 26 ? 5.352 1.311 -11.055 1 74.44 26 GLY B CA 1
ATOM 3060 C C . GLY B 1 26 ? 6.746 1.868 -10.844 1 74.44 26 GLY B C 1
ATOM 3061 O O . GLY B 1 26 ? 7.422 1.516 -9.875 1 74.44 26 GLY B O 1
ATOM 3062 N N . ILE B 1 27 ? 7.238 2.691 -11.695 1 73.75 27 ILE B N 1
ATOM 3063 C CA . ILE B 1 27 ? 8.602 3.199 -11.648 1 73.75 27 ILE B CA 1
ATOM 3064 C C . ILE B 1 27 ? 8.805 4.008 -10.367 1 73.75 27 ILE B C 1
ATOM 3066 O O . ILE B 1 27 ? 9.891 3.992 -9.781 1 73.75 27 ILE B O 1
ATOM 3070 N N . HIS B 1 28 ? 7.758 4.59 -9.805 1 75.69 28 HIS B N 1
ATOM 3071 C CA . HIS B 1 28 ? 7.91 5.438 -8.633 1 75.69 28 HIS B CA 1
ATOM 3072 C C . HIS B 1 28 ? 7.293 4.781 -7.398 1 75.69 28 HIS B C 1
ATOM 3074 O O . HIS B 1 28 ? 7.25 5.387 -6.324 1 75.69 28 HIS B O 1
ATOM 3080 N N . SER B 1 29 ? 6.914 3.564 -7.621 1 82.44 29 SER B N 1
ATOM 3081 C CA . SER B 1 29 ? 6.266 2.887 -6.504 1 82.44 29 SER B CA 1
ATOM 3082 C C . SER B 1 29 ? 7.285 2.432 -5.465 1 82.44 29 SER B C 1
ATOM 3084 O O . SER B 1 29 ? 8.422 2.1 -5.805 1 82.44 29 SER B O 1
ATOM 3086 N N . LYS B 1 30 ? 6.879 2.553 -4.219 1 87.19 30 LYS B N 1
ATOM 3087 C CA . LYS B 1 30 ? 7.715 2.129 -3.1 1 87.19 30 LYS B CA 1
ATOM 3088 C C . LYS B 1 30 ? 7.148 0.877 -2.434 1 87.19 30 LYS B C 1
ATOM 3090 O O . LYS B 1 30 ? 5.977 0.549 -2.611 1 87.19 30 LYS B O 1
ATOM 3095 N N . GLY B 1 31 ? 8.062 0.182 -1.806 1 93.44 31 GLY B N 1
ATOM 3096 C CA . GLY B 1 31 ? 7.629 -0.894 -0.93 1 93.44 31 GLY B CA 1
ATOM 3097 C C . GLY B 1 31 ? 7.453 -0.454 0.511 1 93.44 31 GLY B C 1
ATOM 3098 O O . GLY B 1 31 ? 8.43 -0.128 1.19 1 93.44 31 GLY B O 1
ATOM 3099 N N . TYR B 1 32 ? 6.203 -0.394 0.946 1 97.38 32 TYR B N 1
ATOM 3100 C CA . TYR B 1 32 ? 5.922 -0.041 2.334 1 97.38 32 TYR B CA 1
ATOM 3101 C C . TYR B 1 32 ? 5.824 -1.288 3.203 1 97.38 32 TYR B C 1
ATOM 3103 O O . TYR B 1 32 ? 5.152 -2.256 2.838 1 97.38 32 TYR B O 1
ATOM 3111 N N . ILE B 1 33 ? 6.434 -1.206 4.359 1 98.44 33 ILE B N 1
ATOM 3112 C CA . ILE B 1 33 ? 6.477 -2.365 5.242 1 98.44 33 ILE B CA 1
ATOM 3113 C C . ILE B 1 33 ? 5.25 -2.361 6.156 1 98.44 33 ILE B C 1
ATOM 3115 O O . ILE B 1 33 ? 4.949 -1.351 6.797 1 98.44 33 ILE B O 1
ATOM 3119 N N . HIS B 1 34 ? 4.531 -3.389 6.18 1 98.12 34 HIS B N 1
ATOM 3120 C CA . HIS B 1 34 ? 3.535 -3.713 7.195 1 98.12 34 HIS B CA 1
ATOM 3121 C C . HIS B 1 34 ? 3.277 -5.215 7.254 1 98.12 34 HIS B C 1
ATOM 3123 O O . HIS B 1 34 ? 3.41 -5.914 6.246 1 98.12 34 HIS B O 1
ATOM 3129 N N . ARG B 1 35 ? 2.969 -5.707 8.477 1 98.31 35 ARG B N 1
ATOM 3130 C CA . ARG B 1 35 ? 2.789 -7.129 8.758 1 98.31 35 ARG B CA 1
ATOM 3131 C C . ARG B 1 35 ? 1.462 -7.383 9.469 1 98.31 35 ARG B C 1
ATOM 3133 O O . ARG B 1 35 ? 1.013 -6.559 10.266 1 98.31 35 ARG B O 1
ATOM 3140 N N . PRO B 1 36 ? 0.905 -8.523 9.18 1 98.25 36 PRO B N 1
ATOM 3141 C CA . PRO B 1 36 ? -0.321 -8.875 9.906 1 98.25 36 PRO B CA 1
ATOM 3142 C C . PRO B 1 36 ? -0.046 -9.43 11.297 1 98.25 36 PRO B C 1
ATOM 3144 O O . PRO B 1 36 ? -0.976 -9.625 12.086 1 98.25 36 PRO B O 1
ATOM 3147 N N . GLY B 1 37 ? 1.098 -9.695 11.609 1 98.12 37 GLY B N 1
ATOM 3148 C CA . GLY B 1 37 ? 1.681 -10.32 12.789 1 98.12 37 GLY B CA 1
ATOM 3149 C C . GLY B 1 37 ? 3.135 -10.711 12.594 1 98.12 37 GLY B C 1
ATOM 3150 O O . GLY B 1 37 ? 3.795 -10.227 11.672 1 98.12 37 GLY B O 1
ATOM 3151 N N . PRO B 1 38 ? 3.648 -11.539 13.508 1 97.88 38 PRO B N 1
ATOM 3152 C CA . PRO B 1 38 ? 5.039 -11.969 13.344 1 97.88 38 PRO B CA 1
ATOM 3153 C C . PRO B 1 38 ? 5.27 -12.75 12.055 1 97.88 38 PRO B C 1
ATOM 3155 O O . PRO B 1 38 ? 4.465 -13.617 11.703 1 97.88 38 PRO B O 1
ATOM 3158 N N . CYS B 1 39 ? 6.352 -12.422 11.375 1 98.5 39 CYS B N 1
ATOM 3159 C CA . CYS B 1 39 ? 6.723 -13.102 10.141 1 98.5 39 CYS B CA 1
ATOM 3160 C C . CYS B 1 39 ? 8.18 -13.555 10.188 1 98.5 39 CYS B C 1
ATOM 3162 O O . CYS B 1 39 ? 9.008 -12.93 10.844 1 98.5 39 CYS B O 1
ATOM 3164 N N . ARG B 1 40 ? 8.445 -14.602 9.453 1 98.56 40 ARG B N 1
ATOM 3165 C CA . ARG B 1 40 ? 9.805 -15.125 9.359 1 98.56 40 ARG B CA 1
ATOM 3166 C C . ARG B 1 40 ? 10.023 -15.867 8.047 1 98.56 40 ARG B C 1
ATOM 3168 O O . ARG B 1 40 ? 9.062 -16.328 7.426 1 98.56 40 ARG B O 1
ATOM 3175 N N . THR B 1 41 ? 11.25 -15.969 7.684 1 98.56 41 THR B N 1
ATOM 3176 C CA . THR B 1 41 ? 11.578 -16.797 6.527 1 98.56 41 THR B CA 1
ATOM 3177 C C . THR B 1 41 ? 11.445 -18.281 6.871 1 98.56 41 THR B C 1
ATOM 3179 O O . THR B 1 41 ? 11.633 -18.672 8.023 1 98.56 41 THR B O 1
ATOM 3182 N N . VAL B 1 42 ? 11.172 -19.062 5.859 1 98.69 42 VAL B N 1
ATOM 3183 C CA . VAL B 1 42 ? 11.047 -20.5 6.031 1 98.69 42 VAL B CA 1
ATOM 3184 C C . VAL B 1 42 ? 12.25 -21.203 5.414 1 98.69 42 VAL B C 1
ATOM 3186 O O . VAL B 1 42 ? 12.43 -21.188 4.191 1 98.69 42 VAL B O 1
ATOM 3189 N N . LYS B 1 43 ? 13.031 -21.766 6.199 1 97.56 43 LYS B N 1
ATOM 3190 C CA . LYS B 1 43 ? 14.164 -22.547 5.719 1 97.56 43 LYS B CA 1
ATOM 3191 C C . LYS B 1 43 ? 13.703 -23.875 5.117 1 97.56 43 LYS B C 1
ATOM 3193 O O . LYS B 1 43 ? 12.656 -24.406 5.5 1 97.56 43 LYS B O 1
ATOM 3198 N N . PRO B 1 44 ? 14.422 -24.391 4.176 1 98.19 44 PRO B N 1
ATOM 3199 C CA . PRO B 1 44 ? 15.68 -23.891 3.611 1 98.19 44 PRO B CA 1
ATOM 3200 C C . PRO B 1 44 ? 15.469 -23.109 2.316 1 98.19 44 PRO B C 1
ATOM 3202 O O . PRO B 1 44 ? 16.422 -22.906 1.557 1 98.19 44 PRO B O 1
ATOM 3205 N N . ILE B 1 45 ? 14.312 -22.734 2.039 1 98.38 45 ILE B N 1
ATOM 3206 C CA . ILE B 1 45 ? 13.984 -22.188 0.725 1 98.38 45 ILE B CA 1
ATOM 3207 C C . ILE B 1 45 ? 14.68 -20.844 0.533 1 98.38 45 ILE B C 1
ATOM 3209 O O . ILE B 1 45 ? 14.422 -19.891 1.279 1 98.38 45 ILE B O 1
ATOM 3213 N N . GLN B 1 46 ? 15.5 -20.75 -0.581 1 97.62 46 GLN B N 1
ATOM 3214 C CA . GLN B 1 46 ? 16.234 -19.516 -0.85 1 97.62 46 GLN B CA 1
ATOM 3215 C C . GLN B 1 46 ? 16.266 -19.203 -2.344 1 97.62 46 GLN B C 1
ATOM 3217 O O . GLN B 1 46 ? 16.781 -18.172 -2.76 1 97.62 46 GLN B O 1
ATOM 3222 N N . THR B 1 47 ? 15.75 -20.141 -3.082 1 98 47 THR B N 1
ATOM 3223 C CA . THR B 1 47 ? 15.875 -19.984 -4.527 1 98 47 THR B CA 1
ATOM 3224 C C . THR B 1 47 ? 14.5 -19.891 -5.184 1 98 47 THR B C 1
ATOM 3226 O O . THR B 1 47 ? 14.305 -20.375 -6.297 1 98 47 THR B O 1
ATOM 3229 N N . GLY B 1 48 ? 13.578 -19.453 -4.43 1 98.31 48 GLY B N 1
ATOM 3230 C CA . GLY B 1 48 ? 12.25 -19.266 -4.98 1 98.31 48 GLY B CA 1
ATOM 3231 C C . GLY B 1 48 ? 11.211 -20.188 -4.355 1 98.31 48 GLY B C 1
ATOM 3232 O O . GLY B 1 48 ? 11.531 -21.297 -3.932 1 98.31 48 GLY B O 1
ATOM 3233 N N . SER B 1 49 ? 10.102 -19.797 -4.246 1 98.75 49 SER B N 1
ATOM 3234 C CA . SER B 1 49 ? 8.859 -20.438 -3.848 1 98.75 49 SER B CA 1
ATOM 3235 C C . SER B 1 49 ? 7.68 -19.938 -4.68 1 98.75 49 SER B C 1
ATOM 3237 O O . SER B 1 49 ? 6.723 -19.375 -4.133 1 98.75 49 SER B O 1
ATOM 3239 N N . GLU B 1 50 ? 7.797 -20.203 -5.93 1 98.5 50 GLU B N 1
ATOM 3240 C CA . GLU B 1 50 ? 7.078 -19.453 -6.961 1 98.5 50 GLU B CA 1
ATOM 3241 C C . GLU B 1 50 ? 5.574 -19.688 -6.867 1 98.5 50 GLU B C 1
ATOM 3243 O O . GLU B 1 50 ? 4.785 -18.75 -6.984 1 98.5 50 GLU B O 1
ATOM 3248 N N . ASP B 1 51 ? 5.148 -20.906 -6.738 1 98.88 51 ASP B N 1
ATOM 3249 C CA . ASP B 1 51 ? 3.729 -21.219 -6.598 1 98.88 51 ASP B CA 1
ATOM 3250 C C . ASP B 1 51 ? 3.492 -22.156 -5.418 1 98.88 51 ASP B C 1
ATOM 3252 O O . ASP B 1 51 ? 4.387 -22.922 -5.027 1 98.88 51 ASP B O 1
ATOM 3256 N N . ILE B 1 52 ? 2.297 -22.078 -4.836 1 98.94 52 ILE B N 1
ATOM 3257 C CA . ILE B 1 52 ? 1.93 -22.859 -3.664 1 98.94 52 ILE B CA 1
ATOM 3258 C C . ILE B 1 52 ? 0.527 -23.438 -3.85 1 98.94 52 ILE B C 1
ATOM 3260 O O . ILE B 1 52 ? -0.411 -22.703 -4.18 1 98.94 52 ILE B O 1
ATOM 3264 N N . THR B 1 53 ? 0.395 -24.703 -3.738 1 98.81 53 THR B N 1
ATOM 3265 C CA . THR B 1 53 ? -0.927 -25.297 -3.6 1 98.81 53 THR B CA 1
ATOM 3266 C C . THR B 1 53 ? -1.143 -25.812 -2.18 1 98.81 53 THR B C 1
ATO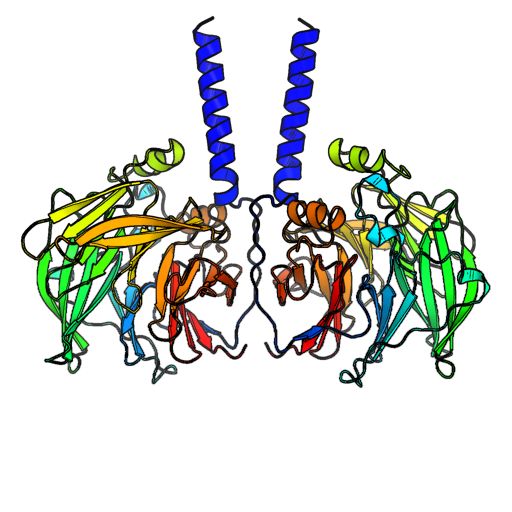M 3268 O O . THR B 1 53 ? -0.204 -26.297 -1.537 1 98.81 53 THR B O 1
ATOM 3271 N N . LEU B 1 54 ? -2.311 -25.641 -1.666 1 98.62 54 LEU B N 1
ATOM 3272 C CA . LEU B 1 54 ? -2.621 -25.906 -0.267 1 98.62 54 LEU B CA 1
ATOM 3273 C C . LEU B 1 54 ? -3.799 -26.875 -0.151 1 98.62 54 LEU B C 1
ATOM 3275 O O . LEU B 1 54 ? -4.891 -26.594 -0.644 1 98.62 54 LEU B O 1
ATOM 3279 N N . THR B 1 55 ? -3.588 -27.984 0.52 1 96.88 55 THR B N 1
ATOM 3280 C CA . THR B 1 55 ? -4.641 -28.969 0.728 1 96.88 55 THR B CA 1
ATOM 3281 C C . THR B 1 55 ? -5.574 -28.531 1.856 1 96.88 55 THR B C 1
ATOM 3283 O O . THR B 1 55 ? -5.234 -27.656 2.641 1 96.88 55 THR B O 1
ATOM 3286 N N . ASP B 1 56 ? -6.703 -29.188 1.971 1 93.81 56 ASP B N 1
ATOM 3287 C CA . ASP B 1 56 ? -7.727 -28.812 2.941 1 93.81 56 ASP B CA 1
ATOM 3288 C C . ASP B 1 56 ? -7.262 -29.094 4.367 1 93.81 56 ASP B C 1
ATOM 3290 O O . ASP B 1 56 ? -7.777 -28.5 5.32 1 93.81 56 ASP B O 1
ATOM 3294 N N . ASN B 1 57 ? -6.316 -29.984 4.484 1 94.25 57 ASN B N 1
ATOM 3295 C CA . ASN B 1 57 ? -5.859 -30.344 5.828 1 94.25 57 ASN B CA 1
ATOM 3296 C C . ASN B 1 57 ? -4.602 -29.562 6.207 1 94.25 57 ASN B C 1
ATOM 3298 O O . ASN B 1 57 ? -3.918 -29.922 7.172 1 94.25 57 ASN B O 1
ATOM 3302 N N . GLY B 1 58 ? -4.184 -28.594 5.438 1 97.56 58 GLY B N 1
ATOM 3303 C CA . GLY B 1 58 ? -3.158 -27.641 5.855 1 97.56 58 GLY B CA 1
ATOM 3304 C C . GLY B 1 58 ? -1.77 -28.031 5.379 1 97.56 58 GLY B C 1
ATOM 3305 O O . GLY B 1 58 ? -0.769 -27.578 5.945 1 97.56 58 GLY B O 1
ATOM 3306 N N . ILE B 1 59 ? -1.662 -28.875 4.363 1 98.12 59 ILE B N 1
ATOM 3307 C CA . ILE B 1 59 ? -0.373 -29.203 3.77 1 98.12 59 ILE B CA 1
ATOM 3308 C C . ILE B 1 59 ? -0.166 -28.406 2.488 1 98.12 59 ILE B C 1
ATOM 3310 O O . ILE B 1 59 ? -0.991 -28.453 1.574 1 98.12 59 ILE B O 1
ATOM 3314 N N . ALA B 1 60 ? 0.917 -27.672 2.488 1 98.81 60 ALA B N 1
ATOM 3315 C CA . ALA B 1 60 ? 1.254 -26.875 1.312 1 98.81 60 ALA B CA 1
ATOM 3316 C C . ALA B 1 60 ? 2.381 -27.531 0.514 1 98.81 60 ALA B C 1
ATOM 3318 O O . ALA B 1 60 ? 3.346 -28.031 1.09 1 98.81 60 ALA B O 1
ATOM 3319 N N . PHE B 1 61 ? 2.246 -27.562 -0.775 1 98.94 61 PHE B N 1
ATOM 3320 C CA . PHE B 1 61 ? 3.314 -27.938 -1.692 1 98.94 61 PHE B CA 1
ATOM 3321 C C . PHE B 1 61 ? 3.801 -26.734 -2.486 1 98.94 61 PHE B C 1
ATOM 3323 O O . PHE B 1 61 ? 2.994 -25.969 -3.023 1 98.94 61 PHE B O 1
ATOM 3330 N N . ILE B 1 62 ? 5.102 -26.547 -2.514 1 98.94 62 ILE B N 1
ATOM 3331 C CA . ILE B 1 62 ? 5.711 -25.344 -3.041 1 98.94 62 ILE B CA 1
ATOM 3332 C C . ILE B 1 62 ? 6.648 -25.688 -4.191 1 98.94 62 ILE B C 1
ATOM 3334 O O . ILE B 1 62 ? 7.551 -26.516 -4.039 1 98.94 62 ILE B O 1
ATOM 3338 N N . SER B 1 63 ? 6.41 -25.109 -5.344 1 98.88 63 SER B N 1
ATOM 3339 C CA . SER B 1 63 ? 7.383 -25.219 -6.426 1 98.88 63 SER B CA 1
ATOM 3340 C C . SER B 1 63 ? 8.547 -24.266 -6.227 1 98.88 63 SER B C 1
ATOM 3342 O O . SER B 1 63 ? 8.336 -23.078 -5.965 1 98.88 63 SER B O 1
ATOM 3344 N N . SER B 1 64 ? 9.734 -24.75 -6.305 1 98.5 64 SER B N 1
ATOM 3345 C CA . SER B 1 64 ? 10.938 -23.969 -6.023 1 98.5 64 SER B CA 1
ATOM 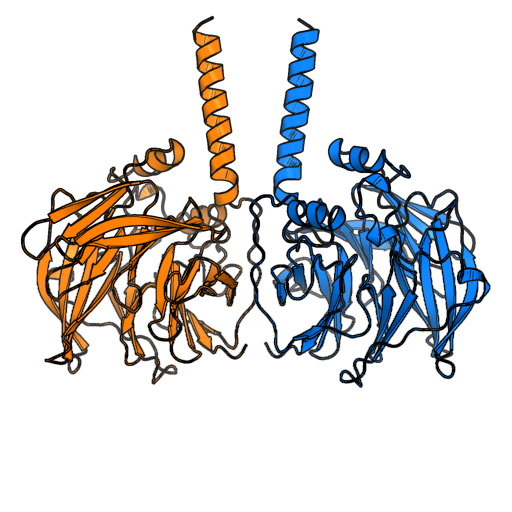3346 C C . SER B 1 64 ? 12.016 -24.219 -7.07 1 98.5 64 SER B C 1
ATOM 3348 O O . SER B 1 64 ? 12.047 -25.266 -7.703 1 98.5 64 SER B O 1
ATOM 3350 N N . GLY B 1 65 ? 12.812 -23.172 -7.273 1 97.88 65 GLY B N 1
ATOM 3351 C CA . GLY B 1 65 ? 13.969 -23.328 -8.148 1 97.88 65 GLY B CA 1
ATOM 3352 C C . GLY B 1 65 ? 13.641 -23.094 -9.609 1 97.88 65 GLY B C 1
ATOM 3353 O O . GLY B 1 65 ? 14.273 -23.688 -10.492 1 97.88 65 GLY B O 1
ATOM 3354 N N . LEU B 1 66 ? 12.68 -22.344 -9.867 1 97.12 66 LEU B N 1
ATOM 3355 C CA . LEU B 1 66 ? 12.297 -22.016 -11.234 1 97.12 66 LEU B CA 1
ATOM 3356 C C . LEU B 1 66 ? 13.422 -21.297 -11.969 1 97.12 66 LEU B C 1
ATOM 3358 O O . LEU B 1 66 ? 13.914 -20.266 -11.484 1 97.12 66 LEU B O 1
ATOM 3362 N N . ARG B 1 67 ? 13.789 -21.922 -13.031 1 94.31 67 ARG B N 1
ATOM 3363 C CA . ARG B 1 67 ? 14.758 -21.266 -13.914 1 94.31 67 ARG B CA 1
ATOM 3364 C C . ARG B 1 67 ? 14.055 -20.578 -15.078 1 94.31 67 ARG B C 1
ATOM 3366 O O . ARG B 1 67 ? 13.305 -21.219 -15.828 1 94.31 67 ARG B O 1
ATOM 3373 N N . LEU B 1 68 ? 14.148 -19.281 -15.156 1 84.38 68 LEU B N 1
ATOM 3374 C CA . LEU B 1 68 ? 13.531 -18.5 -16.234 1 84.38 68 LEU B CA 1
ATOM 3375 C C . LEU B 1 68 ? 14.375 -18.578 -17.5 1 84.38 68 LEU B C 1
ATOM 3377 O O . LEU B 1 68 ? 15.539 -18.156 -17.5 1 84.38 68 LEU B O 1
ATOM 3381 N N . ASN B 1 69 ? 13.758 -19.125 -18.562 1 73.06 69 ASN B N 1
ATOM 3382 C CA . ASN B 1 69 ? 14.539 -19.406 -19.75 1 73.06 69 ASN B CA 1
ATOM 3383 C C . ASN B 1 69 ? 14.07 -18.562 -20.938 1 73.06 69 ASN B C 1
ATOM 3385 O O . ASN B 1 69 ? 14.539 -18.766 -22.062 1 73.06 69 ASN B O 1
ATOM 3389 N N . LEU B 1 70 ? 13.078 -17.562 -20.812 1 64.44 70 LEU B N 1
ATOM 3390 C CA . LEU B 1 70 ? 12.57 -16.734 -21.906 1 64.44 70 LEU B CA 1
ATOM 3391 C C . LEU B 1 70 ? 13.617 -15.734 -22.375 1 64.44 70 LEU B C 1
ATOM 3393 O O . LEU B 1 70 ? 13.336 -14.883 -23.234 1 64.44 70 LEU B O 1
ATOM 3397 N N . CYS B 1 71 ? 14.766 -16.031 -22.344 1 69.12 71 CYS B N 1
ATOM 3398 C CA . CYS B 1 71 ? 15.938 -15.227 -22.688 1 69.12 71 CYS B CA 1
ATOM 3399 C C . CYS B 1 71 ? 16.906 -15.156 -21.516 1 69.12 71 CYS B C 1
ATOM 3401 O O . CYS B 1 71 ? 17.062 -14.109 -20.891 1 69.12 71 CYS B O 1
ATOM 3403 N N . LYS B 1 72 ? 17.578 -16.125 -21.391 1 76.12 72 LYS B N 1
ATOM 3404 C CA . LYS B 1 72 ? 18.359 -16.375 -20.188 1 76.12 72 LYS B CA 1
ATOM 3405 C C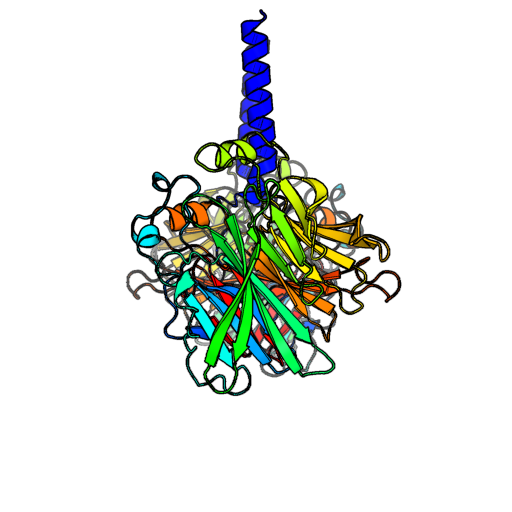 . LYS B 1 72 ? 19.344 -15.25 -19.922 1 76.12 72 LYS B C 1
ATOM 3407 O O . LYS B 1 72 ? 19.656 -14.953 -18.766 1 76.12 72 LYS B O 1
ATOM 3412 N N . GLN B 1 73 ? 19.672 -14.602 -20.984 1 73.19 73 GLN B N 1
ATOM 3413 C CA . GLN B 1 73 ? 20.688 -13.578 -20.828 1 73.19 73 GLN B CA 1
ATOM 3414 C C . GLN B 1 73 ? 20.141 -12.336 -20.125 1 73.19 73 GLN B C 1
ATOM 3416 O O . GLN B 1 73 ? 20.891 -11.5 -19.641 1 73.19 73 GLN B O 1
ATOM 3421 N N . LEU B 1 74 ? 18.891 -12.328 -20.047 1 79.88 74 LEU B N 1
ATOM 3422 C CA . LEU B 1 74 ? 18.266 -11.156 -19.453 1 79.88 74 LEU B CA 1
ATOM 3423 C C . LEU B 1 74 ? 18.172 -11.312 -17.938 1 79.88 74 LEU B C 1
ATOM 3425 O O . LEU B 1 74 ? 17.906 -10.336 -17.234 1 79.88 74 LEU B O 1
ATOM 3429 N N . PHE B 1 75 ? 18.484 -12.5 -17.453 1 88.25 75 PHE B N 1
ATOM 3430 C CA . PHE B 1 75 ? 18.297 -12.758 -16.031 1 88.25 75 PHE B CA 1
ATOM 3431 C C . PHE B 1 75 ? 19.641 -13.016 -15.352 1 88.25 75 PHE B C 1
ATOM 3433 O O . PHE B 1 75 ? 20.625 -13.328 -16.016 1 88.25 75 PHE B O 1
ATOM 3440 N N . ASP B 1 76 ? 19.641 -12.844 -14.055 1 92.75 76 ASP B N 1
ATOM 3441 C CA . ASP B 1 76 ? 20.828 -13.141 -13.266 1 92.75 76 ASP B CA 1
ATOM 3442 C C . ASP B 1 76 ? 21.328 -14.562 -13.523 1 92.75 76 ASP B C 1
ATOM 3444 O O . ASP B 1 76 ? 20.531 -15.508 -13.523 1 92.75 76 ASP B O 1
ATOM 3448 N N . LYS B 1 77 ? 22.609 -14.758 -13.656 1 93.31 77 LYS B N 1
ATOM 3449 C CA . LYS B 1 77 ? 23.203 -16.062 -13.93 1 93.31 77 LYS B CA 1
ATOM 3450 C C . LYS B 1 77 ? 22.922 -17.047 -12.805 1 93.31 77 LYS B C 1
ATOM 3452 O O . LYS B 1 77 ? 22.859 -18.25 -13.031 1 93.31 77 LYS B O 1
ATOM 3457 N N . LYS B 1 78 ? 22.75 -16.516 -11.594 1 95.38 78 LYS B N 1
ATOM 3458 C CA . LYS B 1 78 ? 22.469 -17.359 -10.445 1 95.38 78 LYS B CA 1
ATOM 3459 C C . LYS B 1 78 ? 21.188 -18.156 -10.648 1 95.38 78 LYS B C 1
ATOM 3461 O O . LYS B 1 78 ? 21.047 -19.266 -10.148 1 95.38 78 LYS B O 1
ATOM 3466 N N . ILE B 1 79 ? 20.266 -17.609 -11.367 1 95.5 79 ILE B N 1
ATOM 3467 C CA . ILE B 1 79 ? 18.953 -18.219 -11.578 1 95.5 79 ILE B CA 1
ATOM 3468 C C . ILE B 1 79 ? 19.109 -19.5 -12.383 1 95.5 79 ILE B C 1
ATOM 3470 O O . ILE B 1 79 ? 18.406 -20.484 -12.141 1 95.5 79 ILE B O 1
ATOM 3474 N N . GLN B 1 80 ? 20.109 -19.531 -13.242 1 91.81 80 GLN B N 1
ATOM 3475 C CA . GLN B 1 80 ? 20.328 -20.703 -14.094 1 91.81 80 GLN B CA 1
ATOM 3476 C C . GLN B 1 80 ? 20.953 -21.844 -13.305 1 91.81 80 GLN B C 1
ATOM 3478 O O . GLN B 1 80 ? 20.984 -22.984 -13.766 1 91.81 80 GLN B O 1
ATOM 3483 N N . GLN B 1 81 ? 21.344 -21.516 -12.102 1 93.88 81 GLN B N 1
ATOM 3484 C CA . GLN B 1 81 ? 21.984 -22.531 -11.273 1 93.88 81 GLN B CA 1
ATOM 3485 C C . GLN B 1 81 ? 21 -23.125 -10.266 1 93.88 81 GLN B C 1
ATOM 3487 O O . GLN B 1 81 ? 21.344 -24.031 -9.508 1 93.88 81 GLN B O 1
ATOM 3492 N N . PHE B 1 82 ? 19.797 -22.672 -10.328 1 96.38 82 PHE B N 1
ATOM 3493 C CA . PHE B 1 82 ? 18.797 -23.188 -9.406 1 96.38 82 PHE B CA 1
ATOM 3494 C C . PHE B 1 82 ? 18.484 -24.656 -9.719 1 96.38 82 PHE B C 1
ATOM 3496 O O . PHE B 1 82 ? 18.562 -25.078 -10.875 1 96.38 82 PHE B O 1
ATOM 3503 N N . THR B 1 83 ? 18.156 -25.375 -8.68 1 96.56 83 THR B N 1
ATOM 3504 C CA . THR B 1 83 ? 17.656 -26.734 -8.828 1 96.56 83 THR B CA 1
ATOM 3505 C C . THR B 1 83 ? 16.156 -26.797 -8.547 1 96.56 83 THR B C 1
ATOM 3507 O O . THR B 1 83 ? 15.711 -26.359 -7.492 1 96.56 83 THR B O 1
ATOM 3510 N N . GLY B 1 84 ? 15.453 -27.297 -9.531 1 97.75 84 GLY B N 1
ATOM 3511 C CA . GLY B 1 84 ? 14.016 -27.438 -9.344 1 97.75 84 GLY B CA 1
ATOM 3512 C C . GLY B 1 84 ? 13.656 -28.438 -8.258 1 97.75 84 GLY B C 1
ATOM 3513 O O . GLY B 1 84 ? 14.195 -29.531 -8.219 1 97.75 84 GLY B O 1
ATOM 3514 N N . ARG B 1 85 ? 12.773 -28.016 -7.344 1 97.94 85 ARG B N 1
ATOM 3515 C CA . ARG B 1 85 ? 12.344 -28.844 -6.219 1 97.94 85 ARG B CA 1
ATOM 3516 C C . ARG B 1 85 ? 10.875 -28.609 -5.898 1 97.94 85 ARG B C 1
ATOM 3518 O O . ARG B 1 85 ? 10.281 -27.625 -6.336 1 97.94 85 ARG B O 1
ATOM 3525 N N . ILE B 1 86 ? 10.305 -29.609 -5.246 1 98.81 86 ILE B N 1
ATOM 3526 C CA . ILE B 1 86 ? 9.031 -29.438 -4.559 1 98.81 86 ILE B CA 1
ATOM 3527 C C . ILE B 1 86 ? 9.242 -29.516 -3.049 1 98.81 86 ILE B C 1
ATOM 3529 O O . ILE B 1 86 ? 9.859 -30.469 -2.553 1 98.81 86 ILE B O 1
ATOM 3533 N N . TYR B 1 87 ? 8.82 -28.5 -2.35 1 98.88 87 TYR B N 1
ATOM 3534 C CA . TYR B 1 87 ? 8.859 -28.516 -0.891 1 98.88 87 TYR B CA 1
ATOM 3535 C C . TYR B 1 87 ? 7.465 -28.719 -0.312 1 98.88 87 TYR B C 1
ATOM 3537 O O . TYR B 1 87 ? 6.465 -28.422 -0.965 1 98.88 87 TYR B O 1
ATOM 3545 N N . LYS B 1 88 ? 7.488 -29.312 0.832 1 98.75 88 LYS B N 1
ATOM 3546 C CA . LYS B 1 88 ? 6.27 -29.469 1.622 1 98.75 88 LYS B CA 1
ATOM 3547 C C . LYS B 1 88 ? 6.359 -28.688 2.93 1 98.75 88 LYS B C 1
ATOM 3549 O O . LYS B 1 88 ? 7.402 -28.672 3.584 1 98.75 88 LYS B O 1
ATOM 3554 N N . PHE B 1 89 ? 5.297 -27.938 3.27 1 98.88 89 PHE B N 1
ATOM 3555 C CA . PHE B 1 89 ? 5.176 -27.219 4.531 1 98.88 89 PHE B CA 1
ATOM 3556 C C . PHE B 1 89 ? 3.873 -27.578 5.234 1 98.88 89 PHE B C 1
ATOM 3558 O O . PHE B 1 89 ? 2.809 -27.594 4.613 1 98.88 89 PHE B O 1
ATOM 3565 N N . ASN B 1 90 ? 3.932 -27.906 6.508 1 98.5 90 ASN B N 1
ATOM 3566 C CA . ASN B 1 90 ? 2.775 -28.297 7.309 1 98.5 90 ASN B CA 1
ATOM 3567 C C . ASN B 1 90 ? 2.297 -27.141 8.195 1 98.5 90 ASN B C 1
ATOM 3569 O O . ASN B 1 90 ? 2.932 -26.828 9.203 1 98.5 90 ASN B O 1
ATOM 3573 N N . PHE B 1 91 ? 1.147 -26.578 7.922 1 98.62 91 PHE B N 1
ATOM 3574 C CA . PHE B 1 91 ? 0.598 -25.453 8.672 1 98.62 91 PHE B CA 1
ATOM 3575 C C . PHE B 1 91 ? 0.234 -25.891 10.094 1 98.62 91 PHE B C 1
ATOM 3577 O O . PHE B 1 91 ? 0.079 -25.031 10.977 1 98.62 91 PHE B O 1
ATOM 3584 N N . ASN B 1 92 ? 0.05 -27.141 10.305 1 97.94 92 ASN B N 1
ATOM 3585 C CA . ASN B 1 92 ? -0.328 -27.641 11.625 1 97.94 92 ASN B CA 1
ATOM 3586 C C . ASN B 1 92 ? 0.881 -27.75 12.547 1 97.94 92 ASN B C 1
ATOM 3588 O O . ASN B 1 92 ? 0.729 -27.922 13.758 1 97.94 92 ASN B O 1
ATOM 3592 N N . ASP B 1 93 ? 2.049 -27.672 11.969 1 96.75 93 ASP B N 1
ATOM 3593 C CA . ASP B 1 93 ? 3.311 -27.656 12.703 1 96.75 93 ASP B CA 1
ATOM 3594 C C . ASP B 1 93 ? 4.254 -26.594 12.141 1 96.75 93 ASP B C 1
ATOM 3596 O O . ASP B 1 93 ? 5.332 -26.922 11.633 1 96.75 93 ASP B O 1
ATOM 3600 N N . PRO B 1 94 ? 3.877 -25.344 12.352 1 94.94 94 PRO B N 1
ATOM 3601 C CA . PRO B 1 94 ? 4.551 -24.266 11.625 1 94.94 94 PRO B CA 1
ATOM 3602 C C . PRO B 1 94 ? 5.961 -24 12.141 1 94.94 94 PRO B C 1
ATOM 3604 O O . PRO B 1 94 ? 6.734 -23.281 11.492 1 94.94 94 PRO B O 1
ATOM 3607 N N . GLY B 1 95 ? 6.316 -24.469 13.266 1 94 95 GLY B N 1
ATOM 3608 C CA . GLY B 1 95 ? 7.664 -24.297 13.789 1 94 95 GLY B CA 1
ATOM 3609 C C . GLY B 1 95 ? 8.711 -25.078 13.008 1 94 95 GLY B C 1
ATOM 3610 O O . GLY B 1 95 ? 9.898 -24.766 13.094 1 94 95 GLY B O 1
ATOM 3611 N N . HIS B 1 96 ? 8.289 -26.062 12.25 1 91.81 96 HIS B N 1
ATOM 3612 C CA . HIS B 1 96 ? 9.219 -26.891 11.484 1 91.81 96 HIS B CA 1
ATOM 3613 C C . HIS B 1 96 ? 9.5 -26.266 10.117 1 91.81 96 HIS B C 1
ATOM 3615 O O . HIS B 1 96 ? 8.664 -25.531 9.57 1 91.81 96 HIS B O 1
ATOM 3621 N N . ALA B 1 97 ? 10.617 -26.578 9.609 1 97 97 ALA B N 1
ATOM 3622 C CA . ALA B 1 97 ? 11.055 -26.125 8.297 1 97 97 ALA B CA 1
ATOM 3623 C C . ALA B 1 97 ? 10.289 -26.812 7.176 1 97 97 ALA B C 1
ATOM 3625 O O . ALA B 1 97 ? 9.578 -27.797 7.422 1 97 97 ALA B O 1
ATOM 3626 N N . ALA B 1 98 ? 10.359 -26.25 6.023 1 98.56 98 ALA B N 1
ATOM 3627 C CA . ALA B 1 98 ? 9.859 -26.953 4.848 1 98.56 98 ALA B CA 1
ATOM 3628 C C . ALA B 1 98 ? 10.734 -28.172 4.527 1 98.56 98 ALA B C 1
ATOM 3630 O O . ALA B 1 98 ? 11.945 -28.141 4.754 1 98.56 98 ALA B O 1
ATOM 3631 N N . VAL B 1 99 ? 10.102 -29.188 3.996 1 98.56 99 VAL B N 1
ATOM 3632 C CA . VAL B 1 99 ? 10.828 -30.406 3.693 1 98.56 99 VAL B CA 1
ATOM 3633 C C . VAL B 1 99 ? 10.758 -30.703 2.195 1 98.56 99 VAL B C 1
ATOM 3635 O O . VAL B 1 99 ? 9.695 -30.547 1.582 1 98.56 99 VAL B O 1
ATOM 3638 N N . GLU B 1 100 ? 11.867 -31.078 1.649 1 98.25 100 GLU B N 1
ATOM 3639 C CA . GLU B 1 100 ? 11.891 -31.438 0.236 1 98.25 100 GLU B CA 1
ATOM 3640 C C . GLU B 1 100 ? 11.133 -32.75 -0.012 1 98.25 100 GLU B C 1
ATOM 3642 O O . GLU B 1 100 ? 11.258 -33.688 0.756 1 98.25 100 GLU B O 1
ATOM 3647 N N . VAL B 1 101 ? 10.336 -32.781 -1.009 1 98.75 101 VAL B N 1
ATOM 3648 C CA . VAL B 1 101 ? 9.641 -33.969 -1.433 1 98.75 101 VAL B CA 1
ATOM 3649 C C . VAL B 1 101 ? 10.469 -34.719 -2.486 1 98.75 101 VAL B C 1
ATOM 3651 O O . VAL B 1 101 ? 10.93 -34.094 -3.455 1 98.75 101 VAL B O 1
ATOM 3654 N N . ALA B 1 102 ? 10.594 -36 -2.291 1 98.38 102 ALA B N 1
ATOM 3655 C CA . ALA B 1 102 ? 11.406 -36.75 -3.236 1 98.38 102 ALA B CA 1
ATOM 3656 C C . ALA B 1 102 ? 10.734 -36.844 -4.602 1 98.38 102 ALA B C 1
ATOM 3658 O O . ALA B 1 102 ? 9.555 -37.188 -4.703 1 98.38 102 ALA B O 1
ATOM 3659 N N . LEU B 1 103 ? 11.5 -36.531 -5.609 1 98.12 103 LEU B N 1
ATOM 3660 C CA . LEU B 1 103 ? 11 -36.562 -6.977 1 98.12 103 LEU B CA 1
ATOM 3661 C C . LEU B 1 103 ? 11.227 -37.938 -7.602 1 98.12 103 LEU B C 1
ATOM 3663 O O . LEU B 1 103 ? 12.133 -38.688 -7.184 1 98.12 103 LEU B O 1
ATOM 3667 N N . PRO B 1 104 ? 10.406 -38.219 -8.617 1 97.19 104 PRO B N 1
ATOM 3668 C CA . PRO B 1 104 ? 10.727 -39.438 -9.383 1 97.19 104 PRO B CA 1
ATOM 3669 C C . PRO B 1 104 ? 12.086 -39.344 -10.078 1 97.19 104 PRO B C 1
ATOM 3671 O O . PRO B 1 104 ? 12.469 -38.281 -10.555 1 97.19 104 PRO B O 1
ATOM 3674 N N . ARG B 1 105 ? 12.727 -40.438 -10.227 1 94.38 105 ARG B N 1
ATOM 3675 C CA . ARG B 1 105 ? 14.055 -40.5 -10.828 1 94.38 105 ARG B CA 1
ATOM 3676 C C . ARG B 1 105 ? 14.039 -39.938 -12.25 1 94.38 105 ARG B C 1
ATOM 3678 O O . ARG B 1 105 ? 15.008 -39.312 -12.68 1 94.38 105 ARG B O 1
ATOM 3685 N N . GLU B 1 106 ? 12.945 -40.094 -12.906 1 93.19 106 GLU B N 1
ATOM 3686 C CA . GLU B 1 106 ? 12.797 -39.688 -14.297 1 93.19 106 GLU B CA 1
ATOM 3687 C C . GLU B 1 106 ? 12.859 -38.156 -14.43 1 93.19 106 GLU B C 1
ATOM 3689 O O . GLU B 1 106 ? 13.141 -37.625 -15.508 1 93.19 106 GLU B O 1
ATOM 3694 N N . LEU B 1 107 ? 12.586 -37.5 -13.352 1 94.69 107 LEU B N 1
ATOM 3695 C CA . LEU B 1 107 ? 12.469 -36.062 -13.43 1 94.69 107 LEU B CA 1
ATOM 3696 C C . LEU B 1 107 ? 13.664 -35.375 -12.758 1 94.69 107 LEU B C 1
ATOM 3698 O O . LEU B 1 107 ? 13.836 -34.156 -12.875 1 94.69 107 LEU B O 1
ATOM 3702 N N . GLU B 1 108 ? 14.5 -36.031 -12.188 1 88.94 108 GLU B N 1
ATOM 3703 C CA . GLU B 1 108 ? 15.547 -35.5 -11.336 1 88.94 108 GLU B CA 1
ATOM 3704 C C . GLU B 1 108 ? 16.5 -34.594 -12.133 1 88.94 108 GLU B C 1
ATOM 3706 O O . GLU B 1 108 ? 16.953 -33.562 -11.648 1 88.94 108 GLU B O 1
ATOM 3711 N N . LYS B 1 109 ? 16.766 -35 -13.32 1 87.12 109 LYS B N 1
ATOM 3712 C CA . LYS B 1 109 ? 17.766 -34.25 -14.094 1 87.12 109 LYS B CA 1
ATOM 3713 C C . LYS B 1 109 ? 17.125 -33.156 -14.914 1 87.12 109 LYS B C 1
ATOM 3715 O O . LYS B 1 109 ? 17.828 -32.25 -15.391 1 87.12 109 LYS B O 1
ATOM 3720 N N . ASP B 1 110 ? 15.883 -33.188 -15.102 1 91.5 110 ASP B N 1
ATOM 3721 C CA . ASP B 1 110 ? 15.219 -32.219 -15.961 1 91.5 110 ASP B CA 1
ATOM 3722 C C . ASP B 1 110 ? 13.93 -31.688 -15.32 1 91.5 110 ASP B C 1
ATOM 3724 O O . ASP B 1 110 ? 12.844 -31.875 -15.859 1 91.5 110 ASP B O 1
ATOM 3728 N N . PHE B 1 111 ? 14.07 -31.125 -14.172 1 96.81 111 PHE B N 1
ATOM 3729 C CA . PHE B 1 111 ? 12.914 -30.625 -13.445 1 96.81 111 PHE B CA 1
ATOM 3730 C C . PHE B 1 111 ? 13.023 -29.109 -13.227 1 96.81 111 PHE B C 1
ATOM 3732 O O . PHE B 1 111 ? 13.906 -28.641 -12.516 1 96.81 111 PHE B O 1
ATOM 3739 N N . ASN B 1 112 ? 12.219 -28.344 -13.922 1 97 112 ASN B N 1
ATOM 3740 C CA . ASN B 1 112 ? 12.094 -26.906 -13.812 1 97 112 ASN B CA 1
ATOM 3741 C C . ASN B 1 112 ? 10.656 -26.484 -13.516 1 97 112 ASN B C 1
ATOM 3743 O O . ASN B 1 112 ? 9.938 -26.031 -14.414 1 97 112 ASN B O 1
ATOM 3747 N N . PRO B 1 113 ? 10.273 -26.641 -12.211 1 98.19 113 PRO B N 1
ATOM 3748 C CA . PRO B 1 113 ? 8.867 -26.484 -11.844 1 98.19 113 PRO B CA 1
ATOM 3749 C C . PRO B 1 113 ? 8.414 -25.031 -11.828 1 98.19 113 PRO B C 1
ATOM 3751 O O . PRO B 1 113 ? 9.18 -24.141 -11.43 1 98.19 113 PRO B O 1
ATOM 3754 N N . HIS B 1 114 ? 7.223 -24.766 -12.297 1 98.12 114 HIS B N 1
ATOM 3755 C CA . HIS B 1 114 ? 6.539 -23.484 -12.289 1 98.12 114 HIS B CA 1
ATOM 3756 C C . HIS B 1 114 ? 5.195 -23.578 -11.578 1 98.12 114 HIS B C 1
ATOM 3758 O O . HIS B 1 114 ? 5.145 -23.812 -10.367 1 98.12 114 HIS B O 1
ATOM 3764 N N . GLY B 1 115 ? 4.082 -23.531 -12.203 1 98.75 115 GLY B N 1
ATOM 3765 C CA . GLY B 1 115 ? 2.777 -23.688 -11.578 1 98.75 115 GLY B CA 1
ATOM 3766 C C . GLY B 1 115 ? 2.557 -25.062 -10.969 1 98.75 115 GLY B C 1
ATOM 3767 O O . GLY B 1 115 ? 2.984 -26.062 -11.531 1 98.75 115 GLY B O 1
ATOM 3768 N N . VAL B 1 116 ? 1.855 -25.109 -9.852 1 98.88 116 VAL B N 1
ATOM 3769 C CA . VAL B 1 116 ? 1.562 -26.359 -9.172 1 98.88 116 VAL B CA 1
ATOM 3770 C C . VAL B 1 116 ? 0.115 -26.359 -8.688 1 98.88 116 VAL B C 1
ATOM 3772 O O . VAL B 1 116 ? -0.413 -25.328 -8.289 1 98.88 116 VAL B O 1
ATOM 3775 N N . SER B 1 117 ? -0.521 -27.469 -8.797 1 98.75 117 SER B N 1
ATOM 3776 C CA . SER B 1 117 ? -1.882 -27.703 -8.328 1 98.75 117 SER B CA 1
ATOM 3777 C C . SER B 1 117 ? -2.041 -29.109 -7.789 1 98.75 117 SER B C 1
ATOM 3779 O O . SER B 1 117 ? -1.212 -29.984 -8.062 1 98.75 117 SER B O 1
ATOM 3781 N N . HIS B 1 118 ? -3.039 -29.312 -6.961 1 98.19 118 HIS B N 1
ATOM 3782 C CA . HIS B 1 118 ? -3.277 -30.672 -6.457 1 98.19 118 HIS B CA 1
ATOM 3783 C C . HIS B 1 118 ? -4.711 -31.109 -6.727 1 98.19 118 HIS B C 1
ATOM 3785 O O . HIS B 1 118 ? -5.582 -30.281 -6.988 1 98.19 118 HIS B O 1
ATOM 3791 N N . TRP B 1 119 ? -4.891 -32.375 -6.789 1 96.5 119 TRP B N 1
ATOM 3792 C CA . TRP B 1 119 ? -6.195 -33 -6.828 1 96.5 119 TRP B CA 1
ATOM 3793 C C . TRP B 1 119 ? -6.285 -34.125 -5.789 1 96.5 119 TRP B C 1
ATOM 3795 O O . TRP B 1 119 ? -5.398 -34.969 -5.707 1 96.5 119 TRP B O 1
ATOM 3805 N N . LYS B 1 120 ? -7.285 -34 -5.039 1 94.31 120 LYS B N 1
ATOM 3806 C CA . LYS B 1 120 ? -7.535 -35.031 -4.035 1 94.31 120 LYS B CA 1
ATOM 3807 C C . LYS B 1 120 ? -8.766 -35.844 -4.395 1 94.31 120 LYS B C 1
ATOM 3809 O O . LYS B 1 120 ? -9.852 -35.312 -4.613 1 94.31 120 LYS B O 1
ATOM 3814 N N . ASP B 1 121 ? -8.516 -37.125 -4.391 1 88.88 121 ASP B N 1
ATOM 3815 C CA . ASP B 1 121 ? -9.641 -38.031 -4.605 1 88.88 121 ASP B CA 1
ATOM 3816 C C . ASP B 1 121 ? -10.5 -38.125 -3.348 1 88.88 121 ASP B C 1
ATOM 3818 O O . ASP B 1 121 ? -10.008 -38.531 -2.293 1 88.88 121 ASP B O 1
ATOM 3822 N N . ALA B 1 122 ? -11.727 -37.844 -3.469 1 83.69 122 ALA B N 1
ATOM 3823 C CA . ALA B 1 122 ? -12.609 -37.812 -2.305 1 83.69 122 ALA B CA 1
ATOM 3824 C C . ALA B 1 122 ? -12.82 -39.219 -1.732 1 83.69 122 ALA B C 1
ATOM 3826 O O . ALA B 1 122 ? -13.008 -39.375 -0.524 1 83.69 122 ALA B O 1
ATOM 3827 N N . SER B 1 123 ? -12.773 -40.219 -2.541 1 85.69 123 SER B N 1
ATOM 3828 C CA . SER B 1 123 ? -13.078 -41.562 -2.113 1 85.69 123 SER B CA 1
ATOM 3829 C C . SER B 1 123 ? -11.844 -42.25 -1.525 1 85.69 123 SER B C 1
ATOM 3831 O O . SER B 1 123 ? -11.922 -42.875 -0.473 1 85.69 123 SER B O 1
ATOM 3833 N N . SER B 1 124 ? -10.68 -42.125 -2.078 1 84.62 124 SER B N 1
ATOM 3834 C CA . SER B 1 124 ? -9.484 -42.875 -1.685 1 84.62 124 SER B CA 1
ATOM 3835 C C . SER B 1 124 ? -8.547 -42 -0.855 1 84.62 124 SER B C 1
ATOM 3837 O O . SER B 1 124 ? -7.621 -42.5 -0.217 1 84.62 124 SER B O 1
ATOM 3839 N N . ASP B 1 125 ? -8.734 -40.75 -0.827 1 85.5 125 ASP B N 1
ATOM 3840 C CA . ASP B 1 125 ? -7.902 -39.781 -0.127 1 85.5 125 ASP B CA 1
ATOM 3841 C C . ASP B 1 125 ? -6.52 -39.688 -0.768 1 85.5 125 ASP B C 1
ATOM 3843 O O . ASP B 1 125 ? -5.59 -39.125 -0.167 1 85.5 125 ASP B O 1
ATOM 3847 N N . GLU B 1 126 ? -6.418 -40.281 -1.922 1 92.12 126 GLU B N 1
ATOM 3848 C CA . GLU B 1 126 ? -5.176 -40.156 -2.676 1 92.12 126 GLU B CA 1
ATOM 3849 C C . GLU B 1 126 ? -4.98 -38.719 -3.168 1 92.12 126 GLU B C 1
ATOM 3851 O O . GLU B 1 126 ? -5.945 -38.062 -3.529 1 92.12 126 GLU B O 1
ATOM 3856 N N . LEU B 1 127 ? -3.693 -38.344 -3.166 1 96.31 127 LEU B N 1
ATOM 3857 C CA . LEU B 1 127 ? -3.354 -36.969 -3.543 1 96.31 127 LEU B CA 1
ATOM 3858 C C . LEU B 1 127 ? -2.451 -36.938 -4.773 1 96.31 127 LEU B C 1
ATOM 3860 O O . LEU B 1 127 ? -1.458 -37.688 -4.828 1 96.31 127 LEU B O 1
ATOM 3864 N N . TRP B 1 128 ? -2.867 -36.219 -5.762 1 96.62 128 TRP B N 1
ATOM 3865 C CA . TRP B 1 128 ? -2.076 -36 -6.969 1 96.62 128 TRP B CA 1
ATOM 3866 C C . TRP B 1 128 ? -1.537 -34.562 -7.02 1 96.62 128 TRP B C 1
ATOM 3868 O O . TRP B 1 128 ? -2.219 -33.625 -6.609 1 96.62 128 TRP B O 1
ATOM 3878 N N . LEU B 1 129 ? -0.343 -34.469 -7.531 1 98.19 129 LEU B N 1
ATOM 3879 C CA . LEU B 1 129 ? 0.229 -33.156 -7.82 1 98.19 129 LEU B CA 1
ATOM 3880 C C . LEU B 1 129 ? 0.431 -32.969 -9.32 1 98.19 129 LEU B C 1
ATOM 3882 O O . LEU B 1 129 ? 0.942 -33.844 -10 1 98.19 129 LEU B O 1
ATOM 3886 N N . PHE B 1 130 ? -0.085 -31.922 -9.805 1 98.75 130 PHE B N 1
ATOM 3887 C CA . PHE B 1 130 ? 0.144 -31.469 -11.172 1 98.75 130 PHE B CA 1
ATOM 3888 C C . PHE B 1 130 ? 1.151 -30.328 -11.195 1 98.75 130 PHE B C 1
ATOM 3890 O O . PHE B 1 130 ? 0.965 -29.312 -10.516 1 98.75 130 PHE B O 1
ATOM 3897 N N . VAL B 1 131 ? 2.244 -30.469 -11.984 1 98.75 131 VAL B N 1
ATOM 3898 C CA . VAL B 1 131 ? 3.307 -29.469 -11.961 1 98.75 131 VAL B CA 1
ATOM 3899 C C . VAL B 1 131 ? 3.705 -29.109 -13.391 1 98.75 131 VAL B C 1
ATOM 3901 O O . VAL B 1 131 ? 3.953 -30 -14.219 1 98.75 131 VAL B O 1
ATOM 3904 N N . VAL B 1 132 ? 3.699 -27.844 -13.664 1 98.44 132 VAL B N 1
ATOM 3905 C CA . VAL B 1 132 ? 4.309 -27.391 -14.914 1 98.44 132 VAL B CA 1
ATOM 3906 C C . VAL B 1 132 ? 5.816 -27.625 -14.859 1 98.44 132 VAL B C 1
ATOM 3908 O O . VAL B 1 132 ? 6.477 -27.266 -13.891 1 98.44 132 VAL B O 1
ATOM 3911 N N . ASN B 1 133 ? 6.355 -28.25 -15.844 1 97.56 133 ASN B N 1
ATOM 3912 C CA . ASN B 1 133 ? 7.781 -28.516 -15.969 1 97.56 133 ASN B CA 1
ATOM 3913 C C . ASN B 1 133 ? 8.344 -27.984 -17.281 1 97.56 133 ASN B C 1
ATOM 3915 O O . ASN B 1 133 ? 7.988 -28.484 -18.359 1 97.56 133 ASN B O 1
ATOM 3919 N N . HIS B 1 134 ? 9.117 -26.969 -17.141 1 94.69 134 HIS B N 1
ATOM 3920 C CA . HIS B 1 134 ? 9.789 -26.453 -18.328 1 94.69 134 HIS B CA 1
ATOM 3921 C C . HIS B 1 134 ? 11.008 -27.297 -18.672 1 94.69 134 HIS B C 1
ATOM 3923 O O . HIS B 1 134 ? 12.133 -26.969 -18.297 1 94.69 134 HIS B O 1
ATOM 3929 N N . ARG B 1 135 ? 10.781 -28.25 -19.453 1 91.19 135 ARG B N 1
ATOM 3930 C CA . ARG B 1 135 ? 11.883 -29.094 -19.891 1 91.19 135 ARG B CA 1
ATOM 3931 C C . ARG B 1 135 ? 12.742 -28.375 -20.922 1 91.19 135 ARG B C 1
ATOM 3933 O O . ARG B 1 135 ? 12.445 -27.25 -21.312 1 91.19 135 ARG B O 1
ATOM 3940 N N . LYS B 1 136 ? 13.828 -28.984 -21.328 1 83.5 136 LYS B N 1
ATOM 3941 C CA . LYS B 1 136 ? 14.773 -28.375 -22.25 1 83.5 136 LYS B CA 1
ATOM 3942 C C . LYS B 1 136 ? 14.102 -27.984 -23.562 1 83.5 136 LYS B C 1
ATOM 3944 O O . LYS B 1 136 ? 14.352 -26.906 -24.094 1 83.5 136 LYS B O 1
ATOM 3949 N N . ASP B 1 137 ? 13.188 -28.828 -24.016 1 81.38 137 ASP B N 1
ATOM 3950 C CA . ASP B 1 137 ? 12.688 -28.609 -25.359 1 81.38 137 ASP B CA 1
ATOM 3951 C C . ASP B 1 137 ? 11.211 -28.234 -25.344 1 81.38 137 ASP B C 1
ATOM 3953 O O . ASP B 1 137 ? 10.688 -27.703 -26.328 1 81.38 137 ASP B O 1
ATOM 3957 N N . ASN B 1 138 ? 10.578 -28.531 -24.281 1 87.5 138 ASN B N 1
ATOM 3958 C CA . ASN B 1 138 ? 9.141 -28.297 -24.266 1 87.5 138 ASN B CA 1
ATOM 3959 C C . ASN B 1 138 ? 8.617 -28.094 -22.844 1 87.5 138 ASN B C 1
ATOM 3961 O O . ASN B 1 138 ? 9.273 -28.484 -21.875 1 87.5 138 ASN B O 1
ATOM 3965 N N . ASP B 1 139 ? 7.422 -27.469 -22.828 1 93.06 139 ASP B N 1
ATOM 3966 C CA . ASP B 1 139 ? 6.684 -27.422 -21.562 1 93.06 139 ASP B CA 1
ATOM 3967 C C . ASP B 1 139 ? 5.828 -28.672 -21.391 1 93.06 139 ASP B C 1
ATOM 3969 O O . ASP B 1 139 ? 5.164 -29.125 -22.328 1 93.06 139 ASP B O 1
ATOM 3973 N N . ASN B 1 140 ? 5.926 -29.266 -20.25 1 96.5 140 ASN B N 1
ATOM 3974 C CA . ASN B 1 140 ? 5.129 -30.438 -19.891 1 96.5 140 ASN B CA 1
ATOM 3975 C C . ASN B 1 140 ? 4.348 -30.203 -18.594 1 96.5 140 ASN B C 1
ATOM 3977 O O . ASN B 1 140 ? 4.664 -29.297 -17.828 1 96.5 140 ASN B O 1
ATOM 3981 N N . VAL B 1 141 ? 3.314 -30.969 -18.453 1 98.25 141 VAL B N 1
ATOM 3982 C CA . VAL B 1 141 ? 2.645 -31.094 -17.172 1 98.25 141 VAL B CA 1
ATOM 3983 C C . VAL B 1 141 ? 2.91 -32.469 -16.578 1 98.25 141 VAL B C 1
ATOM 3985 O O . VAL B 1 141 ? 2.525 -33.5 -17.172 1 98.25 141 VAL B O 1
ATOM 3988 N N . GLU B 1 142 ? 3.609 -32.5 -15.469 1 98.25 142 GLU B N 1
ATOM 3989 C CA . GLU B 1 142 ? 3.881 -33.75 -14.781 1 98.25 142 GLU B CA 1
ATOM 3990 C C . GLU B 1 142 ? 2.771 -34.094 -13.789 1 98.25 142 GLU B C 1
ATOM 3992 O O . GLU B 1 142 ? 2.516 -33.312 -12.852 1 98.25 142 GLU B O 1
ATOM 3997 N N . VAL B 1 143 ? 2.113 -35.156 -14.039 1 97.88 143 VAL B N 1
ATOM 3998 C CA . VAL B 1 143 ? 1.095 -35.688 -13.133 1 97.88 143 VAL B CA 1
ATOM 3999 C C . VAL B 1 143 ? 1.7 -36.75 -12.227 1 97.88 143 VAL B C 1
ATOM 4001 O O . VAL B 1 143 ? 2.146 -37.781 -12.703 1 97.88 143 VAL B O 1
ATOM 4004 N N . MET B 1 144 ? 1.665 -36.5 -10.93 1 97.94 144 MET B N 1
ATOM 4005 C CA . MET B 1 144 ? 2.361 -37.375 -9.992 1 97.94 144 MET B CA 1
ATOM 4006 C C . MET B 1 144 ? 1.468 -37.719 -8.812 1 97.94 144 MET B C 1
ATOM 4008 O O . MET B 1 144 ? 0.62 -36.906 -8.406 1 97.94 144 MET B O 1
ATOM 4012 N N . LYS B 1 145 ? 1.688 -38.875 -8.305 1 96.69 145 LYS B N 1
ATOM 4013 C CA . LYS B 1 145 ? 1.009 -39.312 -7.078 1 96.69 145 LYS B CA 1
ATOM 4014 C C . LYS B 1 145 ? 1.894 -39.094 -5.855 1 96.69 145 LYS B C 1
ATOM 4016 O O . LYS B 1 145 ? 3.092 -39.375 -5.891 1 96.69 145 LYS B O 1
ATOM 4021 N N . TYR B 1 146 ? 1.32 -38.531 -4.836 1 97.62 146 TYR B N 1
ATOM 4022 C CA . TYR B 1 146 ? 2.059 -38.25 -3.609 1 97.62 146 TYR B CA 1
ATOM 4023 C C . TYR B 1 146 ? 1.909 -39.375 -2.604 1 97.62 146 TYR B C 1
ATOM 4025 O O . TYR B 1 146 ? 0.795 -39.844 -2.324 1 97.62 146 TYR B O 1
ATOM 4033 N N . ASN B 1 147 ? 2.998 -39.875 -2.084 1 96.94 147 ASN B N 1
ATOM 4034 C CA . ASN B 1 147 ? 3.039 -40.875 -0.997 1 96.94 147 ASN B CA 1
ATOM 4035 C C . ASN B 1 147 ? 3.369 -40.188 0.337 1 96.94 147 ASN B C 1
ATOM 4037 O O . ASN B 1 147 ? 4.512 -39.781 0.572 1 96.94 147 ASN B O 1
ATOM 4041 N N . HIS B 1 148 ? 2.422 -40.156 1.221 1 94.56 148 HIS B N 1
ATOM 4042 C CA . HIS B 1 148 ? 2.559 -39.469 2.49 1 94.56 148 HIS B CA 1
ATOM 4043 C C . HIS B 1 148 ? 3.598 -40.125 3.383 1 94.56 148 HIS B C 1
ATOM 4045 O O . HIS B 1 148 ? 4.344 -39.438 4.09 1 94.56 148 HIS B O 1
ATOM 4051 N N . GLU B 1 149 ? 3.652 -41.375 3.422 1 95 149 GLU B N 1
ATOM 4052 C CA . GLU B 1 149 ? 4.555 -42.125 4.297 1 95 149 GLU B CA 1
ATOM 4053 C C . GLU B 1 149 ? 6.012 -41.906 3.898 1 95 149 GLU B C 1
ATOM 4055 O O . GLU B 1 149 ? 6.871 -41.719 4.758 1 95 149 GLU B O 1
ATOM 4060 N N . LEU B 1 150 ? 6.242 -41.875 2.631 1 97.12 150 LEU B N 1
ATOM 4061 C CA . LEU B 1 150 ? 7.613 -41.781 2.137 1 97.12 150 LEU B CA 1
ATOM 4062 C C . LEU B 1 150 ? 7.973 -40.344 1.804 1 97.12 150 LEU B C 1
ATOM 4064 O O . LEU B 1 150 ? 9.125 -40.031 1.506 1 97.12 150 LEU B O 1
ATOM 4068 N N . ASN B 1 151 ? 6.965 -39.406 1.836 1 97.81 151 ASN B N 1
ATOM 4069 C CA . ASN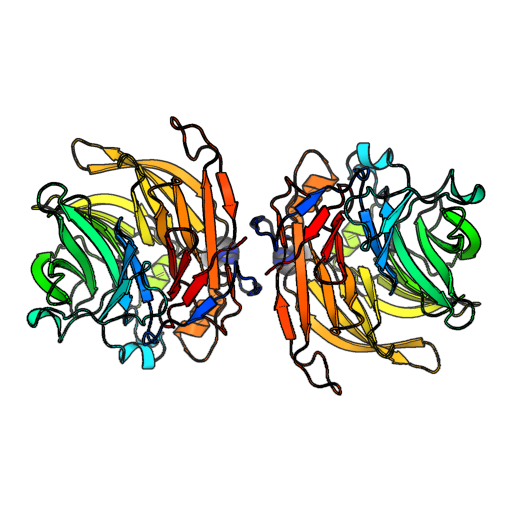 B 1 151 ? 7.152 -38.062 1.371 1 97.81 151 ASN B CA 1
ATOM 4070 C C . ASN B 1 151 ? 7.832 -38 0.006 1 97.81 151 ASN B C 1
ATOM 4072 O O . ASN B 1 151 ? 8.875 -37.375 -0.153 1 97.81 151 ASN B O 1
ATOM 4076 N N . SER B 1 152 ? 7.145 -38.625 -0.885 1 98.31 152 SER B N 1
ATOM 4077 C CA . SER B 1 152 ? 7.707 -38.75 -2.225 1 98.31 152 SER B CA 1
ATOM 4078 C C . SER B 1 152 ? 6.617 -38.688 -3.291 1 98.31 152 SER B C 1
ATOM 4080 O O . SER B 1 152 ? 5.438 -38.875 -2.988 1 98.31 152 SER B O 1
ATOM 4082 N N . LEU B 1 153 ? 7.113 -38.406 -4.469 1 98.31 153 LEU B N 1
ATOM 4083 C CA . LEU B 1 153 ? 6.23 -38.344 -5.629 1 98.31 153 LEU B CA 1
ATOM 4084 C C . LEU B 1 153 ? 6.57 -39.469 -6.613 1 98.31 153 LEU B C 1
ATOM 4086 O O . LEU B 1 153 ? 7.746 -39.781 -6.824 1 98.31 153 LEU B O 1
ATOM 4090 N N . SER B 1 154 ? 5.539 -40.062 -7.176 1 97.56 154 SER B N 1
ATOM 4091 C CA . SER B 1 154 ? 5.684 -41.031 -8.266 1 97.56 154 SER B CA 1
ATOM 4092 C C . SER B 1 154 ? 5.035 -40.5 -9.547 1 97.56 154 SER B C 1
ATOM 4094 O O . SER B 1 154 ? 3.898 -40.031 -9.523 1 97.56 154 SER B O 1
ATOM 4096 N N . LEU B 1 155 ? 5.789 -40.656 -10.641 1 97.31 155 LEU B N 1
ATOM 4097 C CA . LEU B 1 155 ? 5.281 -40.125 -11.906 1 97.31 155 LEU B CA 1
ATOM 4098 C C . LEU B 1 155 ? 4.176 -41.031 -12.453 1 97.31 155 LEU B C 1
ATOM 4100 O O . LEU B 1 155 ? 4.363 -42.25 -12.586 1 97.31 155 LEU B O 1
ATOM 4104 N N . VAL B 1 156 ? 3.068 -40.469 -12.672 1 96.06 156 VAL B N 1
ATOM 4105 C CA . VAL B 1 156 ? 1.953 -41.188 -13.281 1 96.06 156 VAL B CA 1
ATOM 4106 C C . VAL B 1 156 ? 1.948 -40.969 -14.789 1 96.06 156 VAL B C 1
ATOM 4108 O O . VAL B 1 156 ? 1.835 -41.906 -15.562 1 96.06 156 VAL B O 1
ATOM 4111 N N . ARG B 1 157 ? 2.037 -39.688 -15.195 1 95.44 157 ARG B N 1
ATOM 4112 C CA . ARG B 1 157 ? 2.08 -39.344 -16.609 1 95.44 157 ARG B CA 1
ATOM 4113 C C . ARG B 1 157 ? 2.734 -38 -16.828 1 95.44 157 ARG B C 1
ATOM 4115 O O . ARG B 1 157 ? 2.646 -37.125 -15.969 1 95.44 157 ARG B O 1
ATOM 4122 N N . SER B 1 158 ? 3.393 -37.844 -17.922 1 96.44 158 SER B N 1
ATOM 4123 C CA . SER B 1 158 ? 3.893 -36.594 -18.438 1 96.44 158 SER B CA 1
ATOM 4124 C C . SER B 1 158 ? 3.115 -36.125 -19.672 1 96.44 158 SER B C 1
ATOM 4126 O O . SER B 1 158 ? 3.182 -36.781 -20.719 1 96.44 158 SER B O 1
ATOM 4128 N N . VAL B 1 159 ? 2.377 -35.094 -19.531 1 97.69 159 VAL B N 1
ATOM 4129 C CA . VAL B 1 159 ? 1.504 -34.656 -20.609 1 97.69 159 VAL B CA 1
ATOM 4130 C C . VAL B 1 159 ? 2.197 -33.562 -21.438 1 97.69 159 VAL B C 1
ATOM 4132 O O . VAL B 1 159 ? 2.717 -32.594 -20.875 1 97.69 159 VAL B O 1
ATOM 4135 N N . GLN B 1 160 ? 2.213 -33.781 -22.688 1 95.56 160 GLN B N 1
ATOM 4136 C CA . GLN B 1 160 ? 2.715 -32.812 -23.641 1 95.56 160 GLN B CA 1
ATOM 4137 C C . GLN B 1 160 ? 1.674 -32.5 -24.719 1 95.56 160 GLN B C 1
ATOM 4139 O O . GLN B 1 160 ? 0.862 -33.375 -25.062 1 95.56 160 GLN B O 1
ATOM 4144 N N . SER B 1 161 ? 1.715 -31.312 -25.141 1 95.19 161 SER B N 1
ATOM 4145 C CA . SER B 1 161 ? 0.786 -30.891 -26.188 1 95.19 161 SER B CA 1
ATOM 4146 C C . SER B 1 161 ? 1.37 -29.766 -27.031 1 95.19 161 SER B C 1
ATOM 4148 O O . SER B 1 161 ? 2.145 -28.953 -26.531 1 95.19 161 SER B O 1
ATOM 4150 N N . THR B 1 162 ? 0.957 -29.703 -28.312 1 93.31 162 THR B N 1
ATOM 4151 C CA . THR B 1 162 ? 1.355 -28.594 -29.172 1 93.31 162 THR B CA 1
ATOM 4152 C C . THR B 1 162 ? 0.709 -27.297 -28.719 1 93.31 162 THR B C 1
ATOM 4154 O O . THR B 1 162 ? 1.14 -26.203 -29.125 1 93.31 162 THR B O 1
ATOM 4157 N N . MET B 1 163 ? -0.235 -27.422 -27.875 1 94.12 163 MET B N 1
ATOM 4158 C CA . MET B 1 163 ? -0.938 -26.234 -27.406 1 94.12 163 MET B CA 1
ATOM 4159 C C . MET B 1 163 ? -0.227 -25.641 -26.188 1 94.12 163 MET B C 1
ATOM 4161 O O . MET B 1 163 ? -0.544 -24.516 -25.781 1 94.12 163 MET B O 1
ATOM 4165 N N . PHE B 1 164 ? 0.695 -26.344 -25.672 1 95.06 164 PHE B N 1
ATOM 4166 C CA . PHE B 1 164 ? 1.527 -25.812 -24.609 1 95.06 164 PHE B CA 1
ATOM 4167 C C . PHE B 1 164 ? 2.629 -24.922 -25.172 1 95.06 164 PHE B C 1
ATOM 4169 O O . PHE B 1 164 ? 3.693 -25.422 -25.547 1 95.06 164 PHE B O 1
ATOM 4176 N N . THR B 1 165 ? 2.441 -23.688 -25.203 1 90.19 165 THR B N 1
ATOM 4177 C CA . THR B 1 165 ? 3.398 -22.781 -25.812 1 90.19 165 THR B CA 1
ATOM 4178 C C . THR B 1 165 ? 4.297 -22.141 -24.75 1 90.19 165 THR B C 1
ATOM 4180 O O . THR B 1 165 ? 5.512 -22.047 -24.938 1 90.19 165 THR B O 1
ATOM 4183 N N . SER B 1 166 ? 3.768 -21.688 -23.703 1 90.94 166 SER B N 1
ATOM 4184 C CA . SER B 1 166 ? 4.426 -21.109 -22.531 1 90.94 166 SER B CA 1
ATOM 4185 C C . SER B 1 166 ? 3.57 -21.266 -21.281 1 90.94 166 SER B C 1
ATOM 4187 O O . SER B 1 166 ? 2.994 -20.297 -20.797 1 90.94 166 SER B O 1
ATOM 4189 N N . VAL B 1 167 ? 3.633 -22.453 -20.797 1 95.25 167 VAL B N 1
ATOM 4190 C CA . VAL B 1 167 ? 2.707 -22.781 -19.719 1 95.25 167 VAL B CA 1
ATOM 4191 C C . VAL B 1 167 ? 3.176 -22.141 -18.406 1 95.25 167 VAL B C 1
ATOM 4193 O O . VAL B 1 167 ? 4.305 -22.375 -17.969 1 95.25 167 VAL B O 1
ATOM 4196 N N . ASN B 1 168 ? 2.344 -21.328 -17.875 1 95.75 168 ASN B N 1
ATOM 4197 C CA . ASN B 1 168 ? 2.67 -20.609 -16.656 1 95.75 168 ASN B CA 1
ATOM 4198 C C . ASN B 1 168 ? 2.096 -21.312 -15.422 1 95.75 168 ASN B C 1
ATOM 4200 O O . ASN B 1 168 ? 2.795 -21.516 -14.43 1 95.75 168 ASN B O 1
ATOM 4204 N N . ASP B 1 169 ? 0.857 -21.656 -15.531 1 98.44 169 ASP B N 1
ATOM 4205 C CA . ASP B 1 169 ? 0.165 -22.234 -14.383 1 98.44 169 ASP B CA 1
ATOM 4206 C C . ASP B 1 169 ? -0.712 -23.406 -14.805 1 98.44 169 ASP B C 1
ATOM 4208 O O . ASP B 1 169 ? -0.97 -23.594 -15.992 1 98.44 169 ASP B O 1
ATOM 4212 N N . ILE B 1 170 ? -1.103 -24.172 -13.75 1 98.56 170 ILE B N 1
ATOM 4213 C CA . ILE B 1 170 ? -1.931 -25.359 -13.93 1 98.56 170 ILE B CA 1
ATOM 4214 C C . ILE B 1 170 ? -2.988 -25.422 -12.836 1 98.56 170 ILE B C 1
ATOM 4216 O O . ILE B 1 170 ? -2.727 -25.047 -11.688 1 98.56 170 ILE B O 1
ATOM 4220 N N . LEU B 1 171 ? -4.184 -25.812 -13.195 1 98.69 171 LEU B N 1
ATOM 4221 C CA . LEU B 1 171 ? -5.285 -26.031 -12.266 1 98.69 171 LEU B CA 1
ATOM 4222 C C . LEU B 1 171 ? -5.91 -27.406 -12.477 1 98.69 171 LEU B C 1
ATOM 4224 O O . LEU B 1 171 ? -6.617 -27.625 -13.469 1 98.69 171 LEU B O 1
ATOM 4228 N N . ALA B 1 172 ? -5.645 -28.297 -11.555 1 97.94 172 ALA B N 1
ATOM 4229 C CA . ALA B 1 172 ? -6.227 -29.641 -11.625 1 97.94 172 ALA B CA 1
ATOM 4230 C C . ALA B 1 172 ? -7.723 -29.594 -11.336 1 97.94 172 ALA B C 1
ATOM 4232 O O . ALA B 1 172 ? -8.156 -28.953 -10.375 1 97.94 172 ALA B O 1
ATOM 4233 N N . VAL B 1 173 ? -8.508 -30.312 -12.18 1 95.25 173 VAL B N 1
ATOM 4234 C CA . VAL B 1 173 ? -9.945 -30.344 -11.945 1 95.25 173 VAL B CA 1
ATOM 4235 C C . VAL B 1 173 ? -10.43 -31.797 -11.938 1 95.25 173 VAL B C 1
ATOM 4237 O O . VAL B 1 173 ? -11.641 -32.031 -11.875 1 95.25 173 VAL B O 1
ATOM 4240 N N . GLY B 1 174 ? -9.594 -32.656 -11.992 1 91.19 174 GLY B N 1
ATOM 4241 C CA . GLY B 1 174 ? -9.812 -34.094 -11.922 1 91.19 174 GLY B CA 1
ATOM 4242 C C . GLY B 1 174 ? -8.523 -34.875 -11.859 1 91.19 174 GLY B C 1
ATOM 4243 O O . GLY B 1 174 ? -7.43 -34.312 -11.875 1 91.19 174 GLY B O 1
ATOM 4244 N N . PRO B 1 175 ? -8.656 -36.156 -11.781 1 88.56 175 PRO B N 1
ATOM 4245 C CA . PRO B 1 175 ? -7.453 -36.969 -11.672 1 88.56 175 PRO B CA 1
ATOM 4246 C C . PRO B 1 175 ? -6.59 -36.938 -12.93 1 88.56 175 PRO B C 1
ATOM 4248 O O . PRO B 1 175 ? -5.379 -37.156 -12.867 1 88.56 175 PRO B O 1
ATOM 4251 N N . ASN B 1 176 ? -7.262 -36.656 -14.062 1 90.69 176 ASN B N 1
ATOM 4252 C CA . ASN B 1 176 ? -6.504 -36.594 -15.312 1 90.69 176 ASN B CA 1
ATOM 4253 C C . ASN B 1 176 ? -6.906 -35.406 -16.156 1 90.69 176 ASN B C 1
ATOM 4255 O O . ASN B 1 176 ? -6.82 -35.438 -17.391 1 90.69 176 ASN B O 1
ATOM 4259 N N . SER B 1 177 ? -7.465 -34.469 -15.555 1 95.75 177 SER B N 1
ATOM 4260 C CA . SER B 1 177 ? -7.918 -33.281 -16.281 1 95.75 177 SER B CA 1
ATOM 4261 C C . SER B 1 177 ? -7.445 -32 -15.594 1 95.75 177 SER B C 1
ATOM 4263 O O . SER B 1 177 ? -7.367 -31.938 -14.367 1 95.75 177 SER B O 1
ATOM 4265 N N . PHE B 1 178 ? -7.164 -31.047 -16.391 1 98.19 178 PHE B N 1
ATOM 4266 C CA . PHE B 1 178 ? -6.66 -29.797 -15.836 1 98.19 178 PHE B CA 1
ATOM 4267 C C . PHE B 1 178 ? -6.781 -28.656 -16.859 1 98.19 178 PHE B C 1
ATOM 4269 O O . PHE B 1 178 ? -6.969 -28.906 -18.047 1 98.19 178 PHE B O 1
ATOM 4276 N N . TYR B 1 179 ? -6.789 -27.469 -16.344 1 98.69 179 TYR B N 1
ATOM 4277 C CA . TYR B 1 179 ? -6.559 -26.266 -17.125 1 98.69 179 TYR B CA 1
ATOM 4278 C C . TYR B 1 179 ? -5.098 -25.828 -17.047 1 98.69 179 TYR B C 1
ATOM 4280 O O . TYR B 1 179 ? -4.465 -25.953 -16 1 98.69 179 TYR B O 1
ATOM 4288 N N . ALA B 1 180 ? -4.574 -25.344 -18.141 1 98.38 180 ALA B N 1
ATOM 4289 C CA . ALA B 1 180 ? -3.23 -24.766 -18.203 1 98.38 180 ALA B CA 1
ATOM 4290 C C . ALA B 1 180 ? -3.252 -23.391 -18.859 1 98.38 180 ALA B C 1
ATOM 4292 O O . ALA B 1 180 ? -3.93 -23.172 -19.859 1 98.38 180 ALA B O 1
ATOM 4293 N N . SER B 1 181 ? -2.584 -22.438 -18.234 1 97.81 181 SER B N 1
ATOM 4294 C CA . SER B 1 181 ? -2.506 -21.109 -18.828 1 97.81 181 SER B CA 1
ATOM 4295 C C . SER B 1 181 ? -1.183 -20.891 -19.547 1 97.81 181 SER B C 1
ATOM 4297 O O . SER B 1 181 ? -0.115 -21.188 -19 1 97.81 181 SER B O 1
ATOM 4299 N N . ASN B 1 182 ? -1.271 -20.453 -20.797 1 94.62 182 ASN B N 1
ATOM 4300 C CA . ASN B 1 182 ? -0.122 -19.953 -21.547 1 94.62 182 ASN B CA 1
ATOM 4301 C C . ASN B 1 182 ? 0.03 -18.438 -21.406 1 94.62 182 ASN B C 1
ATOM 4303 O O . ASN B 1 182 ? -0.887 -17.688 -21.734 1 94.62 182 ASN B O 1
ATOM 4307 N N . ASP B 1 183 ? 1.151 -18.031 -20.906 1 90.19 183 ASP B N 1
ATOM 4308 C CA . ASP B 1 183 ? 1.31 -16.594 -20.703 1 90.19 183 ASP B CA 1
ATOM 4309 C C . ASP B 1 183 ? 1.803 -15.914 -21.984 1 90.19 183 ASP B C 1
ATOM 4311 O O . ASP B 1 183 ? 1.946 -14.688 -22.016 1 90.19 183 ASP B O 1
ATOM 4315 N N . GLY B 1 184 ? 1.992 -16.562 -23.016 1 84 184 GLY B N 1
ATOM 4316 C CA . GLY B 1 184 ? 2.398 -16.078 -24.328 1 84 184 GLY B CA 1
ATOM 4317 C C . GLY B 1 184 ? 2.533 -17.188 -25.359 1 84 184 GLY B C 1
ATOM 4318 O O . GLY B 1 184 ? 2.125 -18.312 -25.109 1 84 184 GLY B O 1
ATOM 4319 N N . TYR B 1 185 ? 3.027 -16.672 -26.484 1 79.56 185 TYR B N 1
ATOM 4320 C CA . TYR B 1 185 ? 3.186 -17.625 -27.578 1 79.56 185 TYR B CA 1
ATOM 4321 C C . TYR B 1 185 ? 4.66 -17.938 -27.828 1 79.56 185 TYR B C 1
ATOM 4323 O O . TYR B 1 185 ? 5.035 -19.094 -28 1 79.56 185 TYR B O 1
ATOM 4331 N N . PHE B 1 186 ? 5.375 -16.953 -27.859 1 75.69 186 PHE B N 1
ATOM 4332 C CA . PHE B 1 186 ? 6.785 -17.141 -28.188 1 75.69 186 PHE B CA 1
ATOM 4333 C C . PHE B 1 186 ? 7.562 -17.656 -26.984 1 75.69 186 PHE B C 1
ATOM 4335 O O . PHE B 1 186 ? 7.258 -17.312 -25.844 1 75.69 186 PHE B O 1
ATOM 4342 N N . HIS B 1 187 ? 8.438 -18.672 -27.469 1 68.94 187 HIS B N 1
ATOM 4343 C CA . HIS B 1 187 ? 9.367 -19.219 -26.484 1 68.94 187 HIS B CA 1
ATOM 4344 C C . HIS B 1 187 ? 10.719 -18.516 -26.562 1 68.94 187 HIS B C 1
ATOM 4346 O O . HIS B 1 187 ? 11.141 -18.094 -27.641 1 68.94 187 HIS B O 1
ATOM 4352 N N . GLY B 1 188 ? 10.938 -17.438 -25.859 1 66.12 188 GLY B N 1
ATOM 4353 C CA . GLY B 1 188 ? 12.266 -16.844 -25.891 1 66.12 188 GLY B CA 1
ATOM 4354 C C . GLY B 1 188 ? 12.25 -15.328 -25.891 1 66.12 188 GLY B C 1
ATOM 4355 O O . GLY B 1 188 ? 11.375 -14.711 -25.266 1 66.12 188 GLY B O 1
ATOM 4356 N N . CYS B 1 189 ? 13.25 -14.875 -26.688 1 71 189 CYS B N 1
ATOM 4357 C CA . CYS B 1 189 ? 13.555 -13.453 -26.547 1 71 189 CYS B CA 1
ATOM 4358 C C . CYS B 1 189 ? 12.5 -12.602 -27.25 1 71 189 CYS B C 1
ATOM 4360 O O . CYS B 1 189 ? 12.477 -11.383 -27.094 1 71 189 CYS B O 1
ATOM 4362 N N . LEU B 1 190 ? 11.57 -13.227 -27.781 1 72.94 190 LEU B N 1
ATOM 4363 C CA . LEU B 1 190 ? 10.5 -12.484 -28.438 1 72.94 190 LEU B CA 1
ATOM 4364 C C . LEU B 1 190 ? 9.336 -12.25 -27.484 1 72.94 190 LEU B C 1
ATOM 4366 O O . LEU B 1 190 ? 8.453 -11.43 -27.75 1 72.94 190 LEU B O 1
ATOM 4370 N N . ARG B 1 191 ? 9.414 -12.867 -26.359 1 74.38 191 ARG B N 1
ATOM 4371 C CA . ARG B 1 191 ? 8.312 -12.797 -25.406 1 74.38 191 ARG B CA 1
ATOM 4372 C C . ARG B 1 191 ? 8.117 -11.367 -24.906 1 74.38 191 ARG B C 1
ATOM 4374 O O . ARG B 1 191 ? 6.996 -10.859 -24.875 1 74.38 191 ARG B O 1
ATOM 4381 N N . PRO B 1 192 ? 9.211 -10.719 -24.594 1 68.69 192 PRO B N 1
ATOM 4382 C CA . PRO B 1 192 ? 9.016 -9.344 -24.125 1 68.69 192 PRO B CA 1
ATOM 4383 C C . PRO B 1 192 ? 8.375 -8.445 -25.172 1 68.69 192 PRO B C 1
ATOM 4385 O O . PRO B 1 192 ? 7.664 -7.496 -24.844 1 68.69 192 PRO B O 1
ATOM 4388 N N . LEU B 1 193 ? 8.57 -8.844 -26.359 1 69.69 193 LEU B N 1
ATOM 4389 C CA . LEU B 1 193 ? 8.008 -8.062 -27.438 1 69.69 193 LEU B CA 1
ATOM 4390 C C . LEU B 1 193 ? 6.488 -8.188 -27.484 1 69.69 193 LEU B C 1
ATOM 4392 O O . LEU B 1 193 ? 5.789 -7.238 -27.828 1 69.69 193 LEU B O 1
ATOM 4396 N N . GLU B 1 194 ? 6.094 -9.375 -27.047 1 74.5 194 GLU B N 1
ATOM 4397 C CA . GLU B 1 194 ? 4.645 -9.57 -27 1 74.5 194 GLU B CA 1
ATOM 4398 C C . GLU B 1 194 ? 3.988 -8.57 -26.047 1 74.5 194 GLU B C 1
ATOM 4400 O O . GLU B 1 194 ? 2.934 -8.016 -26.359 1 74.5 194 GLU B O 1
ATOM 4405 N N . VAL B 1 195 ? 4.664 -8.352 -25.016 1 66.62 195 VAL B N 1
ATOM 4406 C CA . VAL B 1 195 ? 4.109 -7.48 -23.984 1 66.62 195 VAL B CA 1
ATOM 4407 C C . VAL B 1 195 ? 4.215 -6.023 -24.438 1 66.62 195 VAL B C 1
ATOM 4409 O O . VAL B 1 195 ? 3.248 -5.266 -24.344 1 66.62 195 VAL B O 1
ATOM 4412 N N . VAL B 1 196 ? 5.359 -5.676 -24.984 1 66.94 196 VAL B N 1
ATOM 4413 C CA . VAL B 1 196 ? 5.641 -4.289 -25.344 1 66.94 196 VAL B CA 1
ATOM 4414 C C . VAL B 1 196 ? 4.746 -3.867 -26.516 1 66.94 196 VAL B C 1
ATOM 4416 O O . VAL B 1 196 ? 4.242 -2.742 -26.531 1 66.94 196 VAL B O 1
ATOM 4419 N N . VAL B 1 197 ? 4.516 -4.852 -27.375 1 71.12 197 VAL B N 1
ATOM 4420 C CA . VAL B 1 197 ? 3.75 -4.48 -28.562 1 71.12 197 VAL B CA 1
ATOM 4421 C C . VAL B 1 197 ? 2.27 -4.773 -28.344 1 71.12 197 VAL B C 1
ATOM 4423 O O . VAL B 1 197 ? 1.42 -4.375 -29.141 1 71.12 197 VAL B O 1
ATOM 4426 N N . GLY B 1 198 ? 1.997 -5.363 -27.266 1 71.25 198 GLY B N 1
ATOM 4427 C CA . GLY B 1 198 ? 0.607 -5.566 -26.891 1 71.25 198 GLY B CA 1
ATOM 4428 C C . GLY B 1 198 ? -0.046 -6.723 -27.625 1 71.25 198 GLY B C 1
ATOM 4429 O O . GLY B 1 198 ? -1.238 -6.676 -27.938 1 71.25 198 GLY B O 1
ATOM 4430 N N . LEU B 1 199 ? 0.74 -7.664 -27.969 1 75.56 199 LEU B N 1
ATOM 4431 C CA . LEU B 1 199 ? 0.169 -8.836 -28.641 1 75.56 199 LEU B CA 1
ATOM 4432 C C . LEU B 1 199 ? -0.503 -9.758 -27.625 1 75.56 199 LEU B C 1
ATOM 4434 O O . LEU B 1 199 ? 0.102 -10.125 -26.609 1 75.56 199 LEU B O 1
ATOM 4438 N N . ALA B 1 200 ? -1.732 -9.977 -27.781 1 78.25 200 ALA B N 1
ATOM 4439 C CA . ALA B 1 200 ? -2.514 -10.859 -26.922 1 78.25 200 ALA B CA 1
ATOM 4440 C C . ALA B 1 200 ? -2.432 -12.305 -27.406 1 78.25 200 ALA B C 1
ATOM 4442 O O . ALA B 1 200 ? -3.369 -12.812 -28.031 1 78.25 200 ALA B O 1
ATOM 4443 N N . LEU B 1 201 ? -1.332 -13.016 -27.062 1 84.31 201 LEU B N 1
ATOM 4444 C CA . LEU B 1 201 ? -1.101 -14.344 -27.609 1 84.31 201 LEU B CA 1
ATOM 4445 C C . LEU B 1 201 ? -1.163 -15.398 -26.5 1 84.31 201 LEU B C 1
ATOM 4447 O O . LEU B 1 201 ? -0.79 -16.562 -26.719 1 84.31 201 LEU B O 1
ATOM 4451 N N . GLY B 1 202 ? -1.597 -15.07 -25.406 1 89.88 202 GLY B N 1
ATOM 4452 C CA . GLY B 1 202 ? -1.845 -16.031 -24.344 1 89.88 202 GLY B CA 1
ATOM 4453 C C . GLY B 1 202 ? -3.129 -16.812 -24.531 1 89.88 202 GLY B C 1
ATOM 4454 O O . GLY B 1 202 ? -3.99 -16.422 -25.328 1 89.88 202 GLY B O 1
ATOM 4455 N N . SER B 1 203 ? -3.18 -17.969 -23.859 1 94.75 203 SER B N 1
ATOM 4456 C CA . SER B 1 203 ? -4.336 -18.844 -23.984 1 94.75 203 SER B CA 1
ATOM 4457 C C . SER B 1 203 ? -4.48 -19.75 -22.75 1 94.75 203 SER B C 1
ATOM 4459 O O . SER B 1 203 ? -3.578 -19.828 -21.922 1 94.75 203 SER B O 1
ATOM 4461 N N . VAL B 1 204 ? -5.676 -20.297 -22.656 1 98 204 VAL B N 1
ATOM 4462 C CA . VAL B 1 204 ? -5.914 -21.344 -21.672 1 98 204 VAL B CA 1
ATOM 4463 C C . VAL B 1 204 ? -6.254 -22.656 -22.375 1 98 204 VAL B C 1
ATOM 4465 O O . VAL B 1 204 ? -7.086 -22.672 -23.281 1 98 204 VAL B O 1
ATOM 4468 N N . VAL B 1 205 ? -5.566 -23.688 -21.938 1 98 205 VAL B N 1
ATOM 4469 C CA . VAL B 1 205 ? -5.781 -25.031 -22.484 1 98 205 VAL B CA 1
ATOM 4470 C C . VAL B 1 205 ? -6.555 -25.875 -21.469 1 98 205 VAL B C 1
ATOM 4472 O O . VAL B 1 205 ? -6.266 -25.844 -20.281 1 98 205 VAL B O 1
ATOM 4475 N N . PHE B 1 206 ? -7.562 -26.547 -21.984 1 98.31 206 PHE B N 1
ATOM 4476 C CA . PHE B 1 206 ? -8.219 -27.578 -21.188 1 98.31 206 PHE B CA 1
ATOM 4477 C C . PHE B 1 206 ? -7.816 -28.969 -21.672 1 98.31 206 PHE B C 1
ATOM 4479 O O . PHE B 1 206 ? -7.922 -29.266 -22.859 1 98.31 206 PHE B O 1
ATOM 4486 N N . PHE B 1 207 ? -7.246 -29.734 -20.797 1 98.06 207 PHE B N 1
ATOM 4487 C CA . PHE B 1 207 ? -6.945 -31.141 -21.047 1 98.06 207 PHE B CA 1
ATOM 4488 C C . PHE B 1 207 ? -7.941 -32.062 -20.328 1 98.06 207 PHE B C 1
ATOM 4490 O O . PHE B 1 207 ? -8.031 -32.031 -19.094 1 98.06 207 PHE B O 1
ATOM 4497 N N . ASP B 1 208 ? -8.641 -32.938 -21.047 1 95.88 208 ASP B N 1
ATOM 4498 C CA . ASP B 1 208 ? -9.734 -33.719 -20.469 1 95.88 208 ASP B CA 1
ATOM 4499 C C . ASP B 1 208 ? -9.258 -35.125 -20.094 1 95.88 208 ASP B C 1
ATOM 4501 O O . ASP B 1 208 ? -10.078 -36 -19.797 1 95.88 208 ASP B O 1
ATOM 4505 N N . GLY B 1 209 ? -8.023 -35.344 -20.141 1 95.31 209 GLY B N 1
ATOM 4506 C CA . GLY B 1 209 ? -7.465 -36.656 -19.875 1 95.31 209 GLY B CA 1
ATOM 4507 C C . GLY B 1 209 ? -7 -37.375 -21.125 1 95.31 209 GLY B C 1
ATOM 4508 O O . GLY B 1 209 ? -6.215 -38.312 -21.062 1 95.31 209 GLY B O 1
ATOM 4509 N N . VAL B 1 210 ? -7.492 -36.844 -22.234 1 94.81 210 VAL B N 1
ATOM 4510 C CA . VAL B 1 210 ? -7.156 -37.5 -23.5 1 94.81 210 VAL B CA 1
ATOM 4511 C C . VAL B 1 210 ? -6.707 -36.438 -24.5 1 94.81 210 VAL B C 1
ATOM 4513 O O . VAL B 1 210 ? -5.652 -36.562 -25.125 1 94.81 210 VAL B O 1
ATOM 4516 N N . THR B 1 211 ? -7.445 -35.406 -24.609 1 95.19 211 THR B N 1
ATOM 4517 C CA . THR B 1 211 ? -7.199 -34.406 -25.625 1 95.19 211 THR B CA 1
ATOM 4518 C C . THR B 1 211 ? -7.09 -33.031 -24.984 1 95.19 211 THR B C 1
ATOM 4520 O O . THR B 1 211 ? -7.707 -32.75 -23.953 1 95.19 211 THR B O 1
ATOM 4523 N N . ALA B 1 212 ? -6.266 -32.188 -25.625 1 96.62 212 ALA B N 1
ATOM 4524 C CA . ALA B 1 212 ? -6.121 -30.797 -25.234 1 96.62 212 ALA B CA 1
ATOM 4525 C C . ALA B 1 212 ? -6.859 -29.875 -26.203 1 96.62 212 ALA B C 1
ATOM 4527 O O . ALA B 1 212 ? -6.867 -30.109 -27.422 1 96.62 212 ALA B O 1
ATOM 4528 N N . SER B 1 213 ? -7.547 -28.875 -25.656 1 96.62 213 SER B N 1
ATOM 4529 C CA . SER B 1 213 ? -8.25 -27.891 -26.469 1 96.62 213 SER B CA 1
ATOM 4530 C C . SER B 1 213 ? -8.07 -26.484 -25.906 1 96.62 213 SER B C 1
ATOM 4532 O O . SER B 1 213 ? -7.93 -26.312 -24.688 1 96.62 213 SER B O 1
ATOM 4534 N N . LEU B 1 214 ? -8.062 -25.5 -26.781 1 96.5 214 LEU B N 1
ATOM 4535 C CA . LEU B 1 214 ? -8.023 -24.109 -26.344 1 96.5 214 LEU B CA 1
ATOM 4536 C C . LEU B 1 214 ? -9.406 -23.641 -25.891 1 96.5 214 LEU B C 1
ATOM 4538 O O . LEU B 1 214 ? -10.375 -23.734 -26.641 1 96.5 214 LEU B O 1
ATOM 4542 N N . VAL B 1 215 ? -9.445 -23.109 -24.672 1 97.5 215 VAL B N 1
ATOM 4543 C CA . VAL B 1 215 ? -10.758 -22.719 -24.172 1 97.5 215 VAL B CA 1
ATOM 4544 C C . VAL B 1 215 ? -10.797 -21.203 -23.969 1 97.5 215 VAL B C 1
ATOM 4546 O O . VAL B 1 215 ? -11.875 -20.625 -23.844 1 97.5 215 VAL B O 1
ATOM 4549 N N . VAL B 1 216 ? -9.758 -20.547 -23.859 1 94.56 216 VAL B N 1
ATOM 4550 C CA . VAL B 1 216 ? -9.57 -19.094 -23.922 1 94.56 216 VAL B CA 1
ATOM 4551 C C . VAL B 1 216 ? -8.422 -18.766 -24.875 1 94.56 216 VAL B C 1
ATOM 4553 O O . VAL B 1 216 ? -7.391 -19.438 -24.859 1 94.56 216 VAL B O 1
ATOM 4556 N N . GLN B 1 217 ? -8.664 -17.734 -25.719 1 92.19 217 GLN B N 1
ATOM 4557 C CA . GLN B 1 217 ? -7.621 -17.344 -26.656 1 92.19 217 GLN B CA 1
ATOM 4558 C C . GLN B 1 217 ? -7.473 -15.828 -26.703 1 92.19 217 GLN B C 1
ATOM 4560 O O . GLN B 1 217 ? -8.32 -15.094 -26.188 1 92.19 217 GLN B O 1
ATOM 4565 N N . ARG B 1 218 ? -6.332 -15.43 -27.203 1 86.31 218 ARG B N 1
ATOM 4566 C CA . ARG B 1 218 ? -6.082 -14.023 -27.516 1 86.31 218 ARG B CA 1
ATOM 4567 C C . ARG B 1 218 ? -6.129 -13.172 -26.25 1 86.31 218 ARG B C 1
ATOM 4569 O O . ARG B 1 218 ? -6.832 -12.156 -26.219 1 86.31 218 ARG B O 1
ATOM 4576 N N . GLN B 1 219 ? -5.52 -13.633 -25.297 1 86 219 GLN B N 1
ATOM 4577 C CA . GLN B 1 219 ? -5.391 -12.883 -24.062 1 86 219 GLN B CA 1
ATOM 4578 C C . GLN B 1 219 ? -3.934 -12.531 -23.766 1 86 219 GLN B C 1
ATOM 4580 O O . GLN B 1 219 ? -3.023 -13.227 -24.219 1 86 219 GLN B O 1
ATOM 4585 N N . SER B 1 220 ? -3.781 -11.484 -23.141 1 81.44 220 SER B N 1
ATOM 4586 C CA . SER B 1 220 ? -2.424 -11.086 -22.781 1 81.44 220 SER B CA 1
ATOM 4587 C C . SER B 1 220 ? -2.141 -11.375 -21.312 1 81.44 220 SER B C 1
ATOM 4589 O O . SER B 1 220 ? -3.049 -11.328 -20.469 1 81.44 220 SER B O 1
ATOM 4591 N N . ASP B 1 221 ? -0.877 -11.773 -21.016 1 83.62 221 ASP B N 1
ATOM 4592 C CA . ASP B 1 221 ? -0.235 -11.789 -19.703 1 83.62 221 ASP B CA 1
ATOM 4593 C C . ASP B 1 221 ? -0.998 -12.68 -18.734 1 83.62 221 ASP B C 1
ATOM 4595 O O . ASP B 1 221 ? -1.195 -12.312 -17.578 1 83.62 221 ASP B O 1
ATOM 4599 N N . LEU B 1 222 ? -1.51 -13.82 -19.188 1 92.56 222 LEU B N 1
ATOM 4600 C CA . LEU B 1 222 ? -2.178 -14.789 -18.344 1 92.56 222 LEU B CA 1
ATOM 4601 C C . LEU B 1 222 ? -1.192 -15.43 -17.359 1 92.56 222 LEU B C 1
ATOM 4603 O O . LEU B 1 222 ? -0.04 -15.68 -17.719 1 92.56 222 LEU B O 1
ATOM 4607 N N . ASN B 1 223 ? -1.699 -15.648 -16.188 1 95.62 223 ASN B N 1
ATOM 4608 C CA . ASN B 1 223 ? -0.802 -16.156 -15.156 1 95.62 223 ASN B CA 1
ATOM 4609 C C . ASN B 1 223 ? -1.439 -17.297 -14.367 1 95.62 223 ASN B C 1
ATOM 4611 O O . ASN B 1 223 ? -1.609 -18.391 -14.891 1 95.62 223 ASN B O 1
ATOM 4615 N N . SER B 1 224 ? -2.02 -17.125 -13.289 1 98.69 224 SER B N 1
ATOM 4616 C CA . SER B 1 224 ? -2.432 -18.156 -12.359 1 98.69 224 SER B CA 1
ATOM 4617 C C . SER B 1 224 ? -3.943 -18.359 -12.391 1 98.69 224 SER B C 1
ATOM 4619 O O . SER B 1 224 ? -4.684 -17.484 -12.836 1 98.69 224 SER B O 1
ATOM 4621 N N . MET B 1 225 ? -4.355 -19.562 -11.93 1 98.81 225 MET B N 1
ATOM 4622 C CA . MET B 1 225 ? -5.773 -19.922 -11.938 1 98.81 225 MET B CA 1
ATOM 4623 C C . MET B 1 225 ? -6.195 -20.516 -10.602 1 98.81 225 MET B C 1
ATOM 4625 O O . MET B 1 225 ? -5.387 -21.156 -9.922 1 98.81 225 MET B O 1
ATOM 4629 N N . ALA B 1 226 ? -7.43 -20.344 -10.258 1 98.62 226 ALA B N 1
ATOM 4630 C CA . ALA B 1 226 ? -8.07 -20.953 -9.094 1 98.62 226 ALA B CA 1
ATOM 4631 C C . ALA B 1 226 ? -9.555 -21.203 -9.352 1 98.62 226 ALA B C 1
ATOM 4633 O O . ALA B 1 226 ? -10.141 -20.594 -10.258 1 98.62 226 ALA B O 1
ATOM 4634 N N . LEU B 1 227 ? -10.094 -22.094 -8.602 1 97.06 227 LEU B N 1
ATOM 4635 C CA . LEU B 1 227 ? -11.516 -22.406 -8.695 1 97.06 227 LEU B CA 1
ATOM 4636 C C . LEU B 1 227 ? -12.297 -21.766 -7.559 1 97.06 227 LEU B C 1
ATOM 4638 O O . LEU B 1 227 ? -11.797 -21.672 -6.434 1 97.06 227 LEU B O 1
ATOM 4642 N N . SER B 1 228 ? -13.523 -21.406 -7.918 1 95.19 228 SER B N 1
ATOM 4643 C CA . SER B 1 228 ? -14.43 -21.016 -6.844 1 95.19 228 SER B CA 1
ATOM 4644 C C . SER B 1 228 ? -14.773 -22.203 -5.945 1 95.19 228 SER B C 1
ATOM 4646 O O . SER B 1 228 ? -14.586 -23.359 -6.336 1 95.19 228 SER B O 1
ATOM 4648 N N . LYS B 1 229 ? -15.305 -21.875 -4.848 1 91 229 LYS B N 1
ATOM 4649 C CA . LYS B 1 229 ? -15.633 -22.875 -3.846 1 91 229 LYS B CA 1
ATOM 4650 C C . LYS B 1 229 ? -16.578 -23.922 -4.414 1 91 229 LYS B C 1
ATOM 4652 O O . LYS B 1 229 ? -16.438 -25.125 -4.148 1 91 229 LYS B O 1
ATOM 4657 N N . ASP B 1 230 ? -17.578 -23.531 -5.207 1 89.62 230 ASP B N 1
ATOM 4658 C CA . ASP B 1 230 ? -18.578 -24.438 -5.75 1 89.62 230 ASP B CA 1
ATOM 4659 C C . ASP B 1 230 ? -18.109 -25.062 -7.059 1 89.62 230 ASP B C 1
ATOM 4661 O O . ASP B 1 230 ? -18.828 -25.859 -7.668 1 89.62 230 ASP B O 1
ATOM 4665 N N . GLY B 1 231 ? -16.938 -24.656 -7.52 1 92.5 231 GLY B N 1
ATOM 4666 C CA . GLY B 1 231 ? -16.344 -25.25 -8.703 1 92.5 231 GLY B CA 1
ATOM 4667 C C . GLY B 1 231 ? -16.969 -24.766 -10 1 92.5 231 GLY B C 1
ATOM 4668 O O . GLY B 1 231 ? -16.688 -25.297 -11.07 1 92.5 231 GLY B O 1
ATOM 4669 N N . THR B 1 232 ? -17.734 -23.672 -9.938 1 93.88 232 THR B N 1
ATOM 4670 C CA . THR B 1 232 ? -18.484 -23.25 -11.117 1 93.88 232 THR B CA 1
ATOM 4671 C C . THR B 1 232 ? -17.781 -22.094 -11.828 1 93.88 232 THR B C 1
ATOM 4673 O O . THR B 1 232 ? -18.109 -21.766 -12.969 1 93.88 232 THR B O 1
ATOM 4676 N N . ARG B 1 233 ? -16.828 -21.5 -11.125 1 96.19 233 ARG B N 1
ATOM 4677 C CA . ARG B 1 233 ? -16.141 -20.359 -11.703 1 96.19 233 ARG B CA 1
ATOM 4678 C C . ARG B 1 233 ? -14.625 -20.562 -11.648 1 96.19 233 ARG B C 1
ATOM 4680 O O . ARG B 1 233 ? -14.109 -21.172 -10.711 1 96.19 233 ARG B O 1
ATOM 4687 N N . LEU B 1 234 ? -13.984 -20.031 -12.641 1 98 234 LEU B N 1
ATOM 4688 C CA . LEU B 1 234 ? -12.531 -20.016 -12.703 1 98 234 LEU B CA 1
ATOM 4689 C C . LEU B 1 234 ? -12 -18.578 -12.633 1 98 234 LEU B C 1
ATOM 4691 O O . LEU B 1 234 ? -12.484 -17.703 -13.344 1 98 234 LEU B O 1
ATOM 4695 N N . PHE B 1 235 ? -11.133 -18.328 -11.695 1 98.69 235 PHE B N 1
ATOM 4696 C CA . PHE B 1 235 ? -10.406 -17.078 -11.594 1 98.69 235 PHE B CA 1
ATOM 4697 C C . PHE B 1 235 ? -9.086 -17.141 -12.352 1 98.69 235 PHE B C 1
ATOM 4699 O O . PHE B 1 235 ? -8.328 -18.109 -12.211 1 98.69 235 PHE B O 1
ATOM 4706 N N . LEU B 1 236 ? -8.828 -16.203 -13.172 1 98.56 236 LEU B N 1
ATOM 4707 C CA . LEU B 1 236 ? -7.605 -16.141 -13.969 1 98.56 236 LEU B CA 1
ATOM 4708 C C . LEU B 1 236 ? -6.91 -14.789 -13.797 1 98.56 236 LEU B C 1
ATOM 4710 O O . LEU B 1 236 ? -7.492 -13.742 -14.094 1 98.56 236 LEU B O 1
ATOM 4714 N N . THR B 1 237 ? -5.691 -14.812 -13.336 1 98.19 237 THR B N 1
ATOM 4715 C CA . THR B 1 237 ? -4.988 -13.555 -13.086 1 98.19 237 THR B CA 1
ATOM 4716 C C . THR B 1 237 ? -4.316 -13.047 -14.359 1 98.19 237 THR B C 1
ATOM 4718 O O . THR B 1 237 ? -3.793 -13.836 -15.148 1 98.19 237 THR B O 1
ATOM 4721 N N . LYS B 1 238 ? -4.375 -11.797 -14.531 1 92.94 238 LYS B N 1
ATOM 4722 C CA . LYS B 1 238 ? -3.623 -11.055 -15.539 1 92.94 238 LYS B CA 1
ATOM 4723 C C . LYS B 1 238 ? -2.643 -10.078 -14.891 1 92.94 238 LYS B C 1
ATOM 4725 O O . LYS B 1 238 ? -3.053 -9.062 -14.328 1 92.94 238 LYS B O 1
ATOM 4730 N N . THR B 1 239 ? -1.382 -10.344 -15.039 1 91.31 239 THR B N 1
ATOM 4731 C CA . THR B 1 239 ? -0.363 -9.688 -14.234 1 91.31 239 THR B CA 1
ATOM 4732 C C . THR B 1 239 ? -0.238 -8.211 -14.609 1 91.31 239 THR B C 1
ATOM 4734 O O . THR B 1 239 ? -0.468 -7.332 -13.781 1 91.31 239 THR B O 1
ATOM 4737 N N . PHE B 1 240 ? -0.094 -7.91 -15.82 1 84.38 240 PHE B N 1
ATOM 4738 C CA . PHE B 1 240 ? 0.197 -6.543 -16.234 1 84.38 240 PHE B CA 1
ATOM 4739 C C . PHE B 1 240 ? -1.077 -5.707 -16.281 1 84.38 240 PHE B C 1
ATOM 4741 O O . PHE B 1 240 ? -1.048 -4.504 -16.016 1 84.38 240 PHE B O 1
ATOM 4748 N N . GLU B 1 241 ? -2.18 -6.398 -16.609 1 85.44 241 GLU B N 1
ATOM 4749 C CA . GLU B 1 241 ? -3.451 -5.68 -16.641 1 85.44 241 GLU B CA 1
ATOM 4750 C C . GLU B 1 241 ? -3.99 -5.449 -15.227 1 85.44 241 GLU B C 1
ATOM 4752 O O . GLU B 1 241 ? -4.914 -4.656 -15.031 1 85.44 241 GLU B O 1
ATOM 4757 N N . GLN B 1 242 ? -3.408 -6.164 -14.258 1 92.31 242 GLN B N 1
ATOM 4758 C CA . GLN B 1 242 ? -3.736 -5.98 -12.844 1 92.31 242 GLN B CA 1
ATOM 4759 C C . GLN B 1 242 ? -5.195 -6.332 -12.57 1 92.31 242 GLN B C 1
ATOM 4761 O O . GLN B 1 242 ? -5.895 -5.605 -11.859 1 92.31 242 GLN B O 1
ATOM 4766 N N . GLN B 1 243 ? -5.613 -7.504 -13.203 1 94.75 243 GLN B N 1
ATOM 4767 C CA . GLN B 1 243 ? -7.012 -7.91 -13.094 1 94.75 243 GLN B CA 1
ATOM 4768 C C . GLN B 1 243 ? -7.129 -9.406 -12.812 1 94.75 243 GLN B C 1
ATOM 4770 O O . GLN B 1 243 ? -6.211 -10.172 -13.117 1 94.75 243 GLN B O 1
ATOM 4775 N N . ILE B 1 244 ? -8.188 -9.75 -12.195 1 98.12 244 ILE B N 1
ATOM 4776 C CA . ILE B 1 244 ? -8.656 -11.133 -12.133 1 98.12 244 ILE B CA 1
ATOM 4777 C C . ILE B 1 244 ? -9.867 -11.305 -13.039 1 98.12 244 ILE B C 1
ATOM 4779 O O . ILE B 1 244 ? -10.914 -10.68 -12.82 1 98.12 244 ILE B O 1
ATOM 4783 N N . ASN B 1 245 ? -9.727 -12.086 -14.055 1 97.81 245 ASN B N 1
ATOM 4784 C CA . ASN B 1 245 ? -10.883 -12.438 -14.867 1 97.81 245 ASN B CA 1
ATOM 4785 C C . ASN B 1 245 ? -11.656 -13.609 -14.258 1 97.81 245 ASN B C 1
ATOM 4787 O O . ASN B 1 245 ? -11.055 -14.602 -13.844 1 97.81 245 ASN B O 1
ATOM 4791 N N . ILE B 1 246 ? -12.938 -13.438 -14.266 1 97.81 246 ILE B N 1
ATOM 4792 C CA . ILE B 1 246 ? -13.812 -14.492 -13.789 1 97.81 246 ILE B CA 1
ATOM 4793 C C . ILE B 1 246 ? -14.531 -15.141 -14.969 1 97.81 246 ILE B C 1
ATOM 4795 O O . ILE B 1 246 ? -15.133 -14.453 -15.797 1 97.81 246 ILE B O 1
ATOM 4799 N N . PHE B 1 247 ? -14.438 -16.438 -15.016 1 97.75 247 PHE B N 1
ATOM 4800 C CA . PHE B 1 247 ? -15.109 -17.219 -16.062 1 97.75 247 PHE B CA 1
ATOM 4801 C C . PHE B 1 247 ? -16.109 -18.188 -15.453 1 97.75 247 PHE B C 1
ATOM 4803 O O . PHE B 1 247 ? -15.852 -18.797 -14.414 1 97.75 247 PHE B O 1
ATOM 4810 N N . ASN B 1 248 ? -17.219 -18.344 -16.156 1 97.06 248 ASN B N 1
ATOM 4811 C CA . ASN B 1 248 ? -18.109 -19.469 -15.867 1 97.06 248 ASN B CA 1
ATOM 4812 C C . ASN B 1 248 ? -17.672 -20.734 -16.594 1 97.06 248 ASN B C 1
ATOM 4814 O O . ASN B 1 248 ? -17.297 -20.688 -17.766 1 97.06 248 ASN B O 1
ATOM 4818 N N . ILE B 1 249 ? -17.688 -21.812 -15.867 1 97.12 249 ILE B N 1
ATOM 4819 C CA . ILE B 1 249 ? -17.25 -23.078 -16.438 1 97.12 249 ILE B CA 1
ATOM 4820 C C . ILE B 1 249 ? -18.438 -23.859 -16.984 1 97.12 249 ILE B C 1
ATOM 4822 O O . ILE B 1 249 ? -19.422 -24.078 -16.281 1 97.12 249 ILE B O 1
ATOM 4826 N N . SER B 1 250 ? -18.297 -24.25 -18.203 1 94.88 250 SER B N 1
ATOM 4827 C CA . SER B 1 250 ? -19.297 -25.172 -18.75 1 94.88 250 SER B CA 1
ATOM 4828 C C . SER B 1 250 ? -19.125 -26.578 -18.219 1 94.88 250 SER B C 1
ATOM 4830 O O . SER B 1 250 ? -18.078 -27.203 -18.453 1 94.88 250 SER B O 1
ATOM 4832 N N . LYS B 1 251 ? -20.156 -27.141 -17.688 1 88.12 251 LYS B N 1
ATOM 4833 C CA . LYS B 1 251 ? -20.078 -28.5 -17.141 1 88.12 251 LYS B CA 1
ATOM 4834 C C . LYS B 1 251 ? -20 -29.531 -18.25 1 88.12 251 LYS B C 1
ATOM 4836 O O . LYS B 1 251 ? -19.5 -30.641 -18.047 1 88.12 251 LYS B O 1
ATOM 4841 N N . GLU B 1 252 ? -20.344 -29.141 -19.375 1 88.19 252 GLU B N 1
ATOM 4842 C CA . GLU B 1 252 ? -20.438 -30.078 -20.5 1 88.19 252 GLU B CA 1
ATOM 4843 C C . GLU B 1 252 ? -19.078 -30.344 -21.109 1 88.19 252 GLU B C 1
ATOM 4845 O O . GLU B 1 252 ? -18.734 -31.484 -21.422 1 88.19 252 GLU B O 1
ATOM 4850 N N . ASN B 1 253 ? -18.312 -29.312 -21.234 1 89.81 253 ASN B N 1
ATOM 4851 C CA . ASN B 1 253 ? -17.094 -29.516 -22.016 1 89.81 253 ASN B CA 1
ATOM 4852 C C . ASN B 1 253 ? -15.906 -28.781 -21.406 1 89.81 253 ASN B C 1
ATOM 4854 O O . ASN B 1 253 ? -14.82 -28.766 -21.984 1 89.81 253 ASN B O 1
ATOM 4858 N N . GLY B 1 254 ? -16.078 -28.125 -20.281 1 92.06 254 GLY B N 1
ATOM 4859 C CA . GLY B 1 254 ? -14.992 -27.438 -19.609 1 92.06 254 GLY B CA 1
ATOM 4860 C C . GLY B 1 254 ? -14.688 -26.078 -20.219 1 92.06 254 GLY B C 1
ATOM 4861 O O . GLY B 1 254 ? -13.758 -25.391 -19.766 1 92.06 254 GLY B O 1
ATOM 4862 N N . ASN B 1 255 ? -15.516 -25.625 -21.125 1 95.75 255 ASN B N 1
ATOM 4863 C CA . ASN B 1 255 ? -15.32 -24.312 -21.75 1 95.75 255 ASN B CA 1
ATOM 4864 C C . ASN B 1 255 ? -15.461 -23.188 -20.734 1 95.75 255 ASN B C 1
ATOM 4866 O O . ASN B 1 255 ? -16.203 -23.312 -19.75 1 95.75 255 ASN B O 1
ATOM 4870 N N . LEU B 1 256 ? -14.742 -22.109 -21.031 1 97.88 256 LEU B N 1
ATOM 4871 C CA . LEU B 1 256 ? -14.766 -20.969 -20.141 1 97.88 256 LEU B CA 1
ATOM 4872 C C . LEU B 1 256 ? -15.461 -19.781 -20.797 1 97.88 256 LEU B C 1
ATOM 4874 O O . LEU B 1 256 ? -15.078 -19.344 -21.875 1 97.88 256 LEU B O 1
ATOM 4878 N N . MET B 1 257 ? -16.5 -19.281 -20.109 1 97 257 MET B N 1
ATOM 4879 C CA . MET B 1 257 ? -17.234 -18.109 -20.578 1 97 257 MET B CA 1
ATOM 4880 C C . MET B 1 257 ? -16.938 -16.906 -19.672 1 97 257 MET B C 1
ATOM 4882 O O . MET B 1 257 ? -17.25 -16.922 -18.484 1 97 257 MET B O 1
ATOM 4886 N N . PHE B 1 258 ? -16.406 -15.891 -20.297 1 96.56 258 PHE B N 1
ATOM 4887 C CA . PHE B 1 258 ? -16.047 -14.695 -19.547 1 96.56 258 PHE B CA 1
ATOM 4888 C C . PHE B 1 258 ? -17.281 -14.102 -18.875 1 96.56 258 PHE B C 1
ATOM 4890 O O . PHE B 1 258 ? -18.328 -13.969 -19.5 1 96.56 258 PHE B O 1
ATOM 4897 N N . ASP B 1 259 ? -17.141 -13.742 -17.641 1 96 259 ASP B N 1
ATOM 4898 C CA . ASP B 1 259 ? -18.219 -13.109 -16.891 1 96 259 ASP B CA 1
ATOM 4899 C C . ASP B 1 259 ? -17.875 -11.656 -16.562 1 96 259 ASP B C 1
ATOM 4901 O O . ASP B 1 259 ? -18.469 -10.734 -17.156 1 96 259 ASP B O 1
ATOM 4905 N N . ARG B 1 260 ? -16.812 -11.453 -15.75 1 96.31 260 ARG B N 1
ATOM 4906 C CA . ARG B 1 260 ? -16.391 -10.109 -15.359 1 96.31 260 ARG B CA 1
ATOM 4907 C C . ARG B 1 260 ? -14.93 -10.094 -14.938 1 96.31 260 ARG B C 1
ATOM 4909 O O . ARG B 1 260 ? -14.289 -11.148 -14.875 1 96.31 260 ARG B O 1
ATOM 4916 N N . ALA B 1 261 ? -14.477 -8.883 -14.688 1 96.44 261 ALA B N 1
ATOM 4917 C CA . ALA B 1 261 ? -13.109 -8.703 -14.203 1 96.44 261 ALA B CA 1
ATOM 4918 C C . ALA B 1 261 ? -13.086 -7.945 -12.875 1 96.44 261 ALA B C 1
ATOM 4920 O O . ALA B 1 261 ? -13.93 -7.066 -12.648 1 96.44 261 ALA B O 1
ATOM 4921 N N . ILE B 1 262 ? -12.25 -8.328 -12.008 1 96.94 262 ILE B N 1
ATOM 4922 C CA . ILE B 1 262 ? -11.93 -7.57 -10.805 1 96.94 262 ILE B CA 1
ATOM 4923 C C . ILE B 1 262 ? -10.672 -6.734 -11.031 1 96.94 262 ILE B C 1
ATOM 4925 O O . ILE B 1 262 ? -9.617 -7.27 -11.391 1 96.94 262 ILE B O 1
ATOM 4929 N N . ASP B 1 263 ? -10.766 -5.438 -10.875 1 94.31 263 ASP B N 1
ATOM 4930 C CA . ASP B 1 263 ? -9.609 -4.559 -10.961 1 94.31 263 ASP B CA 1
ATOM 4931 C C . ASP B 1 263 ? -8.859 -4.504 -9.633 1 94.31 263 ASP B C 1
ATOM 4933 O O . ASP B 1 263 ? -9.344 -3.924 -8.664 1 94.31 263 ASP B O 1
ATOM 4937 N N . VAL B 1 264 ? -7.684 -5.055 -9.617 1 95.38 264 VAL B N 1
ATOM 4938 C CA . VAL B 1 264 ? -6.949 -5.18 -8.359 1 95.38 264 VAL B CA 1
ATOM 4939 C C . VAL B 1 264 ? -6.059 -3.957 -8.156 1 95.38 264 VAL B C 1
ATOM 4941 O O . VAL B 1 264 ? -5.801 -3.547 -7.023 1 95.38 264 VAL B O 1
ATOM 4944 N N . GLY B 1 265 ? -5.488 -3.375 -9.242 1 91.06 265 GLY B N 1
ATOM 4945 C CA . GLY B 1 265 ? -4.762 -2.115 -9.156 1 91.06 265 GLY B CA 1
ATOM 4946 C C . GLY B 1 265 ? -3.277 -2.299 -8.898 1 91.06 265 GLY B C 1
ATOM 4947 O O . GLY B 1 265 ? -2.566 -1.33 -8.625 1 91.06 265 GLY B O 1
ATOM 4948 N N . VAL B 1 266 ? -2.82 -3.463 -8.883 1 93.38 266 VAL B N 1
ATOM 4949 C CA . VAL B 1 266 ? -1.404 -3.791 -8.75 1 93.38 266 VAL B CA 1
ATOM 4950 C C . VAL B 1 266 ? -1.088 -5.051 -9.555 1 93.38 266 VAL B C 1
ATOM 4952 O O . VAL B 1 266 ? -1.98 -5.852 -9.844 1 93.38 266 VAL B O 1
ATOM 4955 N N . SER B 1 267 ? 0.157 -5.195 -9.969 1 94.19 267 SER B N 1
ATOM 4956 C CA . SER B 1 267 ? 0.535 -6.367 -10.75 1 94.19 267 SER B CA 1
ATOM 4957 C C . SER B 1 267 ? 0.472 -7.641 -9.914 1 94.19 267 SER B C 1
ATOM 4959 O O . SER B 1 267 ? 1.292 -7.836 -9.016 1 94.19 267 SER B O 1
ATOM 4961 N N . ILE B 1 268 ? -0.477 -8.477 -10.289 1 96.88 268 ILE B N 1
ATOM 4962 C CA . ILE B 1 268 ? -0.705 -9.688 -9.5 1 96.88 268 ILE B CA 1
ATOM 4963 C C . ILE B 1 268 ? -0.08 -10.883 -10.211 1 96.88 268 ILE B C 1
ATOM 4965 O O . ILE B 1 268 ? 0.056 -10.891 -11.438 1 96.88 268 ILE B O 1
ATOM 4969 N N . ASP B 1 269 ? 0.33 -11.883 -9.391 1 97.88 269 ASP B N 1
ATOM 4970 C CA . ASP B 1 269 ? 0.979 -13.094 -9.891 1 97.88 269 ASP B CA 1
ATOM 4971 C C . ASP B 1 269 ? 0.12 -14.32 -9.617 1 97.88 269 ASP B C 1
ATOM 4973 O O . ASP B 1 269 ? -0.967 -14.469 -10.18 1 97.88 269 ASP B O 1
ATOM 4977 N N . ASN B 1 270 ? 0.425 -15.172 -8.648 1 98.88 270 ASN B N 1
ATOM 4978 C CA . ASN B 1 270 ? -0.368 -16.375 -8.406 1 98.88 270 ASN B CA 1
ATOM 4979 C C . ASN B 1 270 ? -1.542 -16.094 -7.477 1 98.88 270 ASN B C 1
ATOM 4981 O O . ASN B 1 270 ? -1.482 -15.18 -6.652 1 98.88 270 ASN B O 1
ATOM 4985 N N . ILE B 1 271 ? -2.572 -16.938 -7.629 1 98.88 271 ILE B N 1
ATOM 4986 C CA . ILE B 1 271 ? -3.824 -16.75 -6.906 1 98.88 271 ILE B CA 1
ATOM 4987 C C . ILE B 1 271 ? -4.141 -18 -6.086 1 98.88 271 ILE B C 1
ATOM 4989 O O . ILE B 1 271 ? -3.906 -19.125 -6.539 1 98.88 271 ILE B O 1
ATOM 4993 N N . TYR B 1 272 ? -4.637 -17.797 -4.898 1 98.81 272 TYR B N 1
ATOM 4994 C CA . TYR B 1 272 ? -5.203 -18.828 -4.039 1 98.81 272 TYR B CA 1
ATOM 4995 C C . TYR B 1 272 ? -6.629 -18.469 -3.627 1 98.81 272 TYR B C 1
ATOM 4997 O O . TYR B 1 272 ? -6.875 -17.375 -3.104 1 98.81 272 TYR B O 1
ATOM 5005 N N . ALA B 1 273 ? -7.527 -19.344 -3.92 1 98.56 273 ALA B N 1
ATOM 5006 C CA . ALA B 1 273 ? -8.914 -19.172 -3.486 1 98.56 273 ALA B CA 1
ATOM 5007 C C . ALA B 1 273 ? -9.172 -19.953 -2.193 1 98.56 273 ALA B C 1
ATOM 5009 O O . ALA B 1 273 ? -9.109 -21.172 -2.174 1 98.56 273 ALA B O 1
ATOM 5010 N N . ASP B 1 274 ? -9.508 -19.219 -1.16 1 97.75 274 ASP B N 1
ATOM 5011 C CA . ASP B 1 274 ? -9.797 -19.828 0.13 1 97.75 274 ASP B CA 1
ATOM 5012 C C . ASP B 1 274 ? -11.125 -20.594 0.092 1 97.75 274 ASP B C 1
ATOM 5014 O O . ASP B 1 274 ? -12.18 -19.984 -0.139 1 97.75 274 ASP B O 1
ATOM 5018 N N . PRO B 1 275 ? -11.078 -21.828 0.448 1 95.5 275 PRO B N 1
ATOM 5019 C CA . PRO B 1 275 ? -12.297 -22.625 0.324 1 95.5 275 PRO B CA 1
ATOM 5020 C C . PRO B 1 275 ? -13.305 -22.344 1.438 1 95.5 275 PRO B C 1
ATOM 5022 O O . PRO B 1 275 ? -14.445 -22.797 1.367 1 95.5 275 PRO B O 1
ATOM 5025 N N . VAL B 1 276 ? -12.938 -21.594 2.385 1 94.69 276 VAL B N 1
ATOM 5026 C CA . VAL B 1 276 ? -13.82 -21.328 3.518 1 94.69 276 VAL B CA 1
ATOM 5027 C C . VAL B 1 276 ? -14.477 -19.953 3.359 1 94.69 276 VAL B C 1
ATOM 5029 O O . VAL B 1 276 ? -15.703 -19.844 3.336 1 94.69 276 VAL B O 1
ATOM 5032 N N . SER B 1 277 ? -13.742 -18.891 3.098 1 94.25 277 SER B N 1
ATOM 5033 C CA . SER B 1 277 ? -14.242 -17.531 3.125 1 94.25 277 SER B CA 1
ATOM 5034 C C . SER B 1 277 ? -14.57 -17.031 1.72 1 94.25 277 SER B C 1
ATOM 5036 O O . SER B 1 277 ? -15.219 -16 1.558 1 94.25 277 SER B O 1
ATOM 5038 N N . ASP B 1 278 ? -14.133 -17.703 0.685 1 95.19 278 ASP B N 1
ATOM 5039 C CA . ASP B 1 278 ? -14.234 -17.281 -0.71 1 95.19 278 ASP B CA 1
ATOM 5040 C C . ASP B 1 278 ? -13.266 -16.141 -1.013 1 95.19 278 ASP B C 1
ATOM 5042 O O . ASP B 1 278 ? -13.305 -15.555 -2.1 1 95.19 278 ASP B O 1
ATOM 5046 N N . ASP B 1 279 ? -12.438 -15.82 -0.06 1 98.19 279 ASP B N 1
ATOM 5047 C CA . ASP B 1 279 ? -11.438 -14.789 -0.31 1 98.19 279 ASP B CA 1
ATOM 5048 C C . ASP B 1 279 ? -10.43 -15.25 -1.366 1 98.19 279 ASP B C 1
ATOM 5050 O O . ASP B 1 279 ? -10.086 -16.422 -1.435 1 98.19 279 ASP B O 1
ATOM 5054 N N . LEU B 1 280 ? -9.984 -14.32 -2.143 1 98.81 280 LEU B N 1
ATOM 5055 C CA . LEU B 1 280 ? -8.891 -14.562 -3.07 1 98.81 280 LEU B CA 1
ATOM 5056 C C . LEU B 1 280 ? -7.594 -13.945 -2.557 1 98.81 280 LEU B C 1
ATOM 5058 O O . LEU B 1 280 ? -7.555 -12.742 -2.26 1 98.81 280 LEU B O 1
ATOM 5062 N N . TRP B 1 281 ? -6.59 -14.734 -2.408 1 98.94 281 TRP B N 1
ATOM 5063 C CA . TRP B 1 281 ? -5.281 -14.281 -1.949 1 98.94 281 TRP B CA 1
ATOM 5064 C C . TRP B 1 281 ? -4.277 -14.273 -3.098 1 98.94 281 TRP B C 1
ATOM 5066 O O . TRP B 1 281 ? -4.18 -15.242 -3.855 1 98.94 281 TRP B O 1
ATOM 5076 N N . LEU B 1 282 ? -3.523 -13.156 -3.207 1 98.88 282 LEU B N 1
ATOM 5077 C CA . LEU B 1 282 ? -2.645 -12.969 -4.355 1 98.88 282 LEU B CA 1
ATOM 5078 C C . LEU B 1 282 ? -1.262 -12.508 -3.912 1 98.88 282 LEU B C 1
ATOM 5080 O O . LEU B 1 282 ? -1.142 -11.648 -3.035 1 98.88 282 LEU B O 1
ATOM 5084 N N . GLY B 1 283 ? -0.232 -13.133 -4.457 1 98.81 283 GLY B N 1
ATOM 5085 C CA . GLY B 1 283 ? 1.04 -12.43 -4.5 1 98.81 283 GLY B CA 1
ATOM 5086 C C . GLY B 1 283 ? 1.065 -11.305 -5.512 1 98.81 283 GLY B C 1
ATOM 5087 O O . GLY B 1 283 ? 0.477 -11.414 -6.586 1 98.81 283 GLY B O 1
ATOM 5088 N N . ALA B 1 284 ? 1.783 -10.211 -5.129 1 97.88 284 ALA B N 1
ATOM 5089 C CA . ALA B 1 284 ? 1.753 -9.055 -6.02 1 97.88 284 ALA B CA 1
ATOM 5090 C C . ALA B 1 284 ? 3.096 -8.328 -6.023 1 97.88 284 ALA B C 1
ATOM 5092 O O . ALA B 1 284 ? 3.857 -8.414 -5.055 1 97.88 284 ALA B O 1
ATOM 5093 N N . HIS B 1 285 ? 3.32 -7.664 -7.18 1 95.81 285 HIS B N 1
ATOM 5094 C CA . HIS B 1 285 ? 4.516 -6.855 -7.383 1 95.81 285 HIS B CA 1
ATOM 5095 C C . HIS B 1 285 ? 4.184 -5.367 -7.391 1 95.81 285 HIS B C 1
ATOM 5097 O O . HIS B 1 285 ? 3.654 -4.848 -8.375 1 95.81 285 HIS B O 1
ATOM 5103 N N . SER B 1 286 ? 4.617 -4.688 -6.305 1 91.06 286 SER B N 1
ATOM 5104 C CA . SER B 1 286 ? 4.316 -3.264 -6.191 1 91.06 286 SER B CA 1
ATOM 5105 C C . SER B 1 286 ? 5.023 -2.461 -7.277 1 91.06 286 SER B C 1
ATOM 5107 O O . SER B 1 286 ? 4.57 -1.376 -7.648 1 91.06 286 SER B O 1
ATOM 5109 N N . SER B 1 287 ? 6.137 -3.01 -7.75 1 91.5 287 SER B N 1
ATOM 5110 C CA . SER B 1 287 ? 6.902 -2.359 -8.812 1 91.5 287 SER B CA 1
ATOM 5111 C C . SER B 1 287 ? 7.484 -3.383 -9.781 1 91.5 287 SER B C 1
ATOM 5113 O O . SER B 1 287 ? 8.461 -4.066 -9.453 1 91.5 287 SER B O 1
ATOM 5115 N N . MET B 1 288 ? 6.879 -3.33 -10.984 1 90.69 288 MET B N 1
ATOM 5116 C CA . MET B 1 288 ? 7.402 -4.227 -12.008 1 90.69 288 MET B CA 1
ATOM 5117 C C . MET B 1 288 ? 8.789 -3.775 -12.469 1 90.69 288 MET B C 1
ATOM 5119 O O . MET B 1 288 ? 9.617 -4.602 -12.852 1 90.69 288 MET B O 1
ATOM 5123 N N . PHE B 1 289 ? 9.047 -2.506 -12.289 1 90.06 289 PHE B N 1
ATOM 5124 C CA . PHE B 1 289 ? 10.359 -1.973 -12.633 1 90.06 289 PHE B CA 1
ATOM 5125 C C . PHE B 1 289 ? 11.43 -2.545 -11.711 1 90.06 289 PHE B C 1
ATOM 5127 O O . PHE B 1 289 ? 12.445 -3.078 -12.18 1 90.06 289 PHE B O 1
ATOM 5134 N N . LEU B 1 290 ? 11.148 -2.451 -10.477 1 92.75 290 LEU B N 1
ATOM 5135 C CA . LEU B 1 290 ? 12.125 -2.959 -9.516 1 92.75 290 LEU B CA 1
ATOM 5136 C C . LEU B 1 290 ? 12.219 -4.48 -9.594 1 92.75 290 LEU B C 1
ATOM 5138 O O . LEU B 1 290 ? 13.297 -5.047 -9.383 1 92.75 290 LEU B O 1
ATOM 5142 N N . LEU B 1 291 ? 11.125 -5.141 -9.867 1 95.06 291 LEU B N 1
ATOM 5143 C CA . LEU B 1 291 ? 11.164 -6.586 -10.055 1 95.06 291 LEU B CA 1
ATOM 5144 C C . LEU B 1 291 ? 12.094 -6.961 -11.203 1 95.06 291 LEU B C 1
ATOM 5146 O O . LEU B 1 291 ? 12.883 -7.902 -11.094 1 95.06 291 LEU B O 1
ATOM 5150 N N . SER B 1 292 ? 11.984 -6.23 -12.281 1 91.56 292 SER B N 1
ATOM 5151 C CA . SER B 1 292 ? 12.844 -6.504 -13.422 1 91.56 292 SER B CA 1
ATOM 5152 C C . SER B 1 292 ? 14.32 -6.328 -13.055 1 91.56 292 SER B C 1
ATOM 5154 O O . SER B 1 292 ? 15.172 -7.105 -13.492 1 91.56 292 SER B O 1
ATOM 5156 N N . GLN B 1 293 ? 14.578 -5.332 -12.289 1 93.38 293 GLN B N 1
ATOM 5157 C CA . GLN B 1 293 ? 15.945 -5.137 -11.828 1 93.38 293 GLN B CA 1
ATOM 5158 C C . GLN B 1 293 ? 16.406 -6.293 -10.945 1 93.38 293 GLN B C 1
ATOM 5160 O O . GLN B 1 293 ? 17.531 -6.773 -11.07 1 93.38 293 GLN B O 1
ATOM 5165 N N . HIS B 1 294 ? 15.539 -6.723 -10.078 1 96.5 294 HIS B N 1
ATOM 5166 C CA . HIS B 1 294 ? 15.836 -7.848 -9.195 1 96.5 294 HIS B CA 1
ATOM 5167 C C . HIS B 1 294 ? 16.141 -9.109 -10 1 96.5 294 HIS B C 1
ATOM 5169 O O . HIS B 1 294 ? 17.078 -9.836 -9.688 1 96.5 294 HIS B O 1
ATOM 5175 N N . MET B 1 295 ? 15.43 -9.352 -11.07 1 93.81 295 MET B N 1
ATOM 5176 C CA . MET B 1 295 ? 15.578 -10.562 -11.867 1 93.81 295 MET B CA 1
ATOM 5177 C C . MET B 1 295 ? 16.875 -10.531 -12.656 1 93.81 295 MET B C 1
ATOM 5179 O O . MET B 1 295 ? 17.438 -11.578 -12.992 1 93.81 295 MET B O 1
ATOM 5183 N N . THR B 1 296 ? 17.391 -9.344 -12.922 1 93.5 296 THR B N 1
ATOM 5184 C CA . THR B 1 296 ? 18.656 -9.203 -13.633 1 93.5 296 THR B CA 1
ATOM 5185 C C . THR B 1 296 ? 19.828 -9.289 -12.672 1 93.5 296 THR B C 1
ATOM 5187 O O . THR B 1 296 ? 20.938 -9.648 -13.07 1 93.5 296 THR B O 1
ATOM 5190 N N . ASN B 1 297 ? 19.578 -8.852 -11.523 1 96.06 297 ASN B N 1
ATOM 5191 C CA . ASN B 1 297 ? 20.547 -8.883 -10.43 1 96.06 297 ASN B CA 1
ATOM 5192 C C . ASN B 1 297 ? 19.875 -9.18 -9.094 1 96.06 297 ASN B C 1
ATOM 5194 O O . ASN B 1 297 ? 19.312 -8.281 -8.469 1 96.06 297 ASN B O 1
ATOM 5198 N N . LEU B 1 298 ? 20.047 -10.383 -8.602 1 96.88 298 LEU B N 1
ATOM 5199 C CA . LEU B 1 298 ? 19.297 -10.852 -7.445 1 96.88 298 LEU B CA 1
ATOM 5200 C C . LEU B 1 298 ? 19.719 -10.117 -6.18 1 96.88 298 LEU B C 1
ATOM 5202 O O . LEU B 1 298 ? 19.062 -10.195 -5.148 1 96.88 298 LEU B O 1
ATOM 5206 N N . ASP B 1 299 ? 20.766 -9.352 -6.234 1 95.81 299 ASP B N 1
ATOM 5207 C CA . ASP B 1 299 ? 21.203 -8.555 -5.09 1 95.81 299 ASP B CA 1
ATOM 5208 C C . ASP B 1 299 ? 20.328 -7.301 -4.938 1 95.81 299 ASP B C 1
ATOM 5210 O O . ASP B 1 299 ? 20.312 -6.672 -3.879 1 95.81 299 ASP B O 1
ATOM 5214 N N . VAL B 1 300 ? 19.719 -6.973 -5.984 1 95.81 300 VAL B N 1
ATOM 5215 C CA . VAL B 1 300 ? 18.781 -5.855 -5.93 1 95.81 300 VAL B CA 1
ATOM 5216 C C . VAL B 1 300 ? 17.453 -6.332 -5.344 1 95.81 300 VAL B C 1
ATOM 5218 O O . VAL B 1 300 ? 16.891 -7.344 -5.781 1 95.81 300 VAL B O 1
ATOM 5221 N N . LYS B 1 301 ? 16.953 -5.594 -4.367 1 96.5 301 LYS B N 1
ATOM 5222 C CA . LYS B 1 301 ? 15.703 -5.977 -3.709 1 96.5 301 LYS B CA 1
ATOM 5223 C C . LYS B 1 301 ? 14.492 -5.414 -4.453 1 96.5 301 LYS B C 1
ATOM 5225 O O . LYS B 1 301 ? 14.555 -4.312 -5.004 1 96.5 301 LYS B O 1
ATOM 5230 N N . ALA B 1 302 ? 13.461 -6.18 -4.512 1 97.25 302 ALA B N 1
ATOM 5231 C CA . ALA B 1 302 ? 12.18 -5.75 -5.062 1 97.25 302 ALA B CA 1
ATOM 5232 C C . ALA B 1 302 ? 11.078 -5.805 -4.004 1 97.25 302 ALA B C 1
ATOM 5234 O O . ALA B 1 302 ? 11.047 -6.73 -3.189 1 97.25 302 ALA B O 1
ATOM 5235 N N . PRO B 1 303 ? 10.203 -4.812 -4.055 1 97.31 303 PRO B N 1
ATOM 5236 C CA . PRO B 1 303 ? 9.109 -4.84 -3.084 1 97.31 303 PRO B CA 1
ATOM 5237 C C . PRO B 1 303 ? 8.156 -6.016 -3.299 1 97.31 303 PRO B C 1
ATOM 5239 O O . PRO B 1 303 ? 8.102 -6.574 -4.395 1 97.31 303 PRO B O 1
ATOM 5242 N N . SER B 1 304 ? 7.508 -6.406 -2.201 1 98.44 304 SER B N 1
ATOM 5243 C CA . SER B 1 304 ? 6.512 -7.473 -2.188 1 98.44 304 SER B CA 1
ATOM 5244 C C . SER B 1 304 ? 5.207 -6.996 -1.556 1 98.44 304 SER B C 1
ATOM 5246 O O . SER B 1 304 ? 5.211 -6.125 -0.686 1 98.44 304 SER B O 1
ATOM 5248 N N . LYS B 1 305 ? 4.145 -7.559 -2.037 1 98.31 305 LYS B N 1
ATOM 5249 C CA . LYS B 1 305 ? 2.814 -7.219 -1.538 1 98.31 305 LYS B CA 1
ATOM 5250 C C . LYS B 1 305 ? 1.875 -8.422 -1.63 1 98.31 305 LYS B C 1
ATOM 5252 O O . LYS B 1 305 ? 1.962 -9.211 -2.568 1 98.31 305 LYS B O 1
ATOM 5257 N N . VAL B 1 306 ? 1.037 -8.578 -0.601 1 98.88 306 VAL B N 1
ATOM 5258 C CA . VAL B 1 306 ? -0.079 -9.516 -0.681 1 98.88 306 VAL B CA 1
ATOM 5259 C C . VAL B 1 306 ? -1.396 -8.75 -0.749 1 98.88 306 VAL B C 1
ATOM 5261 O O . VAL B 1 306 ? -1.603 -7.793 0.001 1 98.88 306 VAL B O 1
ATOM 5264 N N . VAL B 1 307 ? -2.217 -9.125 -1.664 1 98.81 307 VAL B N 1
ATOM 5265 C CA . VAL B 1 307 ? -3.555 -8.555 -1.773 1 98.81 307 VAL B CA 1
ATOM 5266 C C . VAL B 1 307 ? -4.602 -9.633 -1.501 1 98.81 307 VAL B C 1
ATOM 5268 O O . VAL B 1 307 ? -4.473 -10.766 -1.974 1 98.81 307 VAL B O 1
ATOM 5271 N N . ARG B 1 308 ? -5.566 -9.32 -0.749 1 98.88 308 ARG B N 1
ATOM 5272 C CA . ARG B 1 308 ? -6.727 -10.164 -0.484 1 98.88 308 ARG B CA 1
ATOM 5273 C C . ARG B 1 308 ? -8.008 -9.516 -0.99 1 98.88 308 ARG B C 1
ATOM 5275 O O . ARG B 1 308 ? -8.344 -8.391 -0.589 1 98.88 308 ARG B O 1
ATOM 5282 N N . VAL B 1 309 ? -8.648 -10.156 -1.886 1 98.69 309 VAL B N 1
ATOM 5283 C CA . VAL B 1 309 ? -9.961 -9.719 -2.361 1 98.69 309 VAL B CA 1
ATOM 5284 C C . VAL B 1 309 ? -11.062 -10.375 -1.529 1 98.69 309 VAL B C 1
ATOM 5286 O O . VAL B 1 309 ? -11.188 -11.602 -1.512 1 98.69 309 VAL B O 1
ATOM 5289 N N . HIS B 1 310 ? -11.828 -9.594 -0.866 1 98.06 310 HIS B N 1
ATOM 5290 C CA . HIS B 1 310 ? -12.938 -10.078 -0.057 1 98.06 310 HIS B CA 1
ATOM 5291 C C . HIS B 1 310 ? -14.281 -9.789 -0.725 1 98.06 310 HIS B C 1
ATOM 5293 O O . HIS B 1 310 ? -14.695 -8.633 -0.809 1 98.06 310 HIS B O 1
ATOM 5299 N N . PRO B 1 311 ? -14.969 -10.844 -1.176 1 96.88 311 PRO B N 1
ATOM 5300 C CA . PRO B 1 311 ? -16.25 -10.594 -1.844 1 96.88 311 PRO B CA 1
ATOM 5301 C C . PRO B 1 311 ? -17.344 -10.141 -0.879 1 96.88 311 PRO B C 1
ATOM 5303 O O . PRO B 1 311 ? -17.406 -10.625 0.253 1 96.88 311 PRO B O 1
ATOM 5306 N N . LEU B 1 312 ? -18.125 -9.211 -1.329 1 95.19 312 LEU B N 1
ATOM 5307 C CA . LEU B 1 312 ? -19.219 -8.672 -0.531 1 95.19 312 LEU B CA 1
ATOM 5308 C C . LEU B 1 312 ? -20.578 -9.023 -1.151 1 95.19 312 LEU B C 1
ATOM 5310 O O . LEU B 1 312 ? -21.625 -8.828 -0.528 1 95.19 312 LEU B O 1
ATOM 5314 N N . GLY B 1 313 ? -20.516 -9.516 -2.387 1 90.38 313 GLY B N 1
ATOM 5315 C CA . GLY B 1 313 ? -21.75 -9.812 -3.082 1 90.38 313 GLY B CA 1
ATOM 5316 C C . GLY B 1 313 ? -22.469 -11.031 -2.533 1 90.38 313 GLY B C 1
ATOM 5317 O O . GLY B 1 313 ? -21.891 -11.797 -1.755 1 90.38 313 GLY B O 1
ATOM 5318 N N . LEU B 1 314 ? -23.703 -11.172 -3.051 1 84.62 314 LEU B N 1
ATOM 5319 C CA . LEU B 1 314 ? -24.516 -12.32 -2.678 1 84.62 314 LEU B CA 1
ATOM 5320 C C . LEU B 1 314 ? -24.031 -13.586 -3.379 1 84.62 314 LEU B C 1
ATOM 5322 O O . LEU B 1 314 ? -23.266 -13.508 -4.34 1 84.62 314 LEU B O 1
ATOM 5326 N N . GLU B 1 315 ? -24.484 -14.625 -2.945 1 81.06 315 GLU B N 1
ATOM 5327 C CA . GLU B 1 315 ? -24.062 -15.914 -3.482 1 81.06 315 GLU B CA 1
ATOM 5328 C C . GLU B 1 315 ? -24.344 -16 -4.98 1 81.06 315 GLU B C 1
ATOM 5330 O O . GLU B 1 315 ? -23.562 -16.609 -5.727 1 81.06 315 GLU B O 1
ATOM 5335 N N . THR B 1 316 ? -25.406 -15.344 -5.391 1 77.5 316 THR B N 1
ATOM 5336 C CA . THR B 1 316 ? -25.797 -15.398 -6.797 1 77.5 316 THR B CA 1
ATOM 5337 C C . THR B 1 316 ? -24.812 -14.594 -7.652 1 77.5 316 THR B C 1
ATOM 5339 O O . THR B 1 316 ? -24.641 -14.883 -8.836 1 77.5 316 THR B O 1
ATOM 5342 N N . ASP B 1 317 ? -24.234 -13.586 -6.945 1 85.56 317 ASP B N 1
ATOM 5343 C CA . ASP B 1 317 ? -23.234 -12.742 -7.602 1 85.56 317 ASP B CA 1
ATOM 5344 C C . ASP B 1 317 ? -22.141 -12.32 -6.617 1 85.56 317 ASP B C 1
ATOM 5346 O O . ASP B 1 317 ? -22.062 -11.148 -6.254 1 85.56 317 ASP B O 1
ATOM 5350 N N . ARG B 1 318 ? -21.344 -13.25 -6.348 1 88.56 318 ARG B N 1
ATOM 5351 C CA . ARG B 1 318 ? -20.469 -13.195 -5.18 1 88.56 318 ARG B CA 1
ATOM 5352 C C . ARG B 1 318 ? -19.5 -12.031 -5.285 1 88.56 318 ARG B C 1
ATOM 5354 O O . ARG B 1 318 ? -19.172 -11.391 -4.281 1 88.56 318 ARG B O 1
ATOM 5361 N N . PHE B 1 319 ? -19 -11.727 -6.496 1 91.94 319 PHE B N 1
ATOM 5362 C CA . PHE B 1 319 ? -17.938 -10.734 -6.645 1 91.94 319 PHE B CA 1
ATOM 5363 C C . PHE B 1 319 ? -18.453 -9.492 -7.359 1 91.94 319 PHE B C 1
ATOM 5365 O O . PHE B 1 319 ? -17.688 -8.75 -7.957 1 91.94 319 PHE B O 1
ATOM 5372 N N . GLU B 1 320 ? -19.766 -9.281 -7.293 1 91.25 320 GLU B N 1
ATOM 5373 C CA . GLU B 1 320 ? -20.344 -8.039 -7.789 1 91.25 320 GLU B CA 1
ATOM 5374 C C . GLU B 1 320 ? -19.781 -6.832 -7.055 1 91.25 320 GLU B C 1
ATOM 5376 O O . GLU B 1 320 ? -19.672 -5.746 -7.629 1 91.25 320 GLU B O 1
ATOM 5381 N N . SER B 1 321 ? -19.484 -7.047 -5.836 1 94.56 321 SER B N 1
ATOM 5382 C CA . SER B 1 321 ? -18.797 -6.066 -4.992 1 94.56 321 SER B CA 1
ATOM 5383 C C . SER B 1 321 ? -17.734 -6.73 -4.121 1 94.56 321 SER B C 1
ATOM 5385 O O . SER B 1 321 ? -17.828 -7.918 -3.809 1 94.56 321 SER B O 1
ATOM 5387 N N . TYR B 1 322 ? -16.703 -6.023 -3.898 1 96.62 322 TYR B N 1
ATOM 5388 C CA . TYR B 1 322 ? -15.609 -6.605 -3.139 1 96.62 322 TYR B CA 1
ATOM 5389 C C . TYR B 1 322 ? -14.781 -5.52 -2.455 1 96.62 322 TYR B C 1
ATOM 5391 O O . TYR B 1 322 ? -14.867 -4.344 -2.82 1 96.62 322 TYR B O 1
ATOM 5399 N N . GLU B 1 323 ? -14.047 -5.906 -1.43 1 97.44 323 GLU B N 1
ATOM 5400 C CA . GLU B 1 323 ? -13.023 -5.102 -0.771 1 97.44 323 GLU B CA 1
ATOM 5401 C C . GLU B 1 323 ? -11.625 -5.586 -1.132 1 97.44 323 GLU B C 1
ATOM 5403 O O . GLU B 1 323 ? -11.391 -6.789 -1.259 1 97.44 323 GLU B O 1
ATOM 5408 N N . LEU B 1 324 ? -10.742 -4.66 -1.354 1 98.19 324 LEU B N 1
ATOM 5409 C CA . LEU B 1 324 ? -9.328 -4.977 -1.515 1 98.19 324 LEU B CA 1
ATOM 5410 C C . LEU B 1 324 ? -8.562 -4.734 -0.215 1 98.19 324 LEU B C 1
ATOM 5412 O O . LEU B 1 324 ? -8.578 -3.621 0.317 1 98.19 324 LEU B O 1
ATOM 5416 N N . HIS B 1 325 ? -7.949 -5.781 0.286 1 98.62 325 HIS B N 1
ATOM 5417 C CA . HIS B 1 325 ? -7.105 -5.707 1.472 1 98.62 325 HIS B CA 1
ATOM 5418 C C . HIS B 1 325 ? -5.637 -5.926 1.118 1 98.62 325 HIS B C 1
ATOM 5420 O O . HIS B 1 325 ? -5.328 -6.512 0.08 1 98.62 325 HIS B O 1
ATOM 5426 N N . SER B 1 326 ? -4.738 -5.406 1.937 1 98.19 326 SER B N 1
ATOM 5427 C CA . SER B 1 326 ? -3.309 -5.684 1.842 1 98.19 326 SER B CA 1
ATOM 5428 C C . SER B 1 326 ? -2.742 -6.133 3.184 1 98.19 326 SER B C 1
ATOM 5430 O O . SER B 1 326 ? -2.172 -5.328 3.924 1 98.19 326 SER B O 1
ATOM 5432 N N . PRO B 1 327 ? -2.762 -7.367 3.486 1 98.25 327 PRO B N 1
ATOM 5433 C CA . PRO B 1 327 ? -2.316 -7.848 4.797 1 98.25 327 PRO B CA 1
ATOM 5434 C C . PRO B 1 327 ? -0.799 -7.809 4.957 1 98.25 327 PRO B C 1
ATOM 5436 O O . PRO B 1 327 ? -0.29 -7.891 6.078 1 98.25 327 PRO B O 1
ATOM 5439 N N . PHE B 1 328 ? -0.117 -7.684 3.914 1 98.69 328 PHE B N 1
ATOM 5440 C CA . PHE B 1 328 ? 1.336 -7.801 3.969 1 98.69 328 PHE B CA 1
ATOM 5441 C C . PHE B 1 328 ? 1.992 -6.887 2.941 1 98.69 328 PHE B C 1
ATOM 5443 O O . PHE B 1 328 ? 1.519 -6.777 1.81 1 98.69 328 PHE B O 1
ATOM 5450 N N . GLY B 1 329 ? 3.059 -6.199 3.375 1 98.62 329 GLY B N 1
ATOM 5451 C CA . GLY B 1 329 ? 3.951 -5.418 2.533 1 98.62 329 GLY B CA 1
ATOM 5452 C C . GLY B 1 329 ? 5.402 -5.484 2.979 1 98.62 329 GLY B C 1
ATOM 5453 O O . GLY B 1 329 ? 5.684 -5.527 4.176 1 98.62 329 GLY B O 1
ATOM 5454 N N . ASP B 1 330 ? 6.27 -5.441 1.962 1 98.5 330 ASP B N 1
ATOM 5455 C CA . ASP B 1 330 ? 7.703 -5.516 2.242 1 98.5 330 ASP B CA 1
ATOM 5456 C C . ASP B 1 330 ? 8.508 -4.73 1.21 1 98.5 330 ASP B C 1
ATOM 5458 O O . ASP B 1 330 ? 8.094 -4.609 0.055 1 98.5 330 ASP B O 1
ATOM 5462 N N . ASP B 1 331 ? 9.641 -4.227 1.622 1 97.12 331 ASP B N 1
ATOM 5463 C CA . ASP B 1 331 ? 10.453 -3.42 0.718 1 97.12 331 ASP B CA 1
ATOM 5464 C C . ASP B 1 331 ? 11.516 -4.273 0.029 1 97.12 331 ASP B C 1
ATOM 5466 O O . ASP B 1 331 ? 12.359 -3.754 -0.706 1 97.12 331 ASP B O 1
ATOM 5470 N N . GLY B 1 332 ? 11.523 -5.508 0.295 1 97.81 332 GLY B N 1
ATOM 5471 C CA . GLY B 1 332 ? 12.43 -6.43 -0.371 1 97.81 332 GLY B CA 1
ATOM 5472 C C . GLY B 1 332 ? 13.422 -7.074 0.573 1 97.81 332 GLY B C 1
ATOM 5473 O O . GLY B 1 332 ? 14.07 -8.062 0.22 1 97.81 332 GLY B O 1
ATOM 5474 N N . ARG B 1 333 ? 13.578 -6.594 1.823 1 96.81 333 ARG B N 1
ATOM 5475 C CA . ARG B 1 333 ? 14.609 -7.082 2.734 1 96.81 333 ARG B CA 1
ATOM 5476 C C . ARG B 1 333 ? 14.211 -8.43 3.338 1 96.81 333 ARG B C 1
ATOM 5478 O O . ARG B 1 333 ? 15.062 -9.297 3.541 1 96.81 333 ARG B O 1
ATOM 5485 N N . LEU B 1 334 ? 12.891 -8.594 3.582 1 98.44 334 LEU B N 1
ATOM 5486 C CA . LEU B 1 334 ? 12.43 -9.883 4.082 1 98.44 334 LEU B CA 1
ATOM 5487 C C . LEU B 1 334 ? 12.188 -10.852 2.936 1 98.44 334 LEU B C 1
ATOM 5489 O O . LEU B 1 334 ? 12.617 -12.008 2.996 1 98.44 334 LEU B O 1
ATOM 5493 N N . ILE B 1 335 ? 11.57 -10.375 1.928 1 98.69 335 ILE B N 1
ATOM 5494 C CA . ILE B 1 335 ? 11.289 -11.188 0.749 1 98.69 335 ILE B CA 1
ATOM 5495 C C . ILE B 1 335 ? 11.227 -10.289 -0.488 1 98.69 335 ILE B C 1
ATOM 5497 O O . ILE B 1 335 ? 10.609 -9.227 -0.461 1 98.69 335 ILE B O 1
ATOM 5501 N N . SER B 1 336 ? 11.852 -10.68 -1.562 1 98.56 336 SER B N 1
ATOM 5502 C CA . SER B 1 336 ? 11.852 -9.922 -2.811 1 98.56 336 SER B CA 1
ATOM 5503 C C . SER B 1 336 ? 10.969 -10.594 -3.861 1 98.56 336 SER B C 1
ATOM 5505 O O . SER B 1 336 ? 11.164 -11.766 -4.18 1 98.56 336 SER B O 1
ATOM 5507 N N . GLY B 1 337 ? 9.984 -9.781 -4.367 1 98 337 GLY B N 1
ATOM 5508 C CA . GLY B 1 337 ? 9.203 -10.266 -5.496 1 98 337 GLY B CA 1
ATOM 5509 C C . GLY B 1 337 ? 8.219 -11.352 -5.121 1 98 337 GLY B C 1
ATOM 5510 O O . GLY B 1 337 ? 8.32 -12.484 -5.613 1 98 337 GLY B O 1
ATOM 5511 N N . SER B 1 338 ? 7.246 -10.992 -4.273 1 98.75 338 SER B N 1
ATOM 5512 C CA . SER B 1 338 ? 6.234 -11.961 -3.863 1 98.75 338 SER B CA 1
ATOM 5513 C C . SER B 1 338 ? 5.418 -12.445 -5.055 1 98.75 338 SER B C 1
ATOM 5515 O O . SER B 1 338 ? 4.93 -11.633 -5.848 1 98.75 338 SER B O 1
ATOM 5517 N N . SER B 1 339 ? 5.281 -13.789 -5.113 1 98.75 339 SER B N 1
ATOM 5518 C CA . SER B 1 339 ? 4.609 -14.375 -6.27 1 98.75 339 SER B CA 1
ATOM 5519 C C . SER B 1 339 ? 3.316 -15.07 -5.859 1 98.75 339 SER B C 1
ATOM 5521 O O . SER B 1 339 ? 2.467 -15.359 -6.703 1 98.75 339 SER B O 1
ATOM 5523 N N . SER B 1 340 ? 3.137 -15.422 -4.617 1 98.88 340 SER B N 1
ATOM 5524 C CA . SER B 1 340 ? 1.984 -16.188 -4.156 1 98.88 340 SER B CA 1
ATOM 5525 C C . SER B 1 340 ? 1.673 -15.891 -2.691 1 98.88 340 SER B C 1
ATOM 5527 O O . SER B 1 340 ? 2.514 -15.359 -1.969 1 98.88 340 SER B O 1
ATOM 5529 N N . ALA B 1 341 ? 0.471 -16.156 -2.322 1 98.94 341 ALA B N 1
ATOM 5530 C CA . ALA B 1 341 ? 0.033 -16.109 -0.93 1 98.94 341 ALA B CA 1
ATOM 5531 C C . ALA B 1 341 ? -1.087 -17.109 -0.671 1 98.94 341 ALA B C 1
ATOM 5533 O O . ALA B 1 341 ? -2.033 -17.219 -1.456 1 98.94 341 ALA B O 1
ATOM 5534 N N . VAL B 1 342 ? -0.94 -17.859 0.393 1 98.88 342 VAL B N 1
ATOM 5535 C CA . VAL B 1 342 ? -2.008 -18.766 0.813 1 98.88 342 VAL B CA 1
ATOM 5536 C C . VAL B 1 342 ? -2.328 -18.531 2.289 1 98.88 342 VAL B C 1
ATOM 5538 O O . VAL B 1 342 ? -1.462 -18.109 3.061 1 98.88 342 VAL B O 1
ATOM 5541 N N . TYR B 1 343 ? -3.539 -18.828 2.592 1 98.81 343 TYR B N 1
ATOM 5542 C CA . TYR B 1 343 ? -4.062 -18.594 3.934 1 98.81 343 TYR B CA 1
ATOM 5543 C C . TYR B 1 343 ? -4.625 -19.875 4.535 1 98.81 343 TYR B C 1
ATOM 5545 O O . TYR B 1 343 ? -5.336 -20.625 3.861 1 98.81 343 TYR B O 1
ATOM 5553 N N . TYR B 1 344 ? -4.254 -20.125 5.785 1 98.56 344 TYR B N 1
ATOM 5554 C CA . TYR B 1 344 ? -4.777 -21.266 6.516 1 98.56 344 TYR B CA 1
ATOM 5555 C C . TYR B 1 344 ? -4.91 -20.953 8 1 98.56 344 TYR B C 1
ATOM 5557 O O . TYR B 1 344 ? -3.908 -20.828 8.711 1 98.56 344 TYR B O 1
ATOM 5565 N N . GLN B 1 345 ? -6.094 -20.812 8.508 1 97.69 345 GLN B N 1
ATOM 5566 C CA . GLN B 1 345 ? -6.41 -20.656 9.93 1 97.69 345 GLN B CA 1
ATOM 5567 C C . GLN B 1 345 ? -5.535 -19.594 10.578 1 97.69 345 GLN B C 1
ATOM 5569 O O . GLN B 1 345 ? -4.824 -19.875 11.547 1 97.69 345 GLN B O 1
ATOM 5574 N N . GLU B 1 346 ? -5.59 -18.406 10.102 1 97.88 346 GLU B N 1
ATOM 5575 C CA . GLU B 1 346 ? -4.949 -17.219 10.648 1 97.88 346 GLU B CA 1
ATOM 5576 C C . GLU B 1 346 ? -3.432 -17.281 10.484 1 97.88 346 GLU B C 1
ATOM 5578 O O . GLU B 1 346 ? -2.691 -16.703 11.281 1 97.88 346 GLU B O 1
ATOM 5583 N N . LYS B 1 347 ? -3.004 -18.047 9.555 1 98.69 347 LYS B N 1
ATOM 5584 C CA . LYS B 1 347 ? -1.611 -18.125 9.117 1 98.69 347 LYS B CA 1
ATOM 5585 C C . LYS B 1 347 ? -1.496 -17.938 7.609 1 98.69 347 LYS B C 1
ATOM 5587 O O . LYS B 1 347 ? -2.475 -18.109 6.879 1 98.69 347 LYS B O 1
ATOM 5592 N N . MET B 1 348 ? -0.298 -17.5 7.23 1 98.81 348 MET B N 1
ATOM 5593 C CA . MET B 1 348 ? -0.121 -17.219 5.809 1 98.81 348 MET B CA 1
ATOM 5594 C C . MET B 1 348 ? 1.287 -17.594 5.352 1 98.81 348 MET B C 1
ATOM 5596 O O . MET B 1 348 ? 2.248 -17.438 6.109 1 98.81 348 MET B O 1
ATOM 5600 N N . LEU B 1 349 ? 1.405 -18.172 4.207 1 98.94 349 LEU B N 1
ATOM 5601 C CA . LEU B 1 349 ? 2.67 -18.281 3.488 1 98.94 349 LEU B CA 1
ATOM 5602 C C . LEU B 1 349 ? 2.723 -17.297 2.33 1 98.94 349 LEU B C 1
ATOM 5604 O O . LEU B 1 349 ? 1.729 -17.094 1.626 1 98.94 349 LEU B O 1
ATOM 5608 N N . VAL B 1 350 ? 3.816 -16.656 2.189 1 98.94 350 VAL B N 1
ATOM 5609 C CA . VAL B 1 350 ? 4.086 -15.773 1.062 1 98.94 350 VAL B CA 1
ATOM 5610 C C . VAL B 1 350 ? 5.266 -16.297 0.253 1 98.94 350 VAL B C 1
ATOM 5612 O O . VAL B 1 350 ? 6.367 -16.469 0.785 1 98.94 350 VAL B O 1
ATOM 5615 N N . GLY B 1 351 ? 5.023 -16.562 -1.04 1 98.94 351 GLY B N 1
ATOM 5616 C CA . GLY B 1 351 ? 6.066 -17.078 -1.911 1 98.94 351 GLY B CA 1
ATOM 5617 C C . GLY B 1 351 ? 6.719 -16 -2.762 1 98.94 351 GLY B C 1
ATOM 5618 O O . GLY B 1 351 ? 6.238 -14.859 -2.811 1 98.94 351 GLY B O 1
ATOM 5619 N N . SER B 1 352 ? 7.805 -16.375 -3.412 1 98.81 352 SER B N 1
ATOM 5620 C CA . SER B 1 352 ? 8.562 -15.469 -4.277 1 98.81 352 SER B CA 1
ATOM 5621 C C . SER B 1 352 ? 9.023 -16.172 -5.547 1 98.81 352 SER B C 1
ATOM 5623 O O . SER B 1 352 ? 9.078 -17.406 -5.59 1 98.81 352 SER B O 1
ATOM 5625 N N . ILE B 1 353 ? 9.352 -15.398 -6.516 1 98.12 353 ILE B N 1
ATOM 5626 C CA . ILE B 1 353 ? 9.797 -15.961 -7.785 1 98.12 353 ILE B CA 1
ATOM 5627 C C . ILE B 1 353 ? 11.164 -16.609 -7.613 1 98.12 353 ILE B C 1
ATOM 5629 O O . ILE B 1 353 ? 11.359 -17.766 -7.992 1 98.12 353 ILE B O 1
ATOM 5633 N N . SER B 1 354 ? 12.125 -15.93 -7.004 1 97.94 354 SER B N 1
ATOM 5634 C CA . SER B 1 354 ? 13.5 -16.406 -6.961 1 97.94 354 SER B CA 1
ATOM 5635 C C . SER B 1 354 ? 14.133 -16.141 -5.598 1 97.94 354 SER B C 1
ATOM 5637 O O . SER B 1 354 ? 15.359 -16.125 -5.465 1 97.94 354 SER B O 1
ATOM 5639 N N . ASP B 1 355 ? 13.328 -15.852 -4.648 1 98.25 355 ASP B N 1
ATOM 5640 C CA . ASP B 1 355 ? 13.797 -15.523 -3.307 1 98.25 355 ASP B CA 1
ATOM 5641 C C . ASP B 1 355 ? 13.297 -16.547 -2.285 1 98.25 355 ASP B C 1
ATOM 5643 O O . ASP B 1 355 ? 13.289 -17.75 -2.551 1 98.25 355 ASP B O 1
ATOM 5647 N N . THR B 1 356 ? 13 -16.141 -1.081 1 98.62 356 THR B N 1
ATOM 5648 C CA . THR B 1 356 ? 12.688 -17.031 0.025 1 98.62 356 THR B CA 1
ATOM 5649 C C . THR B 1 356 ? 11.188 -17.297 0.102 1 98.62 356 THR B C 1
ATOM 5651 O O . THR B 1 356 ? 10.453 -16.984 -0.834 1 98.62 356 THR B O 1
ATOM 5654 N N . LEU B 1 357 ? 10.805 -18.062 1.084 1 98.88 357 LEU B N 1
ATOM 5655 C CA . LEU B 1 357 ? 9.438 -18.266 1.562 1 98.88 357 LEU B CA 1
ATOM 5656 C C . LEU B 1 357 ? 9.25 -17.625 2.932 1 98.88 357 LEU B C 1
ATOM 5658 O O . LEU B 1 357 ? 10.125 -17.719 3.793 1 98.88 357 LEU B O 1
ATOM 5662 N N . VAL B 1 358 ? 8.109 -16.953 3.1 1 98.94 358 VAL B N 1
ATOM 5663 C CA . VAL B 1 358 ? 7.855 -16.281 4.371 1 98.94 358 VAL B CA 1
ATOM 5664 C C . VAL B 1 358 ? 6.594 -16.859 5.012 1 98.94 358 VAL B C 1
ATOM 5666 O O . VAL B 1 358 ? 5.598 -17.094 4.328 1 98.94 358 VAL B O 1
ATOM 5669 N N . PHE B 1 359 ? 6.648 -17.125 6.266 1 98.94 359 PHE B N 1
ATOM 5670 C CA . PHE B 1 359 ? 5.52 -17.516 7.102 1 98.94 359 PHE B CA 1
ATOM 5671 C C . PHE B 1 359 ? 5.121 -16.375 8.031 1 98.94 359 PHE B C 1
ATOM 5673 O O . PHE B 1 359 ? 5.98 -15.742 8.656 1 98.94 359 PHE B O 1
ATOM 5680 N N . CYS B 1 360 ? 3.807 -16.094 8.148 1 98.75 360 CYS B N 1
ATOM 5681 C CA . CYS B 1 360 ? 3.314 -15.062 9.062 1 98.75 360 CYS B CA 1
ATOM 5682 C C . CYS B 1 360 ? 2.152 -15.586 9.898 1 98.75 360 CYS B C 1
ATOM 5684 O O . CYS B 1 360 ? 1.288 -16.297 9.391 1 98.75 360 CYS B O 1
ATOM 5686 N N . ASP B 1 361 ? 2.125 -15.219 11.125 1 98.44 361 ASP B N 1
ATOM 5687 C CA . ASP B 1 361 ? 0.894 -15.266 11.914 1 98.44 361 ASP B CA 1
ATOM 5688 C C . ASP B 1 361 ? 0.007 -14.062 11.617 1 98.44 361 ASP B C 1
ATOM 5690 O O . ASP B 1 361 ? 0.504 -12.945 11.461 1 98.44 361 ASP B O 1
ATOM 5694 N N . ILE B 1 362 ? -1.254 -14.281 11.508 1 98 362 ILE B N 1
ATOM 5695 C CA . ILE B 1 362 ? -2.18 -13.18 11.281 1 98 362 ILE B CA 1
ATOM 5696 C C . ILE B 1 362 ? -2.943 -12.867 12.57 1 98 362 ILE B C 1
ATOM 5698 O O . ILE B 1 362 ? -3.785 -13.664 13 1 98 362 ILE B O 1
ATOM 5702 N N . ILE B 1 363 ? -2.701 -11.734 13.109 1 96.25 363 ILE B N 1
ATOM 5703 C CA . ILE B 1 363 ? -3.373 -11.414 14.359 1 96.25 363 ILE B CA 1
ATOM 5704 C C . ILE B 1 363 ? -4.246 -10.18 14.18 1 96.25 363 ILE B C 1
ATOM 5706 O O . ILE B 1 363 ? -4.938 -9.758 15.109 1 96.25 363 ILE B O 1
ATOM 5710 N N . VAL B 1 364 ? -4.086 -9.5 13.039 1 92.38 364 VAL B N 1
ATOM 5711 C CA . VAL B 1 364 ? -4.941 -8.359 12.719 1 92.38 364 VAL B CA 1
ATOM 5712 C C . VAL B 1 364 ? -5.574 -8.555 11.344 1 92.38 364 VAL B C 1
ATOM 5714 O O . VAL B 1 364 ? -5.039 -9.289 10.508 1 92.38 364 VAL B O 1
#